Protein 4CIH (pdb70)

Secondary structure (DSSP, 8-state):
-----TTHHHHHHHHHHHHHHHHHHHHHHHHHHHTT-TT--HHHHHHHHH-----HHHHHHTTSHHHHSGGGS-HHHHHHHHHHHHHHHHHHHHHHHHHHHTTT--HHHHHHHHH-SSHHHHHHHHHHHHHHHHHHHT------/-----HHHHHHHHHHHHHHHHHHHHHHHHHHHHHHT-TT--HHHHHHHHH-----HHHHHHHTSHHHHSTTSS-HHHHHHHHHHHHHHHHHHHHHHHHHHHHT---HHHHHHHHH-S-HHHHHHHHHHHHHHHHHHTT------/-----HHHHHHHHHHHHHHHHHHHHHHHHHHHHHHT-TT--HHHHHHHHH-----HHHHHHHTSHHHHTTTSS-HHHHHHHHHHHHHHHHHHHHHHHHHHHHTT--THHHHHHHHSSSHHHHHHHHHHHHHHHHHHTT--PPP--/-----SHHHHHHHHHHHHHHHHHHHHHHHHHHHHTT-SSS-HHHHHHHHH-----HHHHHHS-SHHHHTGGGS-HHHHHHHHHHHHHHHHHHHHHHHHHHHTTT--HHHHHHHHHSTTHHHHHHHHHHHHHHHHHHTT------

Organism: Listeria monocytogenes serovar 1/2a (strain ATCC BAA-679 / EGD-e) (NCBI:txid169963)

Structure (mmCIF, N/CA/C/O backbone):
data_4CIH
#
_entry.id   4CIH
#
_cell.length_a   141.188
_cell.length_b   141.188
_cell.length_c   60.442
_cell.angle_alpha   90.00
_cell.angle_beta   90.00
_cell.angle_gamma   90.00
#
_symmetry.space_group_name_H-M   'P 41'
#
loop_
_entity.id
_entity.type
_entity.pdbx_description
1 polymer 'LISTERIA NUCLEAR TARGETED PROTEIN A'
2 water water
#
loop_
_atom_site.group_PDB
_atom_site.id
_atom_site.type_symbol
_atom_site.label_atom_id
_atom_site.label_alt_id
_atom_site.label_comp_id
_atom_site.label_asym_id
_atom_site.label_entity_id
_atom_site.label_seq_id
_atom_site.pdbx_PDB_ins_code
_atom_site.Cartn_x
_atom_site.Cartn_y
_atom_site.Cartn_z
_atom_site.occupancy
_atom_site.B_iso_or_equiv
_atom_site.auth_seq_id
_atom_site.auth_comp_id
_atom_site.auth_asym_id
_atom_site.auth_atom_id
_atom_site.pdbx_PDB_model_num
ATOM 1 N N . ARG A 1 1 ? 47.644 119.684 11.711 1.00 32.26 56 ARG A N 1
ATOM 2 C CA . ARG A 1 1 ? 46.185 119.341 11.840 1.00 39.84 56 ARG A CA 1
ATOM 3 C C . ARG A 1 1 ? 45.690 118.577 10.599 1.00 41.01 56 ARG A C 1
ATOM 4 O O . ARG A 1 1 ? 45.523 119.174 9.525 1.00 41.93 56 ARG A O 1
ATOM 12 N N . PRO A 1 2 ? 45.506 117.251 10.716 1.00 38.87 57 PRO A N 1
ATOM 13 C CA . PRO A 1 2 ? 45.079 116.497 9.520 1.00 43.31 57 PRO A CA 1
ATOM 14 C C . PRO A 1 2 ? 43.634 116.849 9.121 1.00 51.75 57 PRO A C 1
ATOM 15 O O . PRO A 1 2 ? 42.725 116.820 9.964 1.00 48.66 57 PRO A O 1
ATOM 19 N N . LYS A 1 3 ? 43.428 117.247 7.864 1.00 54.28 58 LYS A N 1
ATOM 20 C CA . LYS A 1 3 ? 42.083 117.640 7.396 1.00 43.56 58 LYS A CA 1
ATOM 21 C C . LYS A 1 3 ? 41.913 117.878 5.883 1.00 31.28 58 LYS A C 1
ATOM 22 O O . LYS A 1 3 ? 42.807 118.391 5.199 1.00 38.30 58 LYS A O 1
ATOM 28 N N . LEU A 1 4 ? 40.679 117.652 5.452 1.00 29.33 59 LEU A N 1
ATOM 29 C CA . LEU A 1 4 ? 40.254 117.394 4.067 1.00 29.38 59 LEU A CA 1
ATOM 30 C C . LEU A 1 4 ? 39.645 118.653 3.526 1.00 37.48 59 LEU A C 1
ATOM 31 O O . LEU A 1 4 ? 38.800 119.284 4.199 1.00 32.27 59 LEU A O 1
ATOM 36 N N . SER A 1 5 ? 40.058 119.057 2.327 1.00 42.71 60 SER A N 1
ATOM 37 C CA . SER A 1 5 ? 39.395 120.224 1.769 1.00 40.37 60 SER A CA 1
ATOM 38 C C . SER A 1 5 ? 38.017 119.888 1.195 1.00 47.02 60 SER A C 1
ATOM 39 O O . SER A 1 5 ? 37.580 118.718 1.092 1.00 35.76 60 SER A O 1
ATOM 42 N N . THR A 1 6 ? 37.283 120.962 0.989 1.00 50.13 61 THR A 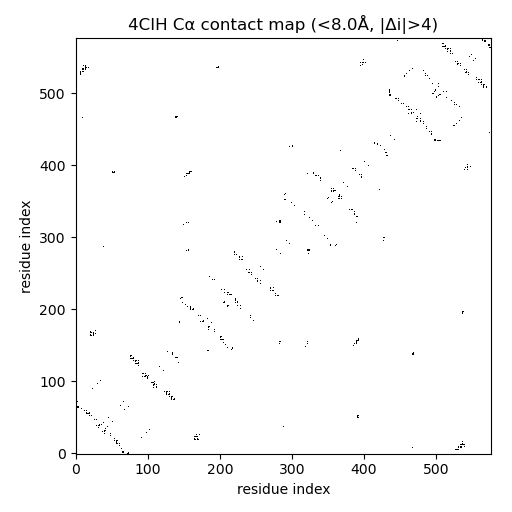N 1
ATOM 43 C CA . THR A 1 6 ? 36.077 120.919 0.232 1.00 47.64 61 THR A CA 1
ATOM 44 C C . THR A 1 6 ? 36.418 120.540 -1.212 1.00 42.05 61 THR A C 1
ATOM 45 O O . THR A 1 6 ? 35.571 120.030 -1.941 1.00 44.62 61 THR A O 1
ATOM 49 N N . LYS A 1 7 ? 37.653 120.792 -1.625 1.00 39.48 62 LYS A N 1
ATOM 50 C CA . LYS A 1 7 ? 38.179 120.253 -2.886 1.00 31.75 62 LYS A CA 1
ATOM 51 C C . LYS A 1 7 ? 38.217 118.728 -2.728 1.00 36.95 62 LYS A C 1
ATOM 52 O O . LYS A 1 7 ? 37.695 117.990 -3.572 1.00 35.73 62 LYS A O 1
ATOM 58 N N . ASP A 1 8 ? 38.740 118.277 -1.585 1.00 30.63 63 ASP A N 1
ATOM 59 C CA . ASP A 1 8 ? 39.035 116.881 -1.363 1.00 27.42 63 ASP A CA 1
ATOM 60 C C . ASP A 1 8 ? 37.809 116.026 -1.395 1.00 33.51 63 ASP A C 1
ATOM 61 O O . ASP A 1 8 ? 37.684 115.156 -2.263 1.00 32.75 63 ASP A O 1
ATOM 66 N N . LEU A 1 9 ? 36.941 116.224 -0.406 1.00 36.33 64 LEU A N 1
ATOM 67 C CA . LEU A 1 9 ? 35.736 115.428 -0.264 1.00 31.68 64 LEU A CA 1
ATOM 68 C C . LEU A 1 9 ? 34.983 115.332 -1.587 1.00 31.23 64 LEU A C 1
ATOM 69 O O . LEU A 1 9 ? 34.096 114.501 -1.731 1.00 39.79 64 LEU A O 1
ATOM 74 N N . ALA A 1 10 ? 35.204 116.276 -2.482 1.00 27.01 65 ALA A N 1
ATOM 75 C CA . ALA A 1 10 ? 34.510 116.287 -3.763 1.00 26.11 65 ALA A CA 1
ATOM 76 C C . ALA A 1 10 ? 35.231 115.441 -4.815 1.00 27.39 65 ALA A C 1
ATOM 77 O O . ALA A 1 10 ? 34.568 114.913 -5.699 1.00 29.17 65 ALA A O 1
ATOM 79 N N . LEU A 1 11 ? 36.568 115.394 -4.759 1.00 29.98 66 LEU A N 1
ATOM 80 C CA . LEU A 1 11 ? 37.305 114.145 -5.007 1.00 36.35 66 LEU A CA 1
ATOM 81 C C . LEU A 1 11 ? 36.668 112.840 -4.477 1.00 35.80 66 LEU A C 1
ATOM 82 O O . LEU A 1 11 ? 36.189 112.056 -5.278 1.00 57.93 66 LEU A O 1
ATOM 87 N N . ILE A 1 12 ? 36.710 112.541 -3.182 1.00 40.80 67 ILE A N 1
ATOM 88 C CA . ILE A 1 12 ? 36.205 111.229 -2.733 1.00 38.15 67 ILE A CA 1
ATOM 89 C C . ILE A 1 12 ? 34.848 110.932 -3.375 1.00 51.06 67 ILE A C 1
ATOM 90 O O . ILE A 1 12 ? 34.513 109.778 -3.695 1.00 54.07 67 ILE A O 1
ATOM 95 N N . LYS A 1 13 ? 34.065 111.988 -3.567 1.00 44.88 68 LYS A N 1
ATOM 96 C CA . LYS A 1 13 ? 32.681 111.825 -3.933 1.00 43.88 68 LYS A CA 1
ATOM 97 C C . LYS A 1 13 ? 32.688 111.320 -5.348 1.00 45.97 68 LYS A C 1
ATOM 98 O O . LYS A 1 13 ? 31.932 110.407 -5.704 1.00 51.60 68 LYS A O 1
ATOM 104 N N . ALA A 1 14 ? 33.581 111.905 -6.141 1.00 41.30 69 ALA A N 1
ATOM 105 C CA . ALA A 1 14 ? 33.691 111.589 -7.547 1.00 35.33 69 ALA A CA 1
ATOM 106 C C . ALA A 1 14 ? 34.317 110.224 -7.761 1.00 32.68 69 ALA A C 1
ATOM 107 O O . ALA A 1 14 ? 33.871 109.454 -8.602 1.00 32.15 69 ALA A O 1
ATOM 109 N N . ASP A 1 15 ? 35.400 109.960 -7.040 1.00 36.89 70 ASP A N 1
ATOM 110 C CA . ASP A 1 15 ? 36.114 108.697 -7.118 1.00 31.53 70 ASP A CA 1
ATOM 111 C C . ASP A 1 15 ? 35.235 107.517 -6.706 1.00 32.57 70 ASP A C 1
ATOM 112 O O . ASP A 1 15 ? 35.107 106.542 -7.450 1.00 34.13 70 ASP A O 1
ATOM 117 N N . LEU A 1 16 ? 34.631 107.596 -5.529 1.00 34.39 71 LEU A N 1
ATOM 118 C CA . LEU A 1 16 ? 33.602 106.618 -5.130 1.00 39.51 71 LEU A CA 1
ATOM 119 C C . LEU A 1 16 ? 32.644 106.327 -6.243 1.00 34.47 71 LEU A C 1
ATOM 120 O O . LEU A 1 16 ? 32.171 105.211 -6.382 1.00 31.30 71 LEU A O 1
ATOM 125 N N . ALA A 1 17 ? 32.274 107.383 -6.953 1.00 39.53 72 ALA A N 1
ATOM 126 C CA . ALA A 1 17 ? 31.144 107.315 -7.850 1.00 35.74 72 ALA A CA 1
ATOM 127 C C . ALA A 1 17 ? 31.550 106.461 -9.024 1.00 35.75 72 ALA A C 1
ATOM 128 O O . ALA A 1 17 ? 30.761 105.665 -9.529 1.00 46.63 72 ALA A O 1
ATOM 130 N N . GLU A 1 18 ? 32.824 106.582 -9.388 1.00 42.16 73 GLU A N 1
ATOM 131 C CA . GLU A 1 18 ? 33.441 105.867 -10.507 1.00 34.30 73 GLU A CA 1
ATOM 132 C C . GLU A 1 18 ? 33.657 104.396 -10.230 1.00 32.48 73 GLU A C 1
ATOM 133 O O . GLU A 1 18 ? 33.045 103.545 -10.890 1.00 34.12 73 GLU A O 1
ATOM 139 N N . PHE A 1 19 ? 34.480 104.081 -9.231 1.00 32.26 74 PHE A N 1
ATOM 140 C CA . PHE A 1 19 ? 34.531 102.732 -8.654 1.00 26.68 74 PHE A CA 1
ATOM 141 C C . PHE A 1 19 ? 33.169 101.991 -8.679 1.00 30.41 74 PHE A C 1
ATOM 142 O O . PHE A 1 19 ? 33.074 100.845 -9.151 1.00 27.06 74 PHE A O 1
ATOM 150 N N . GLU A 1 20 ? 32.126 102.580 -8.091 1.00 30.73 75 GLU A N 1
ATOM 151 C CA . GLU A 1 20 ? 30.822 101.880 -8.124 1.00 33.29 75 GLU A CA 1
ATOM 152 C C . GLU A 1 20 ? 30.444 101.535 -9.582 1.00 35.17 75 GLU A C 1
ATOM 153 O O . GLU A 1 20 ? 30.180 100.363 -9.922 1.00 29.34 75 GLU A O 1
ATOM 159 N N . ALA A 1 21 ? 30.480 102.528 -10.472 1.00 31.48 76 ALA A N 1
ATOM 160 C CA . ALA A 1 21 ? 30.138 102.247 -11.888 1.00 32.27 76 ALA A CA 1
ATOM 161 C C . ALA A 1 21 ? 31.009 101.165 -12.522 1.00 28.13 76 ALA A C 1
ATOM 162 O O . ALA A 1 21 ? 30.569 100.452 -13.441 1.00 28.68 76 ALA A O 1
ATOM 164 N N . ARG A 1 22 ? 32.249 101.082 -12.057 1.00 27.68 77 ARG A N 1
ATOM 165 C CA . ARG A 1 22 ? 33.146 99.995 -12.370 1.00 31.03 77 ARG A CA 1
ATOM 166 C C . ARG A 1 22 ? 32.674 98.689 -11.735 1.00 29.74 77 ARG A C 1
ATOM 167 O O . ARG A 1 22 ? 32.742 97.624 -12.350 1.00 28.72 77 ARG A O 1
ATOM 175 N N . GLU A 1 23 ? 32.226 98.749 -10.486 1.00 33.75 78 GLU A N 1
ATOM 176 C CA . GLU A 1 23 ? 31.603 97.568 -9.879 1.00 30.14 78 GLU A CA 1
ATOM 177 C C . GLU A 1 23 ? 30.519 97.081 -10.821 1.00 37.51 78 GLU A C 1
ATOM 178 O O . GLU A 1 23 ? 30.273 95.857 -10.957 1.00 38.97 78 GLU A O 1
ATOM 184 N N . LEU A 1 24 ? 29.848 98.044 -11.444 1.00 34.16 79 LEU A N 1
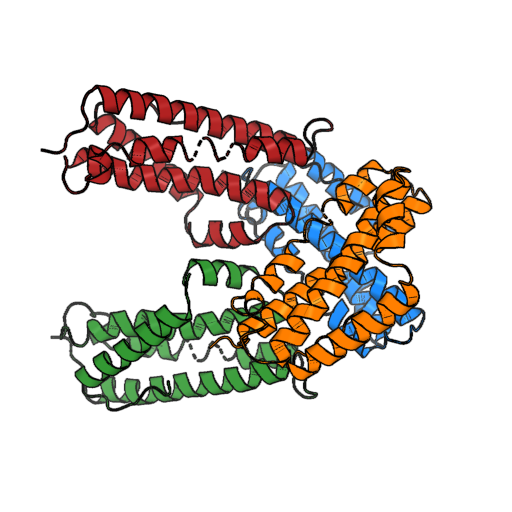ATOM 185 C CA . LEU A 1 24 ? 28.608 97.745 -12.157 1.00 43.01 79 LEU A CA 1
ATOM 186 C C . LEU A 1 24 ? 28.918 97.005 -13.414 1.00 41.96 79 LEU A C 1
ATOM 187 O O . LEU A 1 24 ? 28.496 95.862 -13.584 1.00 45.71 79 LEU A O 1
ATOM 192 N N . SER A 1 25 ? 29.732 97.646 -14.251 1.00 44.05 80 SER A N 1
ATOM 193 C CA . SER A 1 25 ? 30.139 97.103 -15.540 1.00 36.81 80 SER A CA 1
ATOM 194 C C . SER A 1 25 ? 30.892 95.813 -15.360 1.00 32.14 80 SER A C 1
ATOM 195 O O . SER A 1 25 ? 31.116 95.085 -16.330 1.00 35.17 80 SER A O 1
ATOM 198 N N . SER A 1 26 ? 31.398 95.592 -14.157 1.00 32.84 81 SER A N 1
ATOM 199 C CA . SER A 1 26 ? 32.142 94.367 -13.887 1.00 33.39 81 SER A CA 1
ATOM 200 C C . SER A 1 26 ? 31.110 93.261 -13.851 1.00 35.05 81 SER A C 1
ATOM 201 O O . SER A 1 26 ? 31.175 92.287 -14.607 1.00 33.21 81 SER A O 1
ATOM 204 N N . GLU A 1 27 ? 30.140 93.457 -12.964 1.00 32.85 82 GLU A N 1
ATOM 205 C CA . GLU A 1 27 ? 28.970 92.602 -12.846 1.00 38.05 82 GLU A CA 1
ATOM 206 C C . GLU A 1 27 ? 28.374 92.270 -14.219 1.00 40.12 82 GLU A C 1
ATOM 207 O O . GLU A 1 27 ? 28.415 91.110 -14.639 1.00 49.03 82 GLU A O 1
ATOM 213 N N . LYS A 1 28 ? 27.886 93.274 -14.951 1.00 39.84 83 LYS A N 1
ATOM 214 C CA . LYS A 1 28 ? 27.405 93.035 -16.319 1.00 40.87 83 LYS A CA 1
ATOM 215 C C . LYS A 1 28 ? 28.239 91.965 -17.020 1.00 36.83 83 LYS A C 1
ATOM 216 O O . LYS A 1 28 ? 27.742 90.928 -17.425 1.00 31.33 83 LYS A O 1
ATOM 222 N N . ILE A 1 29 ? 29.523 92.254 -17.194 1.00 39.77 84 ILE A N 1
ATOM 223 C CA . ILE A 1 29 ? 30.412 91.393 -17.953 1.00 37.00 84 ILE A CA 1
ATOM 224 C C . ILE A 1 29 ? 30.454 89.962 -17.419 1.00 40.21 84 ILE A C 1
ATOM 225 O O . ILE A 1 29 ? 30.427 88.961 -18.172 1.00 30.25 84 ILE A O 1
ATOM 230 N N . LEU A 1 30 ? 30.508 89.873 -16.101 1.00 38.96 85 LEU A N 1
ATOM 231 C CA . LEU A 1 30 ? 30.563 88.589 -15.491 1.00 35.91 85 LEU A CA 1
ATOM 232 C C . LEU A 1 30 ? 29.273 87.891 -15.940 1.00 35.95 85 LEU A C 1
ATOM 233 O O . LEU A 1 30 ? 29.346 86.878 -16.625 1.00 38.28 85 LEU A O 1
ATOM 238 N N . LYS A 1 31 ? 28.106 88.463 -15.655 1.00 33.49 86 LYS A N 1
ATOM 239 C CA . LYS A 1 31 ? 26.816 87.900 -16.152 1.00 37.12 86 LYS A CA 1
ATOM 240 C C . LYS A 1 31 ? 26.701 87.517 -17.643 1.00 38.29 86 LYS A C 1
ATOM 241 O O . LYS A 1 31 ? 25.900 86.642 -17.990 1.00 49.22 86 LYS A O 1
ATOM 247 N N . ASP A 1 32 ? 27.410 88.203 -18.538 1.00 42.29 87 ASP A N 1
ATOM 248 C CA . ASP A 1 32 ? 27.363 87.882 -20.004 1.00 37.30 87 ASP A CA 1
ATOM 249 C C . ASP A 1 32 ? 28.329 86.760 -20.423 1.00 34.05 87 ASP A C 1
ATOM 250 O O . ASP A 1 32 ? 28.225 86.157 -21.498 1.00 28.98 87 ASP A O 1
ATOM 255 N N . THR A 1 33 ? 29.334 86.527 -19.606 1.00 36.34 88 THR A N 1
ATOM 256 C CA . THR A 1 33 ? 30.316 85.508 -19.933 1.00 37.65 88 THR A CA 1
ATOM 257 C C . THR A 1 33 ? 29.773 84.143 -19.416 1.00 36.26 88 THR A C 1
ATOM 258 O O . THR A 1 33 ? 29.741 83.149 -20.137 1.00 32.26 88 THR A O 1
ATOM 262 N N . ILE A 1 34 ? 29.304 84.150 -18.176 1.00 39.44 89 ILE A N 1
ATOM 263 C CA . ILE A 1 34 ? 28.675 83.012 -17.516 1.00 46.55 89 ILE A CA 1
ATOM 264 C C . ILE A 1 34 ? 27.538 82.431 -18.324 1.00 45.87 89 ILE A C 1
ATOM 265 O O . ILE A 1 34 ? 27.537 81.250 -18.668 1.00 54.17 89 ILE A O 1
ATOM 270 N N . LYS A 1 35 ? 26.548 83.268 -18.590 1.00 50.46 90 LYS A N 1
ATOM 271 C CA . LYS A 1 35 ? 25.389 82.854 -19.358 1.00 54.41 90 LYS A CA 1
ATOM 272 C C . LYS A 1 35 ? 25.900 82.257 -20.664 1.00 54.22 90 LYS A C 1
ATOM 273 O O . LYS A 1 35 ? 25.235 81.420 -21.295 1.00 48.68 90 LYS A O 1
ATOM 279 N N . GLU A 1 36 ? 27.129 82.643 -21.004 1.00 56.11 91 GLU A N 1
ATOM 280 C CA . GLU A 1 36 ? 27.789 82.256 -22.251 1.00 53.67 91 GLU A CA 1
ATOM 281 C C . GLU A 1 36 ? 27.152 83.030 -23.398 1.00 53.36 91 GLU A C 1
ATOM 282 O O . GLU A 1 36 ? 26.291 82.501 -24.100 1.00 48.96 91 GLU A O 1
ATOM 288 N N . GLU A 1 37 ? 27.581 84.286 -23.558 1.00 57.93 92 GLU A N 1
ATOM 289 C CA . GLU A 1 37 ? 27.002 85.236 -24.518 1.00 55.33 92 GLU A CA 1
ATOM 290 C C . GLU A 1 37 ? 27.957 85.524 -25.688 1.00 56.09 92 GLU A C 1
ATOM 291 O O . GLU A 1 37 ? 29.129 85.903 -25.470 1.00 37.36 92 GLU A O 1
ATOM 297 N N . SER A 1 38 ? 27.417 85.400 -26.911 1.00 53.34 93 SER A N 1
ATOM 298 C CA . SER A 1 38 ? 28.178 85.206 -28.164 1.00 69.59 93 SER A CA 1
ATOM 299 C C . SER A 1 38 ? 29.506 85.957 -28.344 1.00 80.63 93 SER A C 1
ATOM 300 O O . SER A 1 38 ? 30.473 85.395 -28.873 1.00 67.62 93 SER A O 1
ATOM 303 N N . TRP A 1 39 ? 29.517 87.231 -27.950 1.00 93.76 94 TRP A N 1
ATOM 304 C CA . TRP A 1 39 ? 30.687 88.111 -28.052 1.00 111.60 94 TRP A CA 1
ATOM 305 C C . TRP A 1 39 ? 31.584 87.966 -26.821 1.00 110.61 94 TRP A C 1
ATOM 306 O O . TRP A 1 39 ? 32.770 88.311 -26.866 1.00 121.51 94 TRP A O 1
ATOM 317 N N . SER A 1 40 ? 31.006 87.429 -25.743 1.00 101.20 95 SER A N 1
ATOM 318 C CA . SER A 1 40 ? 31.664 87.321 -24.438 1.00 88.45 95 SER A CA 1
ATOM 319 C C . SER A 1 40 ? 32.306 85.948 -24.181 1.00 75.63 95 SER A C 1
ATOM 320 O O . SER A 1 40 ? 31.746 85.088 -23.485 1.00 66.68 95 SER A O 1
ATOM 323 N N . ASP A 1 41 ? 33.491 85.751 -24.747 1.00 61.04 96 ASP A N 1
ATOM 324 C CA . ASP A 1 41 ? 34.324 84.635 -24.344 1.00 62.47 96 ASP A CA 1
ATOM 325 C C . ASP A 1 41 ? 35.285 85.050 -23.267 1.00 52.36 96 ASP A C 1
ATOM 326 O O . ASP A 1 41 ? 35.380 86.216 -22.886 1.00 48.68 96 ASP A O 1
ATOM 331 N N . LEU A 1 42 ? 36.068 84.066 -22.877 1.00 41.44 97 LEU A N 1
ATOM 332 C CA . LEU A 1 42 ? 36.957 84.190 -21.773 1.00 45.36 97 LEU A CA 1
ATOM 333 C C . LEU A 1 42 ? 38.031 85.212 -22.097 1.00 49.63 97 LEU A C 1
ATOM 334 O O . LEU A 1 42 ? 38.676 85.735 -21.199 1.00 53.17 97 LEU A O 1
ATOM 339 N N . ASP A 1 43 ? 38.189 85.530 -23.376 1.00 43.90 98 ASP A N 1
ATOM 340 C CA . ASP A 1 43 ? 39.135 86.570 -23.755 1.00 49.75 98 ASP A CA 1
ATOM 341 C C . ASP A 1 43 ? 38.534 87.970 -23.760 1.00 47.12 98 ASP A C 1
ATOM 342 O O . ASP A 1 43 ? 39.244 88.958 -23.538 1.00 44.00 98 ASP A O 1
ATOM 347 N N . PHE A 1 44 ? 37.235 88.054 -24.026 1.00 41.32 99 PHE A N 1
ATOM 348 C CA . PHE A 1 44 ? 36.605 89.334 -24.141 1.00 33.43 99 PHE A CA 1
ATOM 349 C C . PHE A 1 44 ? 36.470 89.887 -22.731 1.00 35.51 99 PHE A C 1
ATOM 350 O O . PHE A 1 44 ? 36.944 90.980 -22.433 1.00 33.95 99 PHE A O 1
ATOM 358 N N . ALA A 1 45 ? 35.785 89.135 -21.882 1.00 33.09 100 ALA A N 1
ATOM 359 C CA . ALA A 1 45 ? 35.688 89.434 -20.464 1.00 34.21 100 ALA A CA 1
ATOM 360 C C . ALA A 1 45 ? 37.010 89.861 -19.774 1.00 29.47 100 ALA A C 1
ATOM 361 O O . ALA A 1 45 ? 37.046 90.878 -19.104 1.00 26.82 100 ALA A O 1
ATOM 363 N N . ASN A 1 46 ? 38.089 89.103 -19.960 1.00 26.60 101 ASN A N 1
ATOM 364 C CA . ASN A 1 46 ? 39.316 89.316 -19.185 1.00 27.53 101 ASN A CA 1
ATOM 365 C C . ASN A 1 46 ? 40.004 90.649 -19.527 1.00 28.27 101 ASN A C 1
ATOM 366 O O . ASN A 1 46 ? 40.679 91.254 -18.717 1.00 25.98 101 ASN A O 1
ATOM 371 N N . ASP A 1 47 ? 39.884 91.084 -20.773 1.00 34.17 102 ASP A N 1
ATOM 372 C CA . ASP A 1 47 ? 40.480 92.341 -21.146 1.00 30.93 102 ASP A CA 1
ATOM 373 C C . ASP A 1 47 ? 39.664 93.406 -20.484 1.00 30.22 102 ASP A C 1
ATOM 374 O O . ASP A 1 47 ? 40.150 94.498 -20.199 1.00 30.69 102 ASP A O 1
ATOM 379 N N . ASN A 1 48 ? 38.427 93.070 -20.179 1.00 31.02 103 ASN A N 1
ATOM 380 C CA . ASN A 1 48 ? 37.624 94.016 -19.425 1.00 33.10 103 ASN A CA 1
ATOM 381 C C . ASN A 1 48 ? 37.729 93.870 -17.908 1.00 31.12 103 ASN A C 1
ATOM 382 O O . ASN A 1 48 ? 38.288 94.725 -17.234 1.00 31.93 103 ASN A O 1
ATOM 387 N N . ILE A 1 49 ? 37.262 92.768 -17.364 1.00 31.37 104 ILE A N 1
ATOM 388 C CA . ILE A 1 49 ? 37.331 92.645 -15.937 1.00 32.25 104 ILE A CA 1
ATOM 389 C C . ILE A 1 49 ? 38.751 92.948 -15.473 1.00 36.58 104 ILE A C 1
ATOM 390 O O . ILE A 1 49 ? 38.966 93.546 -14.410 1.00 37.59 104 ILE A O 1
ATOM 395 N N . ASN A 1 50 ? 39.740 92.551 -16.258 1.00 30.84 105 ASN A N 1
ATOM 396 C CA . ASN A 1 50 ? 41.081 92.864 -15.821 1.00 35.03 105 ASN A CA 1
ATOM 397 C C . ASN A 1 50 ? 41.284 94.365 -15.633 1.00 37.90 105 ASN A C 1
ATOM 398 O O . ASN A 1 50 ? 41.470 94.814 -14.502 1.00 44.72 105 ASN A O 1
ATOM 403 N N . GLN A 1 51 ? 41.105 95.140 -16.705 1.00 38.91 106 GLN A N 1
ATOM 404 C CA . GLN A 1 51 ? 41.265 96.605 -16.674 1.00 34.53 106 GLN A CA 1
ATOM 405 C C . GLN A 1 51 ? 40.374 97.406 -15.711 1.00 33.53 106 GLN A C 1
ATOM 406 O O . GLN A 1 51 ? 40.786 98.433 -15.183 1.00 36.71 106 GLN A O 1
ATOM 420 N N . ILE A 1 53 ? 39.491 96.235 -12.893 1.00 36.60 108 ILE A N 1
ATOM 421 C CA . ILE A 1 53 ? 39.890 95.887 -11.557 1.00 38.90 108 ILE A CA 1
ATOM 422 C C . ILE A 1 53 ? 40.884 96.963 -11.202 1.00 41.69 108 ILE A C 1
ATOM 423 O O . ILE A 1 53 ? 40.686 97.708 -10.256 1.00 44.01 108 ILE A O 1
ATOM 428 N N . GLY A 1 54 ? 41.947 97.039 -12.003 1.00 55.66 109 GLY A N 1
ATOM 429 C CA . GLY A 1 54 ? 43.046 97.960 -11.757 1.00 41.30 109 GLY A CA 1
ATOM 430 C C . GLY A 1 54 ? 42.526 99.382 -11.769 1.00 36.78 109 GLY A C 1
ATOM 431 O O . GLY A 1 54 ? 43.090 100.259 -11.134 1.00 55.72 109 GLY A O 1
ATOM 432 N N . THR A 1 55 ? 41.453 99.630 -12.498 1.00 39.29 110 THR A N 1
ATOM 433 C CA . THR A 1 55 ? 40.900 100.970 -12.488 1.00 48.92 110 THR A CA 1
ATOM 434 C C . THR A 1 55 ? 40.149 101.227 -11.187 1.00 47.64 110 THR A C 1
ATOM 435 O O . THR A 1 55 ? 40.101 102.354 -10.714 1.00 51.62 110 THR A O 1
ATOM 447 N N . LYS A 1 57 ? 41.149 99.567 -8.548 1.00 46.74 112 LYS A N 1
ATOM 448 C CA . LYS A 1 57 ? 42.260 99.636 -7.601 1.00 39.37 112 LYS A CA 1
ATOM 449 C C . LYS A 1 57 ? 42.746 101.062 -7.528 1.00 34.19 112 LYS A C 1
ATOM 450 O O . LYS A 1 57 ? 42.998 101.594 -6.446 1.00 35.55 112 LYS A O 1
ATOM 456 N N . ARG A 1 58 ? 42.825 101.685 -8.690 1.00 32.27 113 ARG A N 1
ATOM 457 C CA . ARG A 1 58 ? 43.287 103.081 -8.826 1.00 40.29 113 ARG A CA 1
ATOM 458 C C . ARG A 1 58 ? 42.560 104.120 -7.985 1.00 35.50 113 ARG A C 1
ATOM 459 O O . ARG A 1 58 ? 43.160 104.773 -7.129 1.00 29.28 113 ARG A O 1
ATOM 467 N N . TYR A 1 59 ? 41.282 104.338 -8.298 1.00 40.78 114 TYR A N 1
ATOM 468 C CA . TYR A 1 59 ? 40.432 105.203 -7.482 1.00 37.88 114 TYR A CA 1
ATOM 469 C C . TYR A 1 59 ? 40.618 104.869 -6.001 1.00 34.96 114 TYR A C 1
ATOM 470 O O . TYR A 1 59 ? 40.452 105.711 -5.091 1.00 37.00 114 TYR A O 1
ATOM 479 N N . GLN A 1 60 ? 40.888 103.609 -5.731 1.00 30.52 115 GLN A N 1
ATOM 480 C CA . GLN A 1 60 ? 40.911 103.248 -4.325 1.00 44.60 115 GLN A CA 1
ATOM 481 C C . GLN A 1 60 ? 42.082 103.952 -3.630 1.00 44.36 115 GLN A C 1
ATOM 482 O O . GLN A 1 60 ? 41.989 104.377 -2.479 1.00 46.18 115 GLN A O 1
ATOM 488 N N . GLN A 1 61 ? 43.176 104.110 -4.370 1.00 49.60 116 GLN A N 1
ATOM 489 C CA . GLN A 1 61 ? 44.428 104.576 -3.813 1.00 34.53 116 GLN A CA 1
ATOM 490 C C . GLN A 1 61 ? 44.498 106.033 -4.061 1.00 33.58 116 GLN A C 1
ATOM 491 O O . GLN A 1 61 ? 45.320 106.736 -3.475 1.00 40.64 116 GLN A O 1
ATOM 497 N N . GLU A 1 62 ? 43.692 106.498 -5.002 1.00 30.34 117 GLU A N 1
ATOM 498 C CA . GLU A 1 62 ? 43.379 107.894 -5.027 1.00 37.62 117 GLU A CA 1
ATOM 499 C C . GLU A 1 62 ? 42.836 108.293 -3.655 1.00 43.98 117 GLU A C 1
ATOM 500 O O . GLU A 1 62 ? 43.476 109.072 -2.946 1.00 59.24 117 GLU A O 1
ATOM 506 N N . ILE A 1 63 ? 41.730 107.680 -3.231 1.00 39.48 118 ILE A N 1
ATOM 507 C CA . ILE A 1 63 ? 41.243 107.861 -1.856 1.00 39.77 118 ILE A CA 1
ATOM 508 C C . ILE A 1 63 ? 42.215 107.489 -0.708 1.00 47.68 118 ILE A C 1
ATOM 509 O O . ILE A 1 63 ? 42.698 108.368 -0.006 1.00 47.72 118 ILE A O 1
ATOM 514 N N . LEU A 1 64 ? 42.508 106.203 -0.522 1.00 52.33 119 LEU A N 1
ATOM 515 C CA . LEU A 1 64 ? 43.464 105.751 0.511 1.00 56.40 119 LEU A CA 1
ATOM 516 C C . LEU A 1 64 ? 44.772 106.543 0.621 1.00 55.05 119 LEU A C 1
ATOM 517 O O . LEU A 1 64 ? 45.538 106.365 1.599 1.00 44.99 119 LEU A O 1
ATOM 522 N N . SER A 1 65 ? 45.053 107.371 -0.385 1.00 45.87 120 SER A N 1
ATOM 523 C CA . SER A 1 65 ? 46.274 108.191 -0.346 1.00 42.61 120 SER A CA 1
ATOM 524 C C . SER A 1 65 ? 46.017 109.689 -0.252 1.00 37.97 120 SER A C 1
ATOM 525 O O . SER A 1 65 ? 46.936 110.498 -0.383 1.00 51.66 120 SER A O 1
ATOM 528 N N . ILE A 1 66 ? 44.769 110.071 0.005 1.00 34.86 121 ILE A N 1
ATOM 529 C CA . ILE A 1 66 ? 44.497 111.418 0.494 1.00 31.96 121 ILE A CA 1
ATOM 530 C C . ILE A 1 66 ? 45.369 111.713 1.716 1.00 37.81 121 ILE A C 1
ATOM 531 O O . ILE A 1 66 ? 45.674 110.793 2.503 1.00 36.93 121 ILE A O 1
ATOM 536 N N . ASP A 1 67 ? 45.882 112.939 1.836 1.00 39.25 122 ASP A N 1
ATOM 537 C CA . ASP A 1 67 ? 46.896 113.149 2.868 1.00 47.43 122 ASP A CA 1
ATOM 538 C C . ASP A 1 67 ? 46.271 112.730 4.167 1.00 43.11 122 ASP A C 1
ATOM 539 O O . ASP A 1 67 ? 46.628 111.690 4.737 1.00 40.08 122 ASP A O 1
ATOM 544 N N . ALA A 1 68 ? 45.247 113.490 4.553 1.00 49.29 123 ALA A N 1
ATOM 545 C CA . ALA A 1 68 ? 44.409 113.185 5.714 1.00 40.87 123 ALA A CA 1
ATOM 546 C C . ALA A 1 68 ? 43.928 111.742 5.774 1.00 46.74 123 ALA A C 1
ATOM 547 O O . ALA A 1 68 ? 43.656 111.246 6.881 1.00 42.09 123 ALA A O 1
ATOM 549 N N . ILE A 1 69 ? 43.781 111.068 4.622 1.00 44.07 124 ILE A N 1
ATOM 550 C CA . ILE A 1 69 ? 43.414 109.629 4.652 1.00 41.43 124 ILE A CA 1
ATOM 551 C C . ILE A 1 69 ? 44.599 108.736 5.045 1.00 41.84 124 ILE A C 1
ATOM 552 O O . ILE A 1 69 ? 44.453 107.828 5.866 1.00 60.64 124 ILE A O 1
ATOM 557 N N . LYS A 1 70 ? 45.774 108.994 4.478 1.00 50.56 125 LYS A N 1
ATOM 558 C CA . LYS A 1 70 ? 47.039 108.538 5.072 1.00 47.85 125 LYS A CA 1
ATOM 559 C C . LYS A 1 70 ? 47.041 108.683 6.601 1.00 40.87 125 LYS A C 1
ATOM 560 O O . LYS A 1 70 ? 47.155 107.693 7.361 1.00 36.62 125 LYS A O 1
ATOM 566 N N . ARG A 1 71 ? 46.927 109.935 7.049 1.00 42.38 126 ARG A N 1
ATOM 567 C CA . ARG A 1 71 ? 47.263 110.313 8.428 1.00 36.71 126 ARG A CA 1
ATOM 568 C C . ARG A 1 71 ? 46.055 110.067 9.357 1.00 38.40 126 ARG A C 1
ATOM 569 O O . ARG A 1 71 ? 46.085 110.302 10.568 1.00 32.96 126 ARG A O 1
ATOM 577 N N . SER A 1 72 ? 45.029 109.468 8.753 1.00 39.60 127 SER A N 1
ATOM 578 C CA . SER A 1 72 ? 43.784 109.048 9.410 1.00 40.22 127 SER A CA 1
ATOM 579 C C . SER A 1 72 ? 43.763 108.927 10.936 1.00 40.08 127 SER A C 1
ATOM 580 O O . SER A 1 72 ? 42.844 109.434 11.573 1.00 46.86 127 SER A O 1
ATOM 583 N N . SER A 1 73 ? 44.727 108.231 11.530 1.00 32.72 128 SER A N 1
ATOM 584 C CA . SER A 1 73 ? 44.684 108.042 12.976 1.00 31.76 128 SER A CA 1
ATOM 585 C C . SER A 1 73 ? 44.911 109.293 13.808 1.00 32.60 128 SER A C 1
ATOM 586 O O . SER A 1 73 ? 44.610 109.305 14.998 1.00 31.93 128 SER A O 1
ATOM 589 N N . GLU A 1 74 ? 45.454 110.346 13.207 1.00 40.78 129 GLU A N 1
ATOM 590 C CA . GLU A 1 74 ? 45.579 111.639 13.896 1.00 33.48 129 GLU A CA 1
ATOM 591 C C . GLU A 1 74 ? 44.573 112.695 13.396 1.00 36.59 129 GLU A C 1
ATOM 592 O O . GLU A 1 74 ? 44.650 113.835 13.816 1.00 34.46 129 GLU A O 1
ATOM 598 N N . ALA A 1 75 ? 43.652 112.367 12.483 1.00 34.64 130 ALA A N 1
ATOM 599 C CA . ALA A 1 75 ? 42.566 113.319 12.184 1.00 29.34 130 ALA A CA 1
ATOM 600 C C . ALA A 1 75 ? 41.356 113.016 13.061 1.00 33.50 130 ALA A C 1
ATOM 601 O O . ALA A 1 75 ? 41.430 112.274 14.031 1.00 42.24 130 ALA A O 1
ATOM 603 N N . SER A 1 76 ? 40.226 113.597 12.736 1.00 36.01 131 SER A N 1
ATOM 604 C CA . SER A 1 76 ? 39.041 113.391 13.542 1.00 38.33 131 SER A CA 1
ATOM 605 C C . SER A 1 76 ? 38.676 111.935 13.601 1.00 39.42 131 SER A C 1
ATOM 606 O O . SER A 1 76 ? 39.082 111.159 12.747 1.00 32.07 131 SER A O 1
ATOM 609 N N . ALA A 1 77 ? 37.872 111.591 14.611 1.00 42.98 132 ALA A N 1
ATOM 610 C CA . ALA A 1 77 ? 37.234 110.279 14.730 1.00 38.40 132 ALA A CA 1
ATOM 611 C C . ALA A 1 77 ? 36.491 109.806 13.473 1.00 34.22 132 ALA A C 1
ATOM 612 O O . ALA A 1 77 ? 36.596 108.652 13.090 1.00 37.48 132 ALA A O 1
ATOM 614 N N . ASP A 1 78 ? 35.694 110.678 12.874 1.00 47.24 133 ASP A N 1
ATOM 615 C CA . ASP A 1 78 ? 34.830 110.265 11.765 1.00 40.40 133 ASP A CA 1
ATOM 616 C C . ASP A 1 78 ? 35.658 109.919 10.535 1.00 36.61 133 ASP A C 1
ATOM 617 O O . ASP A 1 78 ? 35.274 109.065 9.735 1.00 28.47 133 ASP A O 1
ATOM 622 N N . THR A 1 79 ? 36.851 110.503 10.455 1.00 41.89 134 THR A N 1
ATOM 623 C CA . THR A 1 79 ? 37.767 110.191 9.338 1.00 31.60 134 THR A CA 1
ATOM 624 C C . THR A 1 79 ? 38.471 108.817 9.336 1.00 34.96 134 THR A C 1
ATOM 625 O O . THR A 1 79 ? 38.278 108.036 8.401 1.00 32.71 134 THR A O 1
ATOM 629 N N . GLU A 1 80 ? 39.307 108.507 10.329 1.00 34.66 135 GLU A N 1
ATOM 630 C CA . GLU A 1 80 ? 39.984 107.217 10.281 1.00 31.58 135 GLU A CA 1
ATOM 631 C C . GLU A 1 80 ? 38.944 106.138 10.196 1.00 35.47 135 GLU A C 1
ATOM 632 O O . GLU A 1 80 ? 39.140 105.149 9.482 1.00 48.99 135 GLU A O 1
ATOM 638 N N . ALA A 1 81 ? 37.892 106.300 10.991 1.00 37.96 136 ALA A N 1
ATOM 639 C CA . ALA A 1 81 ? 36.762 105.389 11.024 1.00 43.22 136 ALA A CA 1
ATOM 640 C C . ALA A 1 81 ? 36.381 105.062 9.606 1.00 44.74 136 ALA A C 1
ATOM 641 O O . ALA A 1 81 ? 36.330 103.883 9.245 1.00 62.53 136 ALA A O 1
ATOM 643 N N . PHE A 1 82 ? 36.193 106.111 8.799 1.00 45.18 137 PHE A N 1
ATOM 644 C CA . PHE A 1 82 ? 35.848 106.030 7.371 1.00 44.88 137 PHE A CA 1
ATOM 645 C C . PHE A 1 82 ? 36.886 105.310 6.523 1.00 48.22 137 PHE A C 1
ATOM 646 O O . PHE A 1 82 ? 36.556 104.508 5.640 1.00 47.94 137 PHE A O 1
ATOM 654 N N . LYS A 1 83 ? 38.153 105.645 6.750 1.00 51.25 138 LYS A N 1
ATOM 655 C CA . LYS A 1 83 ? 39.234 104.993 6.023 1.00 38.83 138 LYS A CA 1
ATOM 656 C C . LYS A 1 83 ? 39.194 103.519 6.402 1.00 34.69 138 LYS A C 1
ATOM 657 O O . LYS A 1 83 ? 39.386 102.646 5.548 1.00 31.88 138 LYS A O 1
ATOM 663 N N . LYS A 1 84 ? 38.976 103.249 7.691 1.00 39.15 139 LYS A N 1
ATOM 664 C CA . LYS A 1 84 ? 39.150 101.907 8.279 1.00 36.61 139 LYS A CA 1
ATOM 665 C C . LYS A 1 84 ? 38.131 100.982 7.670 1.00 35.63 139 LYS A C 1
ATOM 666 O O . LYS A 1 84 ? 38.438 99.851 7.306 1.00 45.51 139 LYS A O 1
ATOM 672 N N . ILE A 1 85 ? 36.908 101.487 7.561 1.00 39.58 140 ILE A N 1
ATOM 673 C CA . ILE A 1 85 ? 35.855 100.789 6.862 1.00 39.70 140 ILE A CA 1
ATOM 674 C C . ILE A 1 85 ? 36.135 100.812 5.364 1.00 45.05 140 ILE A C 1
ATOM 675 O O . ILE A 1 85 ? 36.253 99.751 4.741 1.00 58.98 140 ILE A O 1
ATOM 680 N N . PHE A 1 86 ? 36.263 102.002 4.784 1.00 36.09 141 PHE A N 1
ATOM 681 C CA . PHE A 1 86 ? 36.437 102.112 3.333 1.00 39.35 141 PHE A CA 1
ATOM 682 C C . PHE A 1 86 ? 37.555 101.199 2.835 1.00 36.56 141 PHE A C 1
ATOM 683 O O . PHE A 1 86 ? 37.468 100.649 1.758 1.00 43.33 141 PHE A O 1
ATOM 691 N N . LYS A 1 87 ? 38.572 100.980 3.650 1.00 39.11 142 LYS A N 1
ATOM 692 C CA . LYS A 1 87 ? 39.662 100.073 3.276 1.00 37.26 142 LYS A CA 1
ATOM 693 C C . LYS A 1 87 ? 39.100 98.678 3.264 1.00 31.65 142 LYS A C 1
ATOM 694 O O . LYS A 1 87 ? 39.339 97.905 2.319 1.00 33.06 142 LYS A O 1
ATOM 700 N N . GLU A 1 88 ? 38.318 98.357 4.283 1.00 28.35 143 GLU A N 1
ATOM 701 C CA . GLU A 1 88 ? 37.700 97.037 4.353 1.00 33.57 143 GLU A CA 1
ATOM 702 C C . GLU A 1 88 ? 36.593 96.830 3.279 1.00 39.60 143 GLU A C 1
ATOM 703 O O . GLU A 1 88 ? 36.529 95.770 2.671 1.00 35.05 143 GLU A O 1
ATOM 709 N N . TRP A 1 89 ? 35.705 97.817 3.122 1.00 37.46 144 TRP A N 1
ATOM 710 C CA . TRP A 1 89 ? 34.607 97.854 2.114 1.00 40.02 144 TRP A CA 1
ATOM 711 C C . TRP A 1 89 ? 35.080 97.793 0.618 1.00 35.51 144 TRP A C 1
ATOM 712 O O . TRP A 1 89 ? 34.604 96.964 -0.161 1.00 49.66 144 TRP A O 1
ATOM 723 N N . SER A 1 90 ? 36.033 98.641 0.247 1.00 33.13 145 SER A N 1
ATOM 724 C CA . SER A 1 90 ? 36.673 98.632 -1.099 1.00 32.71 145 SER A CA 1
ATOM 725 C C . SER A 1 90 ? 37.439 97.364 -1.500 1.00 29.85 145 SER A C 1
ATOM 726 O O . SER A 1 90 ? 37.341 96.883 -2.648 1.00 25.28 145 SER A O 1
ATOM 729 N N . GLU A 1 91 ? 38.263 96.837 -0.592 1.00 29.47 146 GLU A N 1
ATOM 730 C CA . GLU A 1 91 ? 38.957 95.619 -0.942 1.00 34.05 146 GLU A CA 1
ATOM 731 C C . GLU A 1 91 ? 37.927 94.592 -1.321 1.00 35.73 146 GLU A C 1
ATOM 732 O O . GLU A 1 91 ? 37.839 94.173 -2.479 1.00 49.16 146 GLU A O 1
ATOM 738 N N . PHE A 1 92 ? 37.119 94.231 -0.341 1.00 32.77 147 PHE A N 1
ATOM 739 C CA . PHE A 1 92 ? 36.091 93.206 -0.473 1.00 42.71 147 PHE A CA 1
ATOM 740 C C . PHE A 1 92 ? 35.443 93.133 -1.880 1.00 38.12 147 PHE A C 1
ATOM 741 O O . PHE A 1 92 ? 35.324 92.065 -2.514 1.00 34.37 147 PHE A O 1
ATOM 749 N N . LYS A 1 93 ? 35.057 94.306 -2.352 1.00 32.62 148 LYS A N 1
ATOM 750 C CA . LYS A 1 93 ? 34.442 94.490 -3.657 1.00 30.12 148 LYS A CA 1
ATOM 751 C C . LYS A 1 93 ? 35.484 94.262 -4.713 1.00 35.28 148 LYS A C 1
ATOM 752 O O . LYS A 1 93 ? 35.220 93.739 -5.794 1.00 51.47 148 LYS A O 1
ATOM 758 N N . ILE A 1 94 ? 36.706 94.635 -4.423 1.00 31.44 149 ILE A N 1
ATOM 759 C CA . ILE A 1 94 ? 37.694 94.299 -5.410 1.00 37.38 149 ILE A CA 1
ATOM 760 C C . ILE A 1 94 ? 37.912 92.790 -5.401 1.00 36.56 149 ILE A C 1
ATOM 761 O O . ILE A 1 94 ? 37.664 92.120 -6.399 1.00 29.81 149 ILE A O 1
ATOM 766 N N . GLU A 1 95 ? 38.379 92.264 -4.272 1.00 34.63 150 GLU A N 1
ATOM 767 C CA . GLU A 1 95 ? 38.642 90.853 -4.203 1.00 32.42 150 GLU A CA 1
ATOM 768 C C . GLU A 1 95 ? 37.485 90.154 -4.884 1.00 34.27 150 GLU A C 1
ATOM 769 O O . GLU A 1 95 ? 37.674 89.426 -5.877 1.00 46.58 150 GLU A O 1
ATOM 775 N N . ARG A 1 96 ? 36.272 90.423 -4.416 1.00 29.81 151 ARG A N 1
ATOM 776 C CA . ARG A 1 96 ? 35.123 89.657 -4.912 1.00 36.87 151 ARG A CA 1
ATOM 777 C C . ARG A 1 96 ? 34.945 89.636 -6.422 1.00 33.62 151 ARG A C 1
ATOM 778 O O . ARG A 1 96 ? 34.590 88.602 -6.980 1.00 39.21 151 ARG A O 1
ATOM 786 N N . ILE A 1 97 ? 35.207 90.751 -7.104 1.00 41.23 152 ILE A N 1
ATOM 787 C CA . ILE A 1 97 ? 35.295 90.693 -8.559 1.00 42.71 152 ILE A CA 1
ATOM 788 C C . ILE A 1 97 ? 36.443 89.788 -8.993 1.00 50.18 152 ILE A C 1
ATOM 789 O O . ILE A 1 97 ? 36.210 88.751 -9.620 1.00 47.47 152 ILE A O 1
ATOM 794 N N . GLN A 1 98 ? 37.673 90.181 -8.656 1.00 44.04 153 GLN A N 1
ATOM 795 C CA . GLN A 1 98 ? 38.835 89.335 -8.881 1.00 41.54 153 GLN A CA 1
ATOM 796 C C . GLN A 1 98 ? 38.493 87.857 -8.810 1.00 41.99 153 GLN A C 1
ATOM 797 O O . GLN A 1 98 ? 38.800 87.055 -9.697 1.00 52.18 153 GLN A O 1
ATOM 803 N N . VAL A 1 99 ? 37.832 87.511 -7.723 1.00 48.21 154 VAL A N 1
ATOM 804 C CA . VAL A 1 99 ? 37.638 86.139 -7.336 1.00 40.65 154 VAL A CA 1
ATOM 805 C C . VAL A 1 99 ? 36.743 85.472 -8.360 1.00 48.60 154 VAL A C 1
ATOM 806 O O . VAL A 1 99 ? 37.066 84.392 -8.857 1.00 43.89 154 VAL A O 1
ATOM 810 N N . THR A 1 100 ? 35.652 86.148 -8.732 1.00 52.40 155 THR A N 1
ATOM 811 C CA . THR A 1 100 ? 34.736 85.539 -9.679 1.00 40.57 155 THR A CA 1
ATOM 812 C C . THR A 1 100 ? 35.315 85.338 -11.057 1.00 33.86 155 THR A C 1
ATOM 813 O O . THR A 1 100 ? 35.013 84.330 -11.699 1.00 33.77 155 THR A O 1
ATOM 817 N N . ILE A 1 101 ? 36.157 86.257 -11.516 1.00 35.01 156 ILE A N 1
ATOM 818 C CA . ILE A 1 101 ? 36.746 86.075 -12.844 1.00 33.66 156 ILE A CA 1
ATOM 819 C C . ILE A 1 101 ? 37.782 84.979 -12.829 1.00 35.82 156 ILE A C 1
ATOM 820 O O . ILE A 1 101 ? 37.891 84.187 -13.782 1.00 45.04 156 ILE A O 1
ATOM 825 N N . ASP A 1 102 ? 38.560 84.944 -11.756 1.00 35.99 157 ASP A N 1
ATOM 826 C CA . ASP A 1 102 ? 39.473 83.826 -11.587 1.00 40.03 157 ASP A CA 1
ATOM 827 C C . ASP A 1 102 ? 38.597 82.659 -11.898 1.00 39.05 157 ASP A C 1
ATOM 828 O O . ASP A 1 102 ? 38.714 82.072 -12.977 1.00 48.65 157 ASP A O 1
ATOM 833 N N . LEU A 1 103 ? 37.618 82.449 -11.020 1.00 37.18 158 LEU A N 1
ATOM 834 C CA . LEU A 1 103 ? 36.707 81.320 -11.100 1.00 45.88 158 LEU A CA 1
ATOM 835 C C . LEU A 1 103 ? 36.194 81.035 -12.504 1.00 44.10 158 LEU A C 1
ATOM 836 O O . LEU A 1 103 ? 36.124 79.869 -12.902 1.00 44.14 158 LEU A O 1
ATOM 841 N N . LEU A 1 104 ? 35.829 82.072 -13.250 1.00 43.66 159 LEU A N 1
ATOM 842 C CA . LEU A 1 104 ? 35.470 81.861 -14.657 1.00 43.37 159 LEU A CA 1
ATOM 843 C C . LEU A 1 104 ? 36.653 81.242 -15.382 1.00 36.32 159 LEU A C 1
ATOM 844 O O . LEU A 1 104 ? 36.566 80.854 -16.543 1.00 39.87 159 LEU A O 1
ATOM 849 N N . ASN A 1 105 ? 37.763 81.106 -14.686 1.00 35.56 160 ASN A N 1
ATOM 850 C CA . ASN A 1 105 ? 39.015 80.797 -15.389 1.00 38.19 160 ASN A CA 1
ATOM 851 C C . ASN A 1 105 ? 39.697 79.464 -15.093 1.00 33.95 160 ASN A C 1
ATOM 852 O O . ASN A 1 105 ? 40.661 79.074 -15.763 1.00 32.63 160 ASN A O 1
ATOM 857 N N . GLY A 1 106 ? 39.150 78.728 -14.153 1.00 37.18 161 GLY A N 1
ATOM 858 C CA . GLY A 1 106 ? 39.852 77.550 -13.657 1.00 38.93 161 GLY A CA 1
ATOM 859 C C . GLY A 1 106 ? 40.627 77.882 -12.397 1.00 36.31 161 GLY A C 1
ATOM 860 O O . GLY A 1 106 ? 41.188 76.974 -11.792 1.00 37.68 161 GLY A O 1
ATOM 861 N N . LYS A 1 107 ? 40.607 79.161 -11.972 1.00 39.27 162 LYS A N 1
ATOM 862 C CA . LYS A 1 107 ? 41.357 79.636 -10.779 1.00 45.19 162 LYS A CA 1
ATOM 863 C C . LYS A 1 107 ? 40.568 79.670 -9.426 1.00 59.95 162 LYS A C 1
ATOM 864 O O . LYS A 1 107 ? 39.855 80.644 -9.116 1.00 58.08 162 LYS A O 1
ATOM 870 N N . LYS A 1 108 ? 40.705 78.611 -8.617 1.00 50.61 163 LYS A N 1
ATOM 871 C CA . LYS A 1 108 ? 39.953 78.485 -7.358 1.00 39.02 163 LYS A CA 1
ATOM 872 C C . LYS A 1 108 ? 40.746 79.135 -6.258 1.00 41.96 163 LYS A C 1
ATOM 873 O O . LYS A 1 108 ? 40.243 79.388 -5.149 1.00 40.44 163 LYS A O 1
ATOM 879 N N . ASP A 1 109 ? 41.974 79.474 -6.614 1.00 39.49 164 ASP A N 1
ATOM 880 C CA . ASP A 1 109 ? 42.892 80.073 -5.681 1.00 47.67 164 ASP A CA 1
ATOM 881 C C . ASP A 1 109 ? 42.208 81.124 -4.820 1.00 50.14 164 ASP A C 1
ATOM 882 O O . ASP A 1 109 ? 42.099 80.948 -3.600 1.00 39.35 164 ASP A O 1
ATOM 887 N N . SER A 1 110 ? 41.655 82.160 -5.454 1.00 45.92 165 SER A N 1
ATOM 888 C CA . SER A 1 110 ? 41.112 83.273 -4.675 1.00 37.32 165 SER A CA 1
ATOM 889 C C . SER A 1 110 ? 39.780 82.994 -3.971 1.00 34.12 165 SER A C 1
ATOM 890 O O . SER A 1 110 ? 39.412 83.771 -3.102 1.00 34.88 165 SER A O 1
ATOM 893 N N . GLU A 1 111 ? 39.117 81.865 -4.255 1.00 35.17 166 GLU A N 1
ATOM 894 C CA . GLU A 1 111 ? 37.817 81.492 -3.604 1.00 28.73 166 GLU A CA 1
ATOM 895 C C . GLU A 1 111 ? 37.969 80.862 -2.232 1.00 27.88 166 GLU A C 1
ATOM 896 O O . GLU A 1 111 ? 37.215 81.205 -1.312 1.00 31.53 166 GLU A O 1
ATOM 902 N N . ALA A 1 112 ? 38.884 79.894 -2.113 1.00 30.97 167 ALA A N 1
ATOM 903 C CA . ALA A 1 112 ? 39.352 79.409 -0.795 1.00 27.51 167 ALA A CA 1
ATOM 904 C C . ALA A 1 112 ? 39.647 80.559 0.177 1.00 30.37 167 ALA A C 1
ATOM 905 O O . ALA A 1 112 ? 39.007 80.680 1.224 1.00 39.66 167 ALA A O 1
ATOM 907 N N . VAL A 1 113 ? 40.692 81.320 -0.135 1.00 33.12 168 VAL A N 1
ATOM 908 C CA . VAL A 1 113 ? 41.154 82.484 0.625 1.00 35.00 168 VAL A CA 1
ATOM 909 C C . VAL A 1 113 ? 40.055 83.523 0.817 1.00 39.95 168 VAL A C 1
ATOM 910 O O . VAL A 1 113 ? 40.088 84.345 1.743 1.00 32.46 168 VAL A O 1
ATOM 914 N N . PHE A 1 114 ? 39.075 83.467 -0.078 1.00 45.07 169 PHE A N 1
ATOM 915 C CA . PHE A 1 114 ? 37.924 84.335 0.013 1.00 43.82 169 PHE A CA 1
ATOM 916 C C . PHE A 1 114 ? 37.141 84.051 1.279 1.00 35.47 169 PHE A C 1
ATOM 917 O O . PHE A 1 114 ? 36.989 84.919 2.139 1.00 40.79 169 PHE A O 1
ATOM 925 N N . LYS A 1 115 ? 36.612 82.839 1.360 1.00 41.37 170 LYS A N 1
ATOM 926 C CA . LYS A 1 115 ? 35.824 82.368 2.486 1.00 36.36 170 LYS A CA 1
ATOM 927 C C . LYS A 1 115 ? 36.699 82.350 3.731 1.00 43.25 170 LYS A C 1
ATOM 928 O O . LYS A 1 115 ? 36.219 82.380 4.875 1.00 30.87 170 LYS A O 1
ATOM 934 N N . LYS A 1 116 ? 38.006 82.267 3.528 1.00 45.45 171 LYS A N 1
ATOM 935 C CA . LYS A 1 116 ? 38.849 82.377 4.693 1.00 41.61 171 LYS A CA 1
ATOM 936 C C . LYS A 1 116 ? 38.728 83.807 5.143 1.00 42.01 171 LYS A C 1
ATOM 937 O O . LYS A 1 116 ? 38.232 84.077 6.220 1.00 46.05 171 LYS A O 1
ATOM 943 N N . THR A 1 117 ? 39.103 84.748 4.293 1.00 51.56 172 THR A N 1
ATOM 944 C CA . THR A 1 117 ? 39.172 86.128 4.772 1.00 52.54 172 THR A CA 1
ATOM 945 C C . THR A 1 117 ? 37.823 86.790 5.132 1.00 45.75 172 THR A C 1
ATOM 946 O O . THR A 1 117 ? 37.759 87.720 5.953 1.00 36.05 172 THR A O 1
ATOM 950 N N . TYR A 1 118 ? 36.732 86.263 4.588 1.00 54.33 173 TYR A N 1
ATOM 951 C CA . TYR A 1 118 ? 35.407 86.776 4.940 1.00 47.15 173 TYR A CA 1
ATOM 952 C C . TYR A 1 118 ? 34.452 85.663 5.356 1.00 47.40 173 TYR A C 1
ATOM 953 O O . TYR A 1 118 ? 33.674 85.153 4.526 1.00 43.71 173 TYR A O 1
ATOM 962 N N . PRO A 1 119 ? 34.526 85.274 6.646 1.00 46.39 174 PRO A N 1
ATOM 963 C CA . PRO A 1 119 ? 33.690 84.271 7.296 1.00 44.04 174 PRO A CA 1
ATOM 964 C C . PRO A 1 119 ? 32.233 84.283 6.815 1.00 43.38 174 PRO A C 1
ATOM 965 O O . PRO A 1 119 ? 31.704 83.230 6.431 1.00 38.94 174 PRO A O 1
ATOM 969 N N . ASN A 1 120 ? 31.623 85.470 6.755 1.00 40.82 175 ASN A N 1
ATOM 970 C CA . ASN A 1 120 ? 30.171 85.581 6.537 1.00 35.59 175 ASN A CA 1
ATOM 971 C C . ASN A 1 120 ? 29.799 86.594 5.484 1.00 40.74 175 ASN A C 1
ATOM 972 O O . ASN A 1 120 ? 29.558 87.774 5.784 1.00 44.70 175 ASN A O 1
ATOM 977 N N . GLN A 1 121 ? 29.772 86.136 4.240 1.00 43.85 176 GLN A N 1
ATOM 978 C CA . GLN A 1 121 ? 29.978 87.077 3.147 1.00 48.41 176 GLN A CA 1
ATOM 979 C C . GLN A 1 121 ? 28.971 88.206 3.050 1.00 52.18 176 GLN A C 1
ATOM 980 O O . GLN A 1 121 ? 29.330 89.294 2.606 1.00 57.65 176 GLN A O 1
ATOM 986 N N . ILE A 1 122 ? 27.730 87.965 3.468 1.00 48.40 177 ILE A N 1
ATOM 987 C CA . ILE A 1 122 ? 26.710 89.027 3.425 1.00 51.69 177 ILE A CA 1
ATOM 988 C C . ILE A 1 122 ? 26.733 89.915 4.680 1.00 51.78 177 ILE A C 1
ATOM 989 O O . ILE A 1 122 ? 26.731 91.158 4.596 1.00 52.40 177 ILE A O 1
ATOM 994 N N . ILE A 1 123 ? 26.763 89.262 5.842 1.00 48.61 178 ILE A N 1
ATOM 995 C CA . ILE A 1 123 ? 26.875 89.918 7.135 1.00 37.85 178 ILE A CA 1
ATOM 996 C C . ILE A 1 123 ? 28.005 90.979 7.109 1.00 47.33 178 ILE A C 1
ATOM 997 O O . ILE A 1 123 ? 27.957 92.015 7.815 1.00 41.10 178 ILE A O 1
ATOM 1002 N N . PHE A 1 124 ? 29.025 90.710 6.296 1.00 38.71 179 PHE A N 1
ATOM 1003 C CA . PHE A 1 124 ? 30.051 91.710 5.988 1.00 34.76 179 PHE A CA 1
ATOM 1004 C C . PHE A 1 124 ? 29.613 92.766 4.933 1.00 35.99 179 PHE A C 1
ATOM 1005 O O . PHE A 1 124 ? 29.702 93.951 5.223 1.00 39.44 179 PHE A O 1
ATOM 1013 N N . ASP A 1 125 ? 29.140 92.364 3.741 1.00 41.09 180 ASP A N 1
ATOM 1014 C CA . ASP A 1 125 ? 28.662 93.332 2.682 1.00 42.92 180 ASP A CA 1
ATOM 1015 C C . ASP A 1 125 ? 27.956 94.554 3.263 1.00 47.65 180 ASP A C 1
ATOM 1016 O O . ASP A 1 125 ? 28.579 95.614 3.467 1.00 50.72 180 ASP A O 1
ATOM 1021 N N . ASP A 1 126 ? 26.649 94.398 3.481 1.00 47.04 181 ASP A N 1
ATOM 1022 C CA . ASP A 1 126 ? 25.862 95.270 4.349 1.00 38.37 181 ASP A CA 1
ATOM 1023 C C . ASP A 1 126 ? 26.727 95.929 5.406 1.00 41.81 181 ASP A C 1
ATOM 1024 O O . ASP A 1 126 ? 26.926 97.147 5.369 1.00 46.36 181 ASP A O 1
ATOM 1029 N N . VAL A 1 127 ? 27.205 95.166 6.391 1.00 39.38 182 VAL A N 1
ATOM 1030 C CA . VAL A 1 127 ? 27.768 95.871 7.573 1.00 46.55 182 VAL A CA 1
ATOM 1031 C C . VAL A 1 127 ? 28.812 96.902 7.163 1.00 40.97 182 VAL A C 1
ATOM 1032 O O . VAL A 1 127 ? 28.802 98.014 7.662 1.00 50.75 182 VAL A O 1
ATOM 1036 N N . ARG A 1 128 ? 29.764 96.550 6.309 1.00 39.64 183 ARG A N 1
ATOM 1037 C CA . ARG A 1 128 ? 30.678 97.621 5.902 1.00 39.21 183 ARG A CA 1
ATOM 1038 C C . ARG A 1 128 ? 29.894 98.740 5.161 1.00 32.05 183 ARG A C 1
ATOM 1039 O O . ARG A 1 128 ? 30.164 99.930 5.325 1.00 30.18 183 ARG A O 1
ATOM 1047 N N . THR A 1 129 ? 28.917 98.366 4.340 1.00 40.22 184 THR A N 1
ATOM 1048 C CA . THR A 1 129 ? 28.210 99.363 3.526 1.00 34.01 184 THR A CA 1
ATOM 1049 C C . THR A 1 129 ? 27.361 100.228 4.418 1.00 41.71 184 THR A C 1
ATOM 1050 O O . THR A 1 129 ? 27.327 101.450 4.255 1.00 53.33 184 THR A O 1
ATOM 1054 N N . ASN A 1 130 ? 26.656 99.608 5.362 1.00 44.57 185 ASN A N 1
ATOM 1055 C CA . ASN A 1 130 ? 25.947 100.387 6.356 1.00 41.54 185 ASN A CA 1
ATOM 1056 C C . ASN A 1 130 ? 26.890 101.282 7.120 1.00 33.84 185 ASN A C 1
ATOM 1057 O O . ASN A 1 130 ? 26.555 102.409 7.469 1.00 40.20 185 ASN A O 1
ATOM 1062 N N . LYS A 1 131 ? 28.049 100.758 7.447 1.00 32.92 186 LYS A N 1
ATOM 1063 C CA . LYS A 1 131 ? 29.037 101.552 8.174 1.00 33.87 186 LYS A CA 1
ATOM 1064 C C . LYS A 1 131 ? 29.699 102.594 7.296 1.00 33.22 186 LYS A C 1
ATOM 1065 O O . LYS A 1 131 ? 29.956 103.732 7.741 1.00 43.69 186 LYS A O 1
ATOM 1071 N N . LEU A 1 132 ? 29.956 102.246 6.042 1.00 35.77 187 LEU A N 1
ATOM 1072 C CA . LEU A 1 132 ? 30.616 103.213 5.137 1.00 38.21 187 LEU A CA 1
ATOM 1073 C C . LEU A 1 132 ? 29.667 104.360 4.923 1.00 33.57 187 LEU A C 1
ATOM 1074 O O . LEU A 1 132 ? 30.074 105.540 4.924 1.00 32.29 187 LEU A O 1
ATOM 1079 N N . GLN A 1 133 ? 28.398 103.970 4.777 1.00 36.26 188 GLN A N 1
ATOM 1080 C CA . GLN A 1 133 ? 27.287 104.847 4.485 1.00 33.11 188 GLN A CA 1
ATOM 1081 C C . GLN A 1 133 ? 27.042 105.793 5.643 1.00 37.07 188 GLN A C 1
ATOM 1082 O O . GLN A 1 133 ? 26.886 106.976 5.443 1.00 37.00 188 GLN A O 1
ATOM 1088 N N . THR A 1 134 ? 26.976 105.279 6.864 1.00 46.85 189 THR A N 1
ATOM 1089 C CA . THR A 1 134 ? 26.974 106.205 7.994 1.00 48.67 189 THR A CA 1
ATOM 1090 C C . THR A 1 134 ? 28.220 107.087 7.904 1.00 42.38 189 THR A C 1
ATOM 1091 O O . THR A 1 134 ? 28.130 108.310 7.713 1.00 47.53 189 THR A O 1
ATOM 1095 N N . ALA A 1 135 ? 29.371 106.439 7.936 1.00 37.97 190 ALA A N 1
ATOM 1096 C CA . ALA A 1 135 ? 30.683 107.090 7.804 1.00 46.03 190 ALA A CA 1
ATOM 1097 C C . ALA A 1 135 ? 30.761 108.231 6.771 1.00 41.45 190 ALA A C 1
ATOM 1098 O O . ALA A 1 135 ? 31.521 109.184 6.951 1.00 47.19 190 ALA A O 1
ATOM 1100 N N . LEU A 1 136 ? 30.037 108.112 5.664 1.00 43.56 191 LEU A N 1
ATOM 1101 C CA . LEU A 1 136 ? 29.996 109.208 4.683 1.00 41.64 191 LEU A CA 1
ATOM 1102 C C . LEU A 1 136 ? 29.047 110.303 5.190 1.00 38.18 191 LEU A C 1
ATOM 1103 O O . LEU A 1 136 ? 29.373 111.514 5.216 1.00 31.61 191 LEU A O 1
ATOM 1108 N N . ASN A 1 137 ? 27.870 109.867 5.634 1.00 38.37 192 ASN A N 1
ATOM 1109 C CA . ASN A 1 137 ? 26.899 110.771 6.256 1.00 39.44 192 ASN A CA 1
ATOM 1110 C C . ASN A 1 137 ? 27.553 111.546 7.399 1.00 37.81 192 ASN A C 1
ATOM 1111 O O . ASN A 1 137 ? 27.236 112.710 7.644 1.00 37.01 192 ASN A O 1
ATOM 1116 N N . ASN A 1 138 ? 28.458 110.882 8.117 1.00 40.48 193 ASN A N 1
ATOM 1117 C CA . ASN A 1 138 ? 29.077 111.532 9.270 1.00 43.76 193 ASN A CA 1
ATOM 1118 C C . ASN A 1 138 ? 30.129 112.534 8.794 1.00 38.24 193 ASN A C 1
ATOM 1119 O O . ASN A 1 138 ? 30.300 113.618 9.368 1.00 29.85 193 ASN A O 1
ATOM 1124 N N . LEU A 1 139 ? 30.739 112.192 7.662 1.00 36.64 194 LEU A N 1
ATOM 1125 C CA . LEU A 1 139 ? 31.660 113.053 6.952 1.00 32.83 194 LEU A CA 1
ATOM 1126 C C . LEU A 1 139 ? 30.852 114.186 6.302 1.00 36.88 194 LEU A C 1
ATOM 1127 O O . LEU A 1 139 ? 31.369 115.277 5.997 1.00 41.18 194 LEU A O 1
ATOM 1132 N N . LYS A 1 140 ? 29.567 113.928 6.096 1.00 42.30 195 LYS A N 1
ATOM 1133 C CA . LYS A 1 140 ? 28.656 114.947 5.560 1.00 38.76 195 LYS A CA 1
ATOM 1134 C C . LYS A 1 140 ? 28.873 115.067 4.047 1.00 43.94 195 LYS A C 1
ATOM 1135 O O . LYS A 1 140 ? 28.835 116.151 3.469 1.00 45.03 195 LYS A O 1
ATOM 1141 N N . VAL A 1 141 ? 29.146 113.917 3.436 1.00 42.95 196 VAL A N 1
ATOM 1142 C CA . VAL A 1 141 ? 29.233 113.780 1.992 1.00 42.64 196 VAL A CA 1
ATOM 1143 C C . VAL A 1 141 ? 28.073 112.858 1.631 1.00 47.88 196 VAL A C 1
ATOM 1144 O O . VAL A 1 141 ? 28.129 111.624 1.773 1.00 44.85 196 VAL A O 1
ATOM 1148 N N . GLY A 1 142 ? 26.966 113.484 1.268 1.00 43.98 197 GLY A N 1
ATOM 1149 C CA . GLY A 1 142 ? 25.865 112.749 0.680 1.00 40.38 197 GLY A CA 1
ATOM 1150 C C . GLY A 1 142 ? 26.285 112.033 -0.590 1.00 44.66 197 GLY A C 1
ATOM 1151 O O . GLY A 1 142 ? 26.285 112.617 -1.674 1.00 45.06 197 GLY A O 1
ATOM 1152 N N . TYR A 1 143 ? 26.714 110.784 -0.453 1.00 40.96 198 TYR A N 1
ATOM 1153 C CA . TYR A 1 143 ? 26.846 109.916 -1.589 1.00 37.10 198 TYR A CA 1
ATOM 1154 C C . TYR A 1 143 ? 26.147 108.640 -1.244 1.00 40.48 198 TYR A C 1
ATOM 1155 O O . TYR A 1 143 ? 26.739 107.681 -0.744 1.00 51.54 198 TYR A O 1
ATOM 1164 N N . GLU A 1 144 ? 24.852 108.635 -1.515 1.00 40.95 199 GLU A N 1
ATOM 1165 C CA . GLU A 1 144 ? 24.063 107.492 -1.182 1.00 35.87 199 GLU A CA 1
ATOM 1166 C C . GLU A 1 144 ? 24.529 106.307 -2.020 1.00 37.48 199 GLU A C 1
ATOM 1167 O O . GLU A 1 144 ? 24.168 106.161 -3.172 1.00 27.26 199 GLU A O 1
ATOM 1173 N N . LEU A 1 145 ? 25.350 105.459 -1.404 1.00 46.40 200 LEU A N 1
ATOM 1174 C CA . LEU A 1 145 ? 25.764 104.186 -1.980 1.00 37.92 200 LEU A CA 1
ATOM 1175 C C . LEU A 1 145 ? 24.624 103.298 -2.458 1.00 40.58 200 LEU A C 1
ATOM 1176 O O . LEU A 1 145 ? 23.436 103.566 -2.229 1.00 40.49 200 LEU A O 1
ATOM 1181 N N . LEU A 1 146 ? 25.022 102.142 -2.966 1.00 31.19 201 LEU A N 1
ATOM 1182 C CA . LEU A 1 146 ? 24.176 101.351 -3.819 1.00 30.46 201 LEU A CA 1
ATOM 1183 C C . LEU A 1 146 ? 23.151 100.479 -3.067 1.00 42.88 201 LEU A C 1
ATOM 1184 O O . LEU A 1 146 ? 22.069 100.143 -3.593 1.00 31.73 201 LEU A O 1
ATOM 1189 N N . ARG B 1 1 ? 49.148 119.274 -41.459 1.00 56.92 56 ARG B N 1
ATOM 1190 C CA . ARG B 1 1 ? 48.886 117.854 -41.841 1.00 43.02 56 ARG B CA 1
ATOM 1191 C C . ARG B 1 1 ? 48.524 116.990 -40.641 1.00 54.02 56 ARG B C 1
ATOM 1192 O O . ARG B 1 1 ? 49.359 116.283 -40.071 1.00 53.91 56 ARG B O 1
ATOM 1200 N N . PRO B 1 2 ? 47.240 117.020 -40.274 1.00 59.19 57 PRO B N 1
ATOM 1201 C CA . PRO B 1 2 ? 46.657 116.266 -39.160 1.00 49.05 57 PRO B CA 1
ATOM 1202 C C . PRO B 1 2 ? 46.693 114.759 -39.401 1.00 60.05 57 PRO B C 1
ATOM 1203 O O . PRO B 1 2 ? 46.329 114.294 -40.495 1.00 55.24 57 PRO B O 1
ATOM 1207 N N . LYS B 1 3 ? 47.115 114.020 -38.372 1.00 64.84 58 LYS B N 1
ATOM 1208 C CA . LYS B 1 3 ? 47.138 112.546 -38.356 1.00 54.96 58 LYS B CA 1
ATOM 1209 C C . LYS B 1 3 ? 47.009 112.116 -36.905 1.00 54.56 58 LYS B C 1
ATOM 1210 O O . LYS B 1 3 ? 47.649 112.690 -36.017 1.00 47.74 58 LYS B O 1
ATOM 1216 N N . LEU B 1 4 ? 46.211 111.095 -36.640 1.00 48.14 59 LEU B N 1
ATOM 1217 C CA . LEU B 1 4 ? 46.156 110.594 -35.284 1.00 38.25 59 LEU B CA 1
ATOM 1218 C C . LEU B 1 4 ? 47.458 109.930 -34.867 1.00 35.27 59 LEU B C 1
ATOM 1219 O O . LEU B 1 4 ? 47.887 108.982 -35.493 1.00 36.65 59 LEU B O 1
ATOM 1224 N N . SER B 1 5 ? 48.038 110.393 -33.762 1.00 39.53 60 SER B N 1
ATOM 1225 C CA . SER B 1 5 ? 49.362 109.963 -33.321 1.00 36.41 60 SER B CA 1
ATOM 1226 C C . SER B 1 5 ? 49.306 108.670 -32.503 1.00 37.14 60 SER B C 1
ATOM 1227 O O . SER B 1 5 ? 48.430 107.825 -32.676 1.00 31.66 60 SER B O 1
ATOM 1230 N N . THR B 1 6 ? 50.235 108.508 -31.580 1.00 39.66 61 THR B N 1
ATOM 1231 C CA . THR B 1 6 ? 50.207 107.301 -30.779 1.00 40.99 61 THR B CA 1
ATOM 1232 C C . THR B 1 6 ? 49.289 107.587 -29.616 1.00 33.46 61 THR B C 1
ATOM 1233 O O . THR B 1 6 ? 48.246 106.972 -29.489 1.00 34.16 61 THR B O 1
ATOM 1237 N N . LYS B 1 7 ? 49.678 108.570 -28.816 1.00 42.07 62 LYS B N 1
ATOM 1238 C CA . LYS B 1 7 ? 48.855 109.207 -27.796 1.00 34.12 62 LYS B CA 1
ATOM 1239 C C . LYS B 1 7 ? 47.382 109.268 -28.198 1.00 36.29 62 LYS B C 1
ATOM 1240 O O . LYS B 1 7 ? 46.494 108.865 -27.420 1.00 34.04 62 LYS B O 1
ATOM 1246 N N . ASP B 1 8 ? 47.129 109.758 -29.415 1.00 40.24 63 ASP B N 1
ATOM 1247 C CA . ASP B 1 8 ? 45.755 109.982 -29.883 1.00 40.10 63 ASP B CA 1
ATOM 1248 C C . ASP B 1 8 ? 44.954 108.719 -29.858 1.00 38.23 63 ASP B C 1
ATOM 1249 O O . ASP B 1 8 ? 43.777 108.740 -29.490 1.00 36.85 63 ASP B O 1
ATOM 1254 N N . LEU B 1 9 ? 45.607 107.638 -30.292 1.00 35.69 64 LEU B N 1
ATOM 1255 C CA . LEU B 1 9 ? 44.992 106.329 -30.392 1.00 36.73 64 LEU B CA 1
ATOM 1256 C C . LEU B 1 9 ? 44.734 105.804 -28.998 1.00 36.37 64 LEU B C 1
ATOM 1257 O O . LEU B 1 9 ? 43.688 105.268 -28.722 1.00 37.74 64 LEU B O 1
ATOM 1262 N N . ALA B 1 10 ? 45.722 105.968 -28.130 1.00 45.73 65 ALA B N 1
ATOM 1263 C CA . ALA B 1 10 ? 45.614 105.642 -26.714 1.00 38.38 65 ALA B CA 1
ATOM 1264 C C . ALA B 1 10 ? 44.414 106.334 -26.074 1.00 37.47 65 ALA B C 1
ATOM 1265 O O . ALA B 1 10 ? 43.352 105.749 -25.874 1.00 49.40 65 ALA B O 1
ATOM 1267 N N . LEU B 1 11 ? 44.545 107.614 -25.810 1.00 34.46 66 LEU B N 1
ATOM 1268 C CA . LEU B 1 11 ? 43.380 108.370 -25.408 1.00 36.84 66 LEU B CA 1
ATOM 1269 C C . LEU B 1 11 ? 42.075 107.727 -25.906 1.00 28.78 66 LEU B C 1
ATOM 1270 O O . LEU B 1 11 ? 41.133 107.532 -25.125 1.00 36.80 66 LEU B O 1
ATOM 1275 N N . ILE B 1 12 ? 41.978 107.390 -27.187 1.00 29.33 67 ILE B N 1
ATOM 1276 C CA . ILE B 1 12 ? 40.663 107.011 -27.697 1.00 26.90 67 ILE B CA 1
ATOM 1277 C C . ILE B 1 12 ? 40.253 105.729 -27.032 1.00 30.08 67 ILE B C 1
ATOM 1278 O O . ILE B 1 12 ? 39.197 105.650 -26.417 1.00 36.76 67 ILE B O 1
ATOM 1283 N N . LYS B 1 13 ? 41.173 104.770 -27.056 1.00 36.20 68 LYS B N 1
ATOM 1284 C CA . LYS B 1 13 ? 40.946 103.473 -26.501 1.00 35.99 68 LYS B CA 1
ATOM 1285 C C . LYS B 1 13 ? 40.485 103.646 -25.044 1.00 36.77 68 LYS B C 1
ATOM 1286 O O . LYS B 1 13 ? 39.453 103.124 -24.638 1.00 44.03 68 LYS B O 1
ATOM 1292 N N . ALA B 1 14 ? 41.232 104.431 -24.286 1.00 30.55 69 ALA B N 1
ATOM 1293 C CA . ALA B 1 14 ? 40.852 104.763 -22.936 1.00 33.14 69 ALA B CA 1
ATOM 1294 C C . ALA B 1 14 ? 39.414 105.216 -22.839 1.00 32.10 69 ALA B C 1
ATOM 1295 O O . ALA B 1 14 ? 38.617 104.569 -22.152 1.00 45.30 69 ALA B O 1
ATOM 1297 N N . ASP B 1 15 ? 39.071 106.287 -23.569 1.00 34.32 70 ASP B N 1
ATOM 1298 C CA . ASP B 1 15 ? 37.732 106.929 -23.506 1.00 34.50 70 ASP B CA 1
ATOM 1299 C C . ASP B 1 15 ? 36.542 106.102 -23.965 1.00 32.52 70 ASP B C 1
ATOM 1300 O O . ASP B 1 15 ? 35.448 106.194 -23.392 1.00 41.08 70 ASP B O 1
ATOM 1305 N N . LEU B 1 16 ? 36.726 105.368 -25.054 1.00 29.06 71 LEU B N 1
ATOM 1306 C CA . LEU B 1 16 ? 35.782 104.336 -25.446 1.00 29.09 71 LEU B CA 1
ATOM 1307 C C . LEU B 1 16 ? 35.482 103.456 -24.270 1.00 32.80 71 LEU B C 1
ATOM 1308 O O . LEU B 1 16 ? 34.373 102.928 -24.144 1.00 37.35 71 LEU B O 1
ATOM 1313 N N . ALA B 1 17 ? 36.520 103.193 -23.488 1.00 31.19 72 ALA B N 1
ATOM 1314 C CA . ALA B 1 17 ? 36.383 102.267 -22.366 1.00 38.86 72 ALA B CA 1
ATOM 1315 C C . ALA B 1 17 ? 35.611 102.909 -21.236 1.00 33.34 72 ALA B C 1
ATOM 1316 O O . ALA B 1 17 ? 34.717 102.293 -20.679 1.00 33.84 72 ALA B O 1
ATOM 1318 N N . GLU B 1 18 ? 35.911 104.172 -20.942 1.00 37.97 73 GLU B N 1
ATOM 1319 C CA . GLU B 1 18 ? 35.173 104.867 -19.898 1.00 33.98 73 GLU B CA 1
ATOM 1320 C C . GLU B 1 18 ? 33.808 105.017 -20.475 1.00 36.41 73 GLU B C 1
ATOM 1321 O O . GLU B 1 18 ? 32.866 105.314 -19.775 1.00 31.38 73 GLU B O 1
ATOM 1327 N N . PHE B 1 19 ? 33.679 104.827 -21.779 1.00 39.92 74 PHE B N 1
ATOM 1328 C CA . PHE B 1 19 ? 32.396 105.157 -22.360 1.00 40.92 74 PHE B CA 1
ATOM 1329 C C . PHE B 1 19 ? 31.330 104.054 -22.264 1.00 46.30 74 PHE B C 1
ATOM 1330 O O . PHE B 1 19 ? 30.164 104.304 -21.937 1.00 43.29 74 PHE B O 1
ATOM 1338 N N . GLU B 1 20 ? 31.727 102.840 -22.607 1.00 31.80 75 GLU B N 1
ATOM 1339 C CA . GLU B 1 20 ? 30.809 101.754 -22.602 1.00 35.35 75 GLU B CA 1
ATOM 1340 C C . GLU B 1 20 ? 30.635 101.400 -21.164 1.00 35.76 75 GLU B C 1
ATOM 1341 O O . GLU B 1 20 ? 29.553 100.977 -20.744 1.00 42.23 75 GLU B O 1
ATOM 1347 N N . ALA B 1 21 ? 31.715 101.583 -20.411 1.00 34.98 76 ALA B N 1
ATOM 1348 C CA . ALA B 1 21 ? 31.649 101.504 -18.951 1.00 28.83 76 ALA B CA 1
ATOM 1349 C C . ALA B 1 21 ? 30.324 102.054 -18.459 1.00 29.64 76 ALA B C 1
ATOM 1350 O O . ALA B 1 21 ? 29.595 101.355 -17.780 1.00 35.75 76 ALA B O 1
ATOM 1352 N N . ARG B 1 22 ? 30.029 103.310 -18.777 1.00 28.31 77 ARG B N 1
ATOM 1353 C CA . ARG B 1 22 ? 28.812 103.958 -18.310 1.00 26.42 77 ARG B CA 1
ATOM 1354 C C . ARG B 1 22 ? 27.569 103.526 -19.054 1.00 34.18 77 ARG B C 1
ATOM 1355 O O . ARG B 1 22 ? 26.448 103.736 -18.539 1.00 32.51 77 ARG B O 1
ATOM 1363 N N . GLU B 1 23 ? 27.742 103.074 -20.307 1.00 31.36 78 GLU B N 1
ATOM 1364 C CA . GLU B 1 23 ? 26.668 102.350 -20.990 1.00 36.86 78 GLU B CA 1
ATOM 1365 C C . GLU B 1 23 ? 26.313 101.185 -20.084 1.00 34.21 78 GLU B C 1
ATOM 1366 O O . GLU B 1 23 ? 25.163 100.795 -19.988 1.00 36.79 78 GLU B O 1
ATOM 1372 N N . LEU B 1 24 ? 27.307 100.641 -19.399 1.00 35.46 79 LEU B N 1
ATOM 1373 C CA . LEU B 1 24 ? 27.096 99.345 -18.747 1.00 42.19 79 LEU B CA 1
ATOM 1374 C C . LEU B 1 24 ? 26.433 99.609 -17.450 1.00 35.11 79 LEU B C 1
ATOM 1375 O O . LEU B 1 24 ? 25.305 99.222 -17.181 1.00 38.23 79 LEU B O 1
ATOM 1380 N N . SER B 1 25 ? 27.173 100.361 -16.679 1.00 38.46 80 SER B N 1
ATOM 1381 C CA . SER B 1 25 ? 26.699 101.015 -15.505 1.00 34.51 80 SER B CA 1
ATOM 1382 C C . SER B 1 25 ? 25.323 101.658 -15.529 1.00 33.49 80 SER B C 1
ATOM 1383 O O . SER B 1 25 ? 24.601 101.527 -14.559 1.00 28.69 80 SER B O 1
ATOM 1386 N N . SER B 1 26 ? 24.963 102.413 -16.558 1.00 39.99 81 SER B N 1
ATOM 1387 C CA . SER B 1 26 ? 23.661 103.095 -16.492 1.00 40.21 81 SER B CA 1
ATOM 1388 C C . SER B 1 26 ? 22.564 102.105 -16.806 1.00 39.84 81 SER B C 1
ATOM 1389 O O . SER B 1 26 ? 21.374 102.367 -16.651 1.00 36.48 81 SER B O 1
ATOM 1392 N N . GLU B 1 27 ? 22.982 100.952 -17.291 1.00 45.58 82 GLU B N 1
ATOM 1393 C CA . GLU B 1 27 ? 22.039 99.946 -17.660 1.00 42.56 82 GLU B CA 1
ATOM 1394 C C . GLU B 1 27 ? 21.568 99.293 -16.353 1.00 41.98 82 GLU B C 1
ATOM 1395 O O . GLU B 1 27 ? 20.369 99.341 -16.029 1.00 32.52 82 GLU B O 1
ATOM 1401 N N . LYS B 1 28 ? 22.513 98.780 -15.561 1.00 39.20 83 LYS B N 1
ATOM 1402 C CA . LYS B 1 28 ? 22.160 98.124 -14.291 1.00 40.35 83 LYS B CA 1
ATOM 1403 C C . LYS B 1 28 ? 21.309 99.002 -13.396 1.00 44.26 83 LYS B C 1
ATOM 1404 O O . LYS B 1 28 ? 20.453 98.473 -12.713 1.00 53.86 83 LYS B O 1
ATOM 1410 N N . ILE B 1 29 ? 21.513 100.326 -13.384 1.00 45.74 84 ILE B N 1
ATOM 1411 C CA . ILE B 1 29 ? 20.666 101.165 -12.523 1.00 40.16 84 ILE B CA 1
ATOM 1412 C C . ILE B 1 29 ? 19.222 101.174 -13.047 1.00 43.43 84 ILE B C 1
ATOM 1413 O O . ILE B 1 29 ? 18.269 101.131 -12.258 1.00 51.73 84 ILE B O 1
ATOM 1418 N N . LEU B 1 30 ? 19.042 101.208 -14.372 1.00 46.82 85 LEU B N 1
ATOM 1419 C CA . LEU B 1 30 ? 17.675 101.274 -14.955 1.00 45.68 85 LEU B CA 1
ATOM 1420 C C . LEU B 1 30 ? 16.861 99.958 -14.897 1.00 43.53 85 LEU B C 1
ATOM 1421 O O . LEU B 1 30 ? 15.673 99.963 -14.573 1.00 40.30 85 LEU B O 1
ATOM 1426 N N . LYS B 1 31 ? 17.470 98.842 -15.287 1.00 36.49 86 LYS B N 1
ATOM 1427 C CA . LYS B 1 31 ? 16.838 97.565 -15.046 1.00 34.67 86 LYS B CA 1
ATOM 1428 C C . LYS B 1 31 ? 16.246 97.579 -13.631 1.00 42.09 86 LYS B C 1
ATOM 1429 O O . LYS B 1 31 ? 15.065 97.318 -13.437 1.00 44.89 86 LYS B O 1
ATOM 1435 N N . ASP B 1 32 ? 17.064 97.936 -12.646 1.00 43.73 87 ASP B N 1
ATOM 1436 C CA . ASP B 1 32 ? 16.663 97.886 -11.254 1.00 44.59 87 ASP B CA 1
ATOM 1437 C C . ASP B 1 32 ? 15.579 98.867 -10.961 1.00 47.46 87 ASP B C 1
ATOM 1438 O O . ASP B 1 32 ? 14.651 98.569 -10.194 1.00 51.93 87 ASP B O 1
ATOM 1443 N N . THR B 1 33 ? 15.750 100.068 -11.501 1.00 44.80 88 THR B N 1
ATOM 1444 C CA . THR B 1 33 ? 14.765 101.115 -11.345 1.00 40.10 88 THR B CA 1
ATOM 1445 C C . THR B 1 33 ? 13.424 100.581 -11.806 1.00 40.07 88 THR B C 1
ATOM 1446 O O . THR B 1 33 ? 12.449 100.682 -11.075 1.00 34.31 88 THR B O 1
ATOM 1450 N N . ILE B 1 34 ? 13.404 99.944 -12.968 1.00 36.32 89 ILE B N 1
ATOM 1451 C CA . ILE B 1 34 ? 12.165 99.348 -13.468 1.00 55.24 89 ILE B CA 1
ATOM 1452 C C . ILE B 1 34 ? 11.430 98.557 -12.387 1.00 57.15 89 ILE B C 1
ATOM 1453 O O . ILE B 1 34 ? 10.301 98.887 -12.006 1.00 42.93 89 ILE B O 1
ATOM 1458 N N . LYS B 1 35 ? 12.101 97.509 -11.911 1.00 63.40 90 LYS B N 1
ATOM 1459 C CA . LYS B 1 35 ? 11.566 96.547 -10.943 1.00 50.52 90 LYS B CA 1
ATOM 1460 C C . LYS B 1 35 ? 11.140 97.218 -9.611 1.00 57.84 90 LYS B C 1
ATOM 1461 O O . LYS B 1 35 ? 10.338 96.670 -8.838 1.00 58.67 90 LYS B O 1
ATOM 1467 N N . GLU B 1 36 ? 11.635 98.432 -9.382 1.00 44.32 91 GLU B N 1
ATOM 1468 C CA . GLU B 1 36 ? 11.366 99.202 -8.153 1.00 55.11 91 GLU B CA 1
ATOM 1469 C C . GLU B 1 36 ? 12.138 98.766 -6.883 1.00 57.69 91 GLU B C 1
ATOM 1470 O O . GLU B 1 36 ? 11.594 98.827 -5.778 1.00 53.02 91 GLU B O 1
ATOM 1476 N N . GLU B 1 37 ? 13.397 98.345 -7.023 1.00 75.40 92 GLU B N 1
ATOM 1477 C CA . GLU B 1 37 ? 14.132 97.726 -5.890 1.00 70.17 92 GLU B CA 1
ATOM 1478 C C . GLU B 1 37 ? 14.460 98.655 -4.711 1.00 71.01 92 GLU B C 1
ATOM 1479 O O . GLU B 1 37 ? 14.628 99.872 -4.885 1.00 65.09 92 GLU B O 1
ATOM 1485 N N . SER B 1 38 ? 14.581 98.060 -3.522 1.00 62.48 93 SER B N 1
ATOM 1486 C CA . SER B 1 38 ? 14.408 98.781 -2.259 1.00 50.27 93 SER B CA 1
ATOM 1487 C C . SER B 1 38 ? 15.385 99.923 -1.968 1.00 58.24 93 SER B C 1
ATOM 1488 O O . SER B 1 38 ? 15.140 100.748 -1.066 1.00 49.95 93 SER B O 1
ATOM 1491 N N . TRP B 1 39 ? 16.462 99.981 -2.751 1.00 60.98 94 TRP B N 1
ATOM 1492 C CA . TRP B 1 39 ? 17.436 101.063 -2.655 1.00 64.94 94 TRP B CA 1
ATOM 1493 C C . TRP B 1 39 ? 17.269 102.075 -3.795 1.00 72.94 94 TRP B C 1
ATOM 1494 O O . TRP B 1 39 ? 17.555 103.258 -3.601 1.00 77.03 94 TRP B O 1
ATOM 1505 N N . SER B 1 40 ? 16.766 101.619 -4.952 1.00 66.55 95 SER B N 1
ATOM 1506 C CA . SER B 1 40 ? 16.666 102.452 -6.182 1.00 68.99 95 SER B CA 1
ATOM 1507 C C . SER B 1 40 ? 15.319 103.161 -6.467 1.00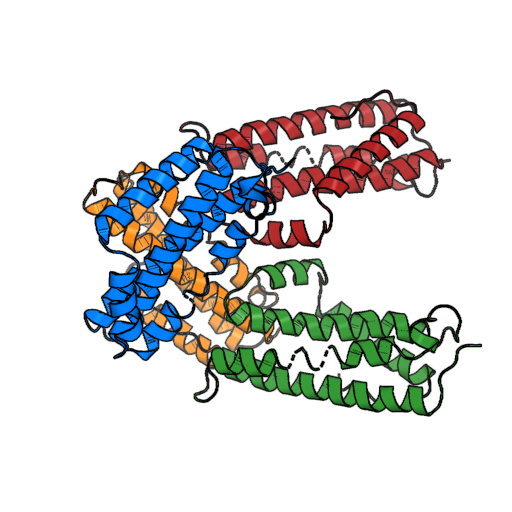 63.78 95 SER B C 1
ATOM 1508 O O . SER B 1 40 ? 14.730 102.952 -7.536 1.00 76.61 95 SER B O 1
ATOM 1511 N N . ASP B 1 41 ? 14.843 104.019 -5.561 1.00 46.61 96 ASP B N 1
ATOM 1512 C CA . ASP B 1 41 ? 13.713 104.890 -5.914 1.00 45.94 96 ASP B CA 1
ATOM 1513 C C . ASP B 1 41 ? 14.188 105.790 -7.033 1.00 42.85 96 ASP B C 1
ATOM 1514 O O . ASP B 1 41 ? 15.375 105.811 -7.349 1.00 52.54 96 ASP B O 1
ATOM 1519 N N . LEU B 1 42 ? 13.276 106.569 -7.595 1.00 35.74 97 LEU B N 1
ATOM 1520 C CA . LEU B 1 42 ? 13.569 107.274 -8.832 1.00 39.86 97 LEU B CA 1
ATOM 1521 C C . LEU B 1 42 ? 14.592 108.391 -8.675 1.00 37.53 97 LEU B C 1
ATOM 1522 O O . LEU B 1 42 ? 15.342 108.671 -9.609 1.00 49.17 97 LEU B O 1
ATOM 1527 N N . ASP B 1 43 ? 14.610 109.040 -7.509 1.00 38.20 98 ASP B N 1
ATOM 1528 C CA . ASP B 1 43 ? 15.640 110.032 -7.160 1.00 37.81 98 ASP B CA 1
ATOM 1529 C C . ASP B 1 43 ? 17.070 109.521 -7.316 1.00 32.52 98 ASP B C 1
ATOM 1530 O O . ASP B 1 43 ? 17.902 110.232 -7.806 1.00 33.08 98 ASP B O 1
ATOM 1535 N N . PHE B 1 44 ? 17.357 108.326 -6.810 1.00 39.89 99 PHE B N 1
ATOM 1536 C CA . PHE B 1 44 ? 18.697 107.746 -6.854 1.00 35.51 99 PHE B CA 1
ATOM 1537 C C . PHE B 1 44 ? 18.913 107.324 -8.305 1.00 43.77 99 PHE B C 1
ATOM 1538 O O . PHE B 1 44 ? 20.034 107.392 -8.841 1.00 40.94 99 PHE B O 1
ATOM 1546 N N . ALA B 1 45 ? 17.821 106.895 -8.935 1.00 34.54 100 ALA B N 1
ATOM 1547 C CA . ALA B 1 45 ? 17.814 106.681 -10.375 1.00 40.26 100 ALA B CA 1
ATOM 1548 C C . ALA B 1 45 ? 18.297 107.911 -11.143 1.00 31.07 100 ALA B C 1
ATOM 1549 O O . ALA B 1 45 ? 19.224 107.790 -11.941 1.00 27.17 100 ALA B O 1
ATOM 1551 N N . ASN B 1 46 ? 17.650 109.066 -10.904 1.00 44.44 101 ASN B N 1
ATOM 1552 C CA . ASN B 1 46 ? 17.906 110.353 -11.611 1.00 46.19 101 ASN B CA 1
ATOM 1553 C C . ASN B 1 46 ? 19.264 110.984 -11.299 1.00 47.44 101 ASN B C 1
ATOM 1554 O O . ASN B 1 46 ? 19.940 111.539 -12.186 1.00 43.26 101 ASN B O 1
ATOM 1559 N N . ASP B 1 47 ? 19.571 111.024 -10.004 1.00 35.51 102 ASP B N 1
ATOM 1560 C CA . ASP B 1 47 ? 20.854 111.484 -9.533 1.00 37.27 102 ASP B CA 1
ATOM 1561 C C . ASP B 1 47 ? 22.024 110.769 -10.209 1.00 37.08 102 ASP B C 1
ATOM 1562 O O . ASP B 1 47 ? 22.997 111.412 -10.607 1.00 35.19 102 ASP B O 1
ATOM 1567 N N . ASN B 1 48 ? 21.923 109.450 -10.372 1.00 37.42 103 ASN B N 1
ATOM 1568 C CA . ASN B 1 48 ? 23.092 108.686 -10.823 1.00 39.50 103 ASN B CA 1
ATOM 1569 C C . ASN B 1 48 ? 23.242 108.738 -12.313 1.00 31.14 103 ASN B C 1
ATOM 1570 O O . ASN B 1 48 ? 24.348 108.863 -12.825 1.00 39.43 103 ASN B O 1
ATOM 1575 N N . ILE B 1 49 ? 22.108 108.674 -12.994 1.00 36.62 104 ILE B N 1
ATOM 1576 C CA . ILE B 1 49 ? 22.025 108.595 -14.450 1.00 33.10 104 ILE B CA 1
ATOM 1577 C C . ILE B 1 49 ? 22.318 109.945 -15.113 1.00 35.26 104 ILE B C 1
ATOM 1578 O O . ILE B 1 49 ? 23.051 110.034 -16.125 1.00 32.84 104 ILE B O 1
ATOM 1583 N N . ASN B 1 50 ? 21.820 111.016 -14.509 1.00 32.67 105 ASN B N 1
ATOM 1584 C CA . ASN B 1 50 ? 22.250 112.324 -14.975 1.00 41.29 105 ASN B CA 1
ATOM 1585 C C . ASN B 1 50 ? 23.779 112.463 -14.930 1.00 53.66 105 ASN B C 1
ATOM 1586 O O . ASN B 1 50 ? 24.368 113.131 -15.799 1.00 51.06 105 ASN B O 1
ATOM 1591 N N . GLN B 1 51 ? 24.393 111.837 -13.913 1.00 53.97 106 GLN B N 1
ATOM 1592 C CA . GLN B 1 51 ? 25.841 111.851 -13.696 1.00 47.20 106 GLN B CA 1
ATOM 1593 C C . GLN B 1 51 ? 26.521 111.300 -14.924 1.00 45.60 106 GLN B C 1
ATOM 1594 O O . GLN B 1 51 ? 27.360 111.975 -15.527 1.00 53.11 106 GLN B O 1
ATOM 1608 N N . ILE B 1 53 ? 25.178 110.231 -18.047 1.00 33.59 108 ILE B N 1
ATOM 1609 C CA . ILE B 1 53 ? 24.985 111.088 -19.227 1.00 32.26 108 ILE B CA 1
ATOM 1610 C C . ILE B 1 53 ? 26.139 112.069 -19.223 1.00 32.66 108 ILE B C 1
ATOM 1611 O O . ILE B 1 53 ? 26.976 112.066 -20.100 1.00 37.32 108 ILE B O 1
ATOM 1616 N N . GLY B 1 54 ? 26.256 112.859 -18.178 1.00 37.16 109 GLY B N 1
ATOM 1617 C CA . GLY B 1 54 ? 27.365 113.796 -18.130 1.00 34.41 109 GLY B CA 1
ATOM 1618 C C . GLY B 1 54 ? 28.714 113.258 -18.585 1.00 33.14 109 GLY B C 1
ATOM 1619 O O . GLY B 1 54 ? 29.307 113.754 -19.557 1.00 36.22 109 GLY B O 1
ATOM 1620 N N . THR B 1 55 ? 29.258 112.316 -17.829 1.00 37.19 110 THR B N 1
ATOM 1621 C CA . THR B 1 55 ? 30.615 111.863 -18.075 1.00 36.31 110 THR B CA 1
ATOM 1622 C C . THR B 1 55 ? 30.702 111.303 -19.505 1.00 42.75 110 THR B C 1
ATOM 1623 O O . THR B 1 55 ? 31.655 111.572 -20.229 1.00 53.64 110 THR B O 1
ATOM 1635 N N . LYS B 1 57 ? 29.003 112.277 -22.223 1.00 29.51 112 LYS B N 1
ATOM 1636 C CA . LYS B 1 57 ? 29.216 113.449 -23.095 1.00 31.24 112 LYS B CA 1
ATOM 1637 C C . LYS B 1 57 ? 30.643 113.968 -22.980 1.00 31.31 112 LYS B C 1
ATOM 1638 O O . LYS B 1 57 ? 31.328 114.047 -23.975 1.00 26.01 112 LYS B O 1
ATOM 1644 N N . ARG B 1 58 ? 31.097 114.281 -21.763 1.00 32.15 113 ARG B N 1
ATOM 1645 C CA . ARG B 1 58 ? 32.522 114.383 -21.497 1.00 33.31 113 ARG B CA 1
ATOM 1646 C C . ARG B 1 58 ? 33.368 113.572 -22.468 1.00 32.97 113 ARG B C 1
ATOM 1647 O O . ARG B 1 58 ? 33.980 114.137 -23.345 1.00 30.52 113 ARG B O 1
ATOM 1655 N N . TYR B 1 59 ? 33.442 112.254 -22.311 1.00 31.29 114 TYR B N 1
ATOM 1656 C CA . TYR B 1 59 ? 34.369 111.493 -23.174 1.00 34.88 114 TYR B CA 1
ATOM 1657 C C . TYR B 1 59 ? 34.075 111.581 -24.676 1.00 40.47 114 TYR B C 1
ATOM 1658 O O . TYR B 1 59 ? 35.001 111.760 -25.498 1.00 36.91 114 TYR B O 1
ATOM 1667 N N . GLN B 1 60 ? 32.801 111.367 -25.022 1.00 29.58 115 GLN B N 1
ATOM 1668 C CA . GLN B 1 60 ? 32.302 111.739 -26.320 1.00 35.76 115 GLN B CA 1
ATOM 1669 C C . GLN B 1 60 ? 33.040 112.982 -26.818 1.00 37.71 115 GLN B C 1
ATOM 1670 O O . GLN B 1 60 ? 33.598 112.966 -27.926 1.00 41.37 115 GLN B O 1
ATOM 1676 N N . GLN B 1 61 ? 33.082 114.030 -25.995 1.00 34.66 116 GLN B N 1
ATOM 1677 C CA . GLN B 1 61 ? 33.634 115.304 -26.428 1.00 38.42 116 GLN B CA 1
ATOM 1678 C C . GLN B 1 61 ? 35.158 115.349 -26.329 1.00 41.39 116 GLN B C 1
ATOM 1679 O O . GLN B 1 61 ? 35.803 116.148 -27.028 1.00 33.04 116 GLN B O 1
ATOM 1685 N N . GLU B 1 62 ? 35.747 114.511 -25.472 1.00 38.99 117 GLU B N 1
ATOM 1686 C CA . GLU B 1 62 ? 37.190 114.456 -25.439 1.00 32.35 117 GLU B CA 1
ATOM 1687 C C . GLU B 1 62 ? 37.631 113.974 -26.814 1.00 42.18 117 GLU B C 1
ATOM 1688 O O . GLU B 1 62 ? 38.546 114.536 -27.414 1.00 40.44 117 GLU B O 1
ATOM 1694 N N . ILE B 1 63 ? 36.895 113.022 -27.377 1.00 41.53 118 ILE B N 1
ATOM 1695 C CA . ILE B 1 63 ? 37.412 112.325 -28.538 1.00 40.45 118 ILE B CA 1
ATOM 1696 C C . ILE B 1 63 ? 37.205 113.131 -29.780 1.00 46.70 118 ILE B C 1
ATOM 1697 O O . ILE B 1 63 ? 38.071 113.152 -30.645 1.00 51.33 118 ILE B O 1
ATOM 1702 N N . LEU B 1 64 ? 36.051 113.781 -29.883 1.00 54.17 119 LEU B N 1
ATOM 1703 C CA . LEU B 1 64 ? 35.747 114.489 -31.107 1.00 49.45 119 LEU B CA 1
ATOM 1704 C C . LEU B 1 64 ? 36.627 115.726 -31.112 1.00 53.50 119 LEU B C 1
ATOM 1705 O O . LEU B 1 64 ? 36.798 116.375 -32.131 1.00 58.39 119 LEU B O 1
ATOM 1710 N N . SER B 1 65 ? 37.299 115.962 -29.994 1.00 53.05 120 SER B N 1
ATOM 1711 C CA . SER B 1 65 ? 38.072 117.176 -29.841 1.00 51.86 120 SER B CA 1
ATOM 1712 C C . SER B 1 65 ? 39.581 116.940 -29.736 1.00 53.50 120 SER B C 1
ATOM 1713 O O . SER B 1 65 ? 40.340 117.832 -29.346 1.00 48.45 120 SER B O 1
ATOM 1716 N N . ILE B 1 66 ? 40.015 115.729 -30.042 1.00 49.37 121 ILE B N 1
ATOM 1717 C CA . ILE B 1 66 ? 41.416 115.505 -30.306 1.00 37.78 121 ILE B CA 1
ATOM 1718 C C . ILE B 1 66 ? 41.755 116.341 -31.565 1.00 35.60 121 ILE B C 1
ATOM 1719 O O . ILE B 1 66 ? 40.984 116.423 -32.515 1.00 37.55 121 ILE B O 1
ATOM 1724 N N . ASP B 1 67 ? 42.888 117.023 -31.525 1.00 34.11 122 ASP B N 1
ATOM 1725 C CA . ASP B 1 67 ? 43.392 117.829 -32.651 1.00 33.94 122 ASP B CA 1
ATOM 1726 C C . ASP B 1 67 ? 42.863 117.606 -34.078 1.00 28.19 122 ASP B C 1
ATOM 1727 O O . ASP B 1 67 ? 42.410 118.553 -34.745 1.00 23.88 122 ASP B O 1
ATOM 1732 N N . ALA B 1 68 ? 43.038 116.392 -34.588 1.00 29.25 123 ALA B N 1
ATOM 1733 C CA . ALA B 1 68 ? 42.451 116.013 -35.901 1.00 27.93 123 ALA B CA 1
ATOM 1734 C C . ALA B 1 68 ? 41.397 114.928 -35.822 1.00 33.72 123 ALA B C 1
ATOM 1735 O O . ALA B 1 68 ? 41.374 114.013 -36.662 1.00 44.83 123 ALA B O 1
ATOM 1737 N N . ILE B 1 69 ? 40.527 114.979 -34.823 1.00 39.75 124 ILE B N 1
ATOM 1738 C CA . ILE B 1 69 ? 39.309 114.213 -34.980 1.00 49.26 124 ILE B CA 1
ATOM 1739 C C . ILE B 1 69 ? 38.362 115.248 -35.528 1.00 48.60 124 ILE B C 1
ATOM 1740 O O . ILE B 1 69 ? 37.546 114.964 -36.386 1.00 67.12 124 ILE B O 1
ATOM 1745 N N . LYS B 1 70 ? 38.555 116.471 -35.051 1.00 53.87 125 LYS B N 1
ATOM 1746 C CA . LYS B 1 70 ? 37.940 117.665 -35.585 1.00 43.90 125 LYS B CA 1
ATOM 1747 C C . LYS B 1 70 ? 38.073 117.743 -37.113 1.00 54.87 125 LYS B C 1
ATOM 1748 O O . LYS B 1 70 ? 37.088 117.585 -37.856 1.00 57.65 125 LYS B O 1
ATOM 1754 N N . ARG B 1 71 ? 39.296 117.947 -37.585 1.00 57.68 126 ARG B N 1
ATOM 1755 C CA . ARG B 1 71 ? 39.555 118.167 -39.001 1.00 44.77 126 ARG B CA 1
ATOM 1756 C C . ARG B 1 71 ? 39.319 116.894 -39.806 1.00 51.50 126 ARG B C 1
ATOM 1757 O O . ARG B 1 71 ? 39.407 116.844 -41.051 1.00 32.20 126 ARG B O 1
ATOM 1765 N N . SER B 1 72 ? 38.962 115.842 -39.092 1.00 54.60 127 SER B N 1
ATOM 1766 C CA . SER B 1 72 ? 38.589 114.637 -39.781 1.00 52.24 127 SER B CA 1
ATOM 1767 C C . SER B 1 72 ? 38.765 114.843 -41.282 1.00 55.92 127 SER B C 1
ATOM 1768 O O . SER B 1 72 ? 39.822 114.504 -41.850 1.00 46.59 127 SER B O 1
ATOM 1771 N N . SER B 1 73 ? 37.702 115.384 -41.902 1.00 49.13 128 SER B N 1
ATOM 1772 C CA . SER B 1 73 ? 37.610 115.580 -43.346 1.00 39.08 128 SER B CA 1
ATOM 1773 C C . SER B 1 73 ? 38.943 116.014 -43.955 1.00 31.22 128 SER B C 1
ATOM 1774 O O . SER B 1 73 ? 38.994 116.255 -45.135 1.00 33.50 128 SER B O 1
ATOM 1777 N N . GLU B 1 74 ? 39.998 116.125 -43.134 1.00 39.63 129 GLU B N 1
ATOM 1778 C CA . GLU B 1 74 ? 41.272 116.734 -43.538 1.00 44.43 129 GLU B CA 1
ATOM 1779 C C . GLU B 1 74 ? 42.385 115.710 -43.408 1.00 43.25 129 GLU B C 1
ATOM 1780 O O . GLU B 1 74 ? 42.658 115.014 -44.386 1.00 44.00 129 GLU B O 1
ATOM 1786 N N . ALA B 1 75 ? 43.033 115.654 -42.234 1.00 32.70 130 ALA B N 1
ATOM 1787 C CA . ALA B 1 75 ? 43.803 114.492 -41.794 1.00 29.10 130 ALA B CA 1
ATOM 1788 C C . ALA B 1 75 ? 43.617 113.229 -42.656 1.00 31.16 130 ALA B C 1
ATOM 1789 O O . ALA B 1 75 ? 42.858 113.235 -43.628 1.00 42.77 130 ALA B O 1
ATOM 1791 N N . SER B 1 76 ? 44.219 112.120 -42.251 1.00 28.93 131 SER B N 1
ATOM 1792 C CA . SER B 1 76 ? 44.023 110.850 -42.983 1.00 38.27 131 SER B CA 1
ATOM 1793 C C . SER B 1 76 ? 42.583 110.342 -43.080 1.00 30.81 131 SER B C 1
ATOM 1794 O O . SER B 1 76 ? 41.703 110.769 -42.365 1.00 30.49 131 SER B O 1
ATOM 1797 N N . ALA B 1 77 ? 42.372 109.377 -43.963 1.00 33.44 132 ALA B N 1
ATOM 1798 C CA . ALA B 1 77 ? 41.036 108.994 -44.336 1.00 31.09 132 ALA B CA 1
ATOM 1799 C C . ALA B 1 77 ? 40.437 108.197 -43.180 1.00 32.87 132 ALA B C 1
ATOM 1800 O O . ALA B 1 77 ? 39.259 108.348 -42.831 1.00 29.48 132 ALA B O 1
ATOM 1802 N N . ASP B 1 78 ? 41.295 107.375 -42.569 1.00 32.80 133 ASP B N 1
ATOM 1803 C CA . ASP B 1 78 ? 40.858 106.288 -41.708 1.00 27.94 133 ASP B CA 1
ATOM 1804 C C . ASP B 1 78 ? 40.366 106.969 -40.426 1.00 35.59 133 ASP B C 1
ATOM 1805 O O . ASP B 1 78 ? 39.310 106.627 -39.823 1.00 34.06 133 ASP B O 1
ATOM 1810 N N . THR B 1 79 ? 41.114 108.008 -40.081 1.00 33.67 134 THR B N 1
ATOM 1811 C CA . THR B 1 79 ? 40.766 108.848 -38.960 1.00 37.69 134 THR B CA 1
ATOM 1812 C C . THR B 1 79 ? 39.529 109.686 -39.172 1.00 38.67 134 THR B C 1
ATOM 1813 O O . THR B 1 79 ? 38.880 110.010 -38.198 1.00 35.94 134 THR B O 1
ATOM 1817 N N . GLU B 1 80 ? 39.159 110.003 -40.416 1.00 40.21 135 GLU B N 1
ATOM 1818 C CA . GLU B 1 80 ? 37.917 110.766 -40.619 1.00 34.12 135 GLU B CA 1
ATOM 1819 C C . GLU B 1 80 ? 36.692 109.873 -40.699 1.00 37.17 135 GLU B C 1
ATOM 1820 O O . GLU B 1 80 ? 35.596 110.296 -40.339 1.00 55.02 135 GLU B O 1
ATOM 1826 N N . ALA B 1 81 ? 36.846 108.655 -41.192 1.00 37.33 136 ALA B N 1
ATOM 1827 C CA . ALA B 1 81 ? 35.700 107.737 -41.246 1.00 38.12 136 ALA B CA 1
ATOM 1828 C C . ALA B 1 81 ? 35.442 107.132 -39.871 1.00 36.35 136 ALA B C 1
ATOM 1829 O O . ALA B 1 81 ? 34.353 106.574 -39.587 1.00 28.75 136 ALA B O 1
ATOM 1831 N N . PHE B 1 82 ? 36.460 107.216 -39.021 1.00 36.01 137 PHE B N 1
ATOM 1832 C CA . PHE B 1 82 ? 36.255 106.820 -37.651 1.00 42.58 137 PHE B CA 1
ATOM 1833 C C . PHE B 1 82 ? 35.597 107.981 -36.933 1.00 50.68 137 PHE B C 1
ATOM 1834 O O . PHE B 1 82 ? 34.789 107.783 -36.017 1.00 68.77 137 PHE B O 1
ATOM 1842 N N . LYS B 1 83 ? 36.001 109.191 -37.302 1.00 45.50 138 LYS B N 1
ATOM 1843 C CA . LYS B 1 83 ? 35.493 110.362 -36.621 1.00 38.90 138 LYS B CA 1
ATOM 1844 C C . LYS B 1 83 ? 34.023 110.561 -36.926 1.00 36.15 138 LYS B C 1
ATOM 1845 O O . LYS B 1 83 ? 33.241 110.768 -35.994 1.00 28.99 138 LYS B O 1
ATOM 1851 N N . LYS B 1 84 ? 33.644 110.532 -38.210 1.00 41.38 139 LYS B N 1
ATOM 1852 C CA . LYS B 1 84 ? 32.213 110.608 -38.570 1.00 38.95 139 LYS B CA 1
ATOM 1853 C C . LYS B 1 84 ? 31.425 109.590 -37.757 1.00 40.52 139 LYS B C 1
ATOM 1854 O O . LYS B 1 84 ? 30.544 109.973 -36.988 1.00 36.34 139 LYS B O 1
ATOM 1860 N N . ILE B 1 85 ? 31.808 108.307 -37.870 1.00 43.67 140 ILE B N 1
ATOM 1861 C CA . ILE B 1 85 ? 30.955 107.192 -37.442 1.00 37.03 140 ILE B CA 1
ATOM 1862 C C . ILE B 1 85 ? 30.789 107.082 -35.924 1.00 37.76 140 ILE B C 1
ATOM 1863 O O . ILE B 1 85 ? 29.733 106.683 -35.437 1.00 33.98 140 ILE B O 1
ATOM 1868 N N . PHE B 1 86 ? 31.841 107.411 -35.185 1.00 46.02 141 PHE B N 1
ATOM 1869 C CA . PHE B 1 86 ? 31.751 107.393 -33.724 1.00 44.34 141 PHE B CA 1
ATOM 1870 C C . PHE B 1 86 ? 30.827 108.443 -33.132 1.00 39.83 141 PHE B C 1
ATOM 1871 O O . PHE B 1 86 ? 30.106 108.153 -32.169 1.00 41.05 141 PHE B O 1
ATOM 1879 N N . LYS B 1 87 ? 30.879 109.660 -33.674 1.00 33.45 142 LYS B N 1
ATOM 1880 C CA . LYS B 1 87 ? 29.831 110.677 -33.448 1.00 39.44 142 LYS B CA 1
ATOM 1881 C C . LYS B 1 87 ? 28.367 110.110 -33.558 1.00 36.12 142 LYS B C 1
ATOM 1882 O O . LYS B 1 87 ? 27.491 110.396 -32.707 1.00 24.16 142 LYS B O 1
ATOM 1888 N N . GLU B 1 88 ? 28.091 109.368 -34.639 1.00 39.64 143 GLU B N 1
ATOM 1889 C CA . GLU B 1 88 ? 26.738 108.811 -34.903 1.00 35.77 143 GLU B CA 1
ATOM 1890 C C . GLU B 1 88 ? 26.433 107.848 -33.798 1.00 38.23 143 GLU B C 1
ATOM 1891 O O . GLU B 1 88 ? 25.410 107.986 -33.115 1.00 33.54 143 GLU B O 1
ATOM 1897 N N . TRP B 1 89 ? 27.360 106.899 -33.616 1.00 41.58 144 TRP B N 1
ATOM 1898 C CA . TRP B 1 89 ? 27.229 105.840 -32.608 1.00 36.23 144 TRP B CA 1
ATOM 1899 C C . TRP B 1 89 ? 27.081 106.407 -31.230 1.00 30.74 144 TRP B C 1
ATOM 1900 O O . TRP B 1 89 ? 26.017 106.289 -30.623 1.00 35.49 144 TRP B O 1
ATOM 1911 N N . SER B 1 90 ? 28.117 107.069 -30.725 1.00 40.23 145 SER B N 1
ATOM 1912 C CA . SER B 1 90 ? 27.979 107.730 -29.433 1.00 36.79 145 SER B CA 1
ATOM 1913 C C . SER B 1 90 ? 26.562 108.336 -29.333 1.00 41.50 145 SER B C 1
ATOM 1914 O O . SER B 1 90 ? 25.670 107.776 -28.666 1.00 42.48 145 SER B O 1
ATOM 1917 N N . GLU B 1 91 ? 26.302 109.386 -30.106 1.00 38.38 146 GLU B N 1
ATOM 1918 C CA . GLU B 1 91 ? 24.983 110.046 -30.119 1.00 34.80 146 GLU B CA 1
ATOM 1919 C C . GLU B 1 91 ? 23.811 109.131 -29.735 1.00 41.13 146 GLU B C 1
ATOM 1920 O O . GLU B 1 91 ? 22.881 109.508 -28.983 1.00 39.77 146 GLU B O 1
ATOM 1926 N N . PHE B 1 92 ? 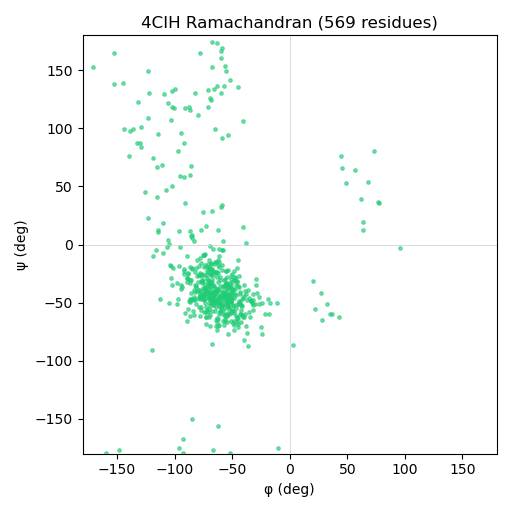23.844 107.945 -30.318 1.00 41.14 147 PHE B N 1
ATOM 1927 C CA . PHE B 1 92 ? 22.800 106.967 -30.134 1.00 43.85 147 PHE B CA 1
ATOM 1928 C C . PHE B 1 92 ? 22.861 106.346 -28.740 1.00 37.58 147 PHE B C 1
ATOM 1929 O O . PHE B 1 92 ? 21.870 106.344 -28.030 1.00 35.95 147 PHE B O 1
ATOM 1937 N N . LYS B 1 93 ? 24.012 105.809 -28.338 1.00 37.19 148 LYS B N 1
ATOM 1938 C CA . LYS B 1 93 ? 23.998 105.061 -27.084 1.00 39.32 148 LYS B CA 1
ATOM 1939 C C . LYS B 1 93 ? 23.744 105.955 -25.873 1.00 41.32 148 LYS B C 1
ATOM 1940 O O . LYS B 1 93 ? 23.067 105.561 -24.926 1.00 46.96 148 LYS B O 1
ATOM 1946 N N . ILE B 1 94 ? 24.172 107.204 -26.006 1.00 41.68 149 ILE B N 1
ATOM 1947 C CA . ILE B 1 94 ? 23.904 108.250 -25.030 1.00 41.11 149 ILE B CA 1
ATOM 1948 C C . ILE B 1 94 ? 22.438 108.610 -24.974 1.00 41.89 149 ILE B C 1
ATOM 1949 O O . ILE B 1 94 ? 21.865 108.718 -23.889 1.00 55.27 149 ILE B O 1
ATOM 1954 N N . GLU B 1 95 ? 21.853 108.858 -26.141 1.00 39.69 150 GLU B N 1
ATOM 1955 C CA . GLU B 1 95 ? 20.500 109.419 -26.198 1.00 42.02 150 GLU B CA 1
ATOM 1956 C C . GLU B 1 95 ? 19.434 108.394 -25.770 1.00 38.19 150 GLU B C 1
ATOM 1957 O O . GLU B 1 95 ? 18.312 108.749 -25.389 1.00 40.57 150 GLU B O 1
ATOM 1963 N N . ARG B 1 96 ? 19.833 107.131 -25.755 1.00 32.04 151 ARG B N 1
ATOM 1964 C CA . ARG B 1 96 ? 18.929 106.036 -25.452 1.00 33.74 151 ARG B CA 1
ATOM 1965 C C . ARG B 1 96 ? 18.757 105.987 -23.940 1.00 30.70 151 ARG B C 1
ATOM 1966 O O . ARG B 1 96 ? 17.648 105.948 -23.443 1.00 35.45 151 ARG B O 1
ATOM 1974 N N . ILE B 1 97 ? 19.843 106.099 -23.200 1.00 31.15 152 ILE B N 1
ATOM 1975 C CA . ILE B 1 97 ? 19.691 106.319 -21.778 1.00 35.95 152 ILE B CA 1
ATOM 1976 C C . ILE B 1 97 ? 18.877 107.598 -21.496 1.00 36.90 152 ILE B C 1
ATOM 1977 O O . ILE B 1 97 ? 18.096 107.648 -20.551 1.00 37.13 152 ILE B O 1
ATOM 1982 N N . GLN B 1 98 ? 19.031 108.634 -22.316 1.00 42.26 153 GLN B N 1
ATOM 1983 C CA . GLN B 1 98 ? 18.322 109.892 -22.037 1.00 37.96 153 GLN B CA 1
ATOM 1984 C C . GLN B 1 98 ? 16.794 109.804 -22.058 1.00 34.88 153 GLN B C 1
ATOM 1985 O O . GLN B 1 98 ? 16.111 110.477 -21.275 1.00 40.08 153 GLN B O 1
ATOM 1991 N N . VAL B 1 99 ? 16.267 108.933 -22.906 1.00 47.59 154 VAL B N 1
ATOM 1992 C CA . VAL B 1 99 ? 14.813 108.745 -23.111 1.00 37.44 154 VAL B CA 1
ATOM 1993 C C . VAL B 1 99 ? 14.259 107.762 -22.107 1.00 39.11 154 VAL B C 1
ATOM 1994 O O . VAL B 1 99 ? 13.227 108.009 -21.481 1.00 48.36 154 VAL B O 1
ATOM 1998 N N . THR B 1 100 ? 14.923 106.634 -21.921 1.00 37.90 155 THR B N 1
ATOM 1999 C CA . THR B 1 100 ? 14.425 105.746 -20.873 1.00 41.97 155 THR B CA 1
ATOM 2000 C C . THR B 1 100 ? 14.393 106.446 -19.521 1.00 45.66 155 THR B C 1
ATOM 2001 O O . THR B 1 100 ? 13.342 106.494 -18.872 1.00 56.27 155 THR B O 1
ATOM 2005 N N . ILE B 1 101 ? 15.502 107.054 -19.117 1.00 39.53 156 ILE B N 1
ATOM 2006 C CA . ILE B 1 101 ? 15.489 107.731 -17.813 1.00 45.37 156 ILE B CA 1
ATOM 2007 C C . ILE B 1 101 ? 14.338 108.740 -17.708 1.00 43.27 156 ILE B C 1
ATOM 2008 O O . ILE B 1 101 ? 13.554 108.729 -16.740 1.00 36.64 156 ILE B O 1
ATOM 2013 N N . ASP B 1 102 ? 14.173 109.564 -18.739 1.00 46.65 157 ASP B N 1
ATOM 2014 C CA . ASP B 1 102 ? 12.923 110.306 -18.881 1.00 39.71 157 ASP B CA 1
ATOM 2015 C C . ASP B 1 102 ? 11.683 109.432 -18.743 1.00 31.13 157 ASP B C 1
ATOM 2016 O O . ASP B 1 102 ? 10.934 109.564 -17.803 1.00 39.23 157 ASP B O 1
ATOM 2021 N N . LEU B 1 103 ? 11.473 108.536 -19.693 1.00 32.12 158 LEU B N 1
ATOM 2022 C CA . LEU B 1 103 ? 10.283 107.722 -19.728 1.00 34.51 158 LEU B CA 1
ATOM 2023 C C . LEU B 1 103 ? 9.817 107.392 -18.312 1.00 40.56 158 LEU B C 1
ATOM 2024 O O . LEU B 1 103 ? 8.656 107.594 -17.992 1.00 42.78 158 LEU B O 1
ATOM 2029 N N . LEU B 1 104 ? 10.740 106.937 -17.469 1.00 38.20 159 LEU B N 1
ATOM 2030 C CA . LEU B 1 104 ? 10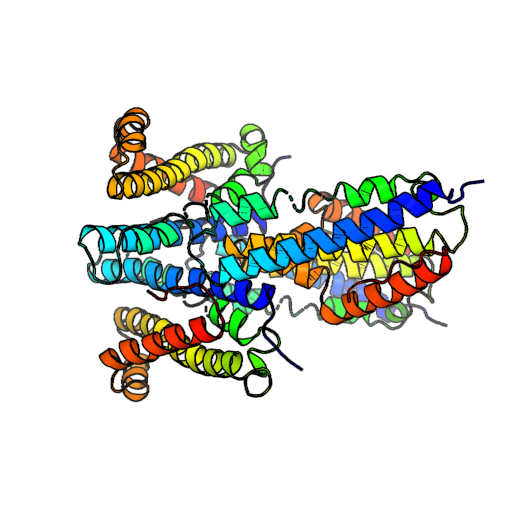.437 106.501 -16.107 1.00 43.14 159 LEU B CA 1
ATOM 2031 C C . LEU B 1 104 ? 9.949 107.644 -15.250 1.00 43.45 159 LEU B C 1
ATOM 2032 O O . LEU B 1 104 ? 9.228 107.476 -14.262 1.00 45.75 159 LEU B O 1
ATOM 2037 N N . ASN B 1 105 ? 10.321 108.830 -15.665 1.00 44.80 160 ASN B N 1
ATOM 2038 C CA . ASN B 1 105 ? 9.707 110.019 -15.150 1.00 45.88 160 ASN B CA 1
ATOM 2039 C C . ASN B 1 105 ? 8.486 110.270 -16.009 1.00 48.59 160 ASN B C 1
ATOM 2040 O O . ASN B 1 105 ? 7.851 111.329 -15.950 1.00 42.35 160 ASN B O 1
ATOM 2045 N N . GLY B 1 106 ? 8.160 109.250 -16.800 1.00 41.41 161 GLY B N 1
ATOM 2046 C CA . GLY B 1 106 ? 6.973 109.283 -17.637 1.00 43.43 161 GLY B CA 1
ATOM 2047 C C . GLY B 1 106 ? 6.947 110.627 -18.298 1.00 38.14 161 GLY B C 1
ATOM 2048 O O . GLY B 1 106 ? 6.126 111.468 -17.969 1.00 47.91 161 GLY B O 1
ATOM 2049 N N . LYS B 1 107 ? 7.932 110.852 -19.156 1.00 39.61 162 LYS B N 1
ATOM 2050 C CA . LYS B 1 107 ? 8.055 112.075 -19.937 1.00 36.11 162 LYS B CA 1
ATOM 2051 C C . LYS B 1 107 ? 8.317 111.526 -21.333 1.00 41.13 162 LYS B C 1
ATOM 2052 O O . LYS B 1 107 ? 9.297 110.807 -21.526 1.00 37.01 162 LYS B O 1
ATOM 2058 N N . LYS B 1 108 ? 7.479 111.888 -22.301 1.00 38.48 163 LYS B N 1
ATOM 2059 C CA . LYS B 1 108 ? 7.457 111.219 -23.603 1.00 43.66 163 LYS B CA 1
ATOM 2060 C C . LYS B 1 108 ? 8.107 111.926 -24.794 1.00 41.55 163 LYS B C 1
ATOM 2061 O O . LYS B 1 108 ? 8.394 111.303 -25.806 1.00 59.23 163 LYS B O 1
ATOM 2067 N N . ASP B 1 109 ? 8.321 113.228 -24.705 1.00 41.88 164 ASP B N 1
ATOM 2068 C CA . ASP B 1 109 ? 8.923 113.970 -25.816 1.00 36.31 164 ASP B CA 1
ATOM 2069 C C . ASP B 1 109 ? 10.161 113.323 -26.445 1.00 36.30 164 ASP B C 1
ATOM 2070 O O . ASP B 1 109 ? 10.186 113.020 -27.647 1.00 39.92 164 ASP B O 1
ATOM 2075 N N . SER B 1 110 ? 11.216 113.143 -25.663 1.00 29.27 165 SER B N 1
ATOM 2076 C CA . SER B 1 110 ? 12.461 112.672 -26.272 1.00 29.48 165 SER B CA 1
ATOM 2077 C C . SER B 1 110 ? 12.279 111.318 -26.910 1.00 29.52 165 SER B C 1
ATOM 2078 O O . SER B 1 110 ? 13.153 110.893 -27.659 1.00 31.99 165 SER B O 1
ATOM 2081 N N . GLU B 1 111 ? 11.131 110.681 -26.650 1.00 33.02 166 GLU B N 1
ATOM 2082 C CA . GLU B 1 111 ? 10.813 109.364 -27.191 1.00 38.17 166 GLU B CA 1
ATOM 2083 C C . GLU B 1 111 ? 10.199 109.510 -28.567 1.00 42.14 166 GLU B C 1
ATOM 2084 O O . GLU B 1 111 ? 10.364 108.662 -29.443 1.00 49.98 166 GLU B O 1
ATOM 2090 N N . ALA B 1 112 ? 9.503 110.621 -28.748 1.00 39.82 167 ALA B N 1
ATOM 2091 C CA . ALA B 1 112 ? 8.907 110.956 -30.003 1.00 35.82 167 ALA B CA 1
ATOM 2092 C C . ALA B 1 112 ? 9.992 111.406 -30.997 1.00 43.54 167 ALA B C 1
ATOM 2093 O O . ALA B 1 112 ? 9.993 111.030 -32.185 1.00 38.62 167 ALA B O 1
ATOM 2095 N N . VAL B 1 113 ? 10.921 112.224 -30.523 1.00 39.41 168 VAL B N 1
ATOM 2096 C CA . VAL B 1 113 ? 12.030 112.600 -31.384 1.00 46.67 168 VAL B CA 1
ATOM 2097 C C . VAL B 1 113 ? 13.007 111.449 -31.691 1.00 41.00 168 VAL B C 1
ATOM 2098 O O . VAL B 1 113 ? 13.546 111.364 -32.793 1.00 42.20 168 VAL B O 1
ATOM 2102 N N . PHE B 1 114 ? 13.253 110.575 -30.722 1.00 45.51 169 PHE B N 1
ATOM 2103 C CA . PHE B 1 114 ? 14.182 109.450 -30.923 1.00 31.49 169 PHE B CA 1
ATOM 2104 C C . PHE B 1 114 ? 13.591 108.542 -31.982 1.00 28.60 169 PHE B C 1
ATOM 2105 O O . PHE B 1 114 ? 14.253 108.233 -32.986 1.00 31.38 169 PHE B O 1
ATOM 2113 N N . LYS B 1 115 ? 12.323 108.160 -31.846 1.00 40.16 170 LYS B N 1
ATOM 2114 C CA . LYS B 1 115 ? 11.697 107.361 -32.927 1.00 40.73 170 LYS B CA 1
ATOM 2115 C C . LYS B 1 115 ? 11.886 107.973 -34.327 1.00 44.80 170 LYS B C 1
ATOM 2116 O O . LYS B 1 115 ? 12.206 107.285 -35.291 1.00 51.15 170 LYS B O 1
ATOM 2122 N N . LYS B 1 116 ? 11.743 109.280 -34.423 1.00 45.48 171 LYS B N 1
ATOM 2123 C CA . LYS B 1 116 ? 11.890 109.955 -35.692 1.00 49.41 171 LYS B CA 1
ATOM 2124 C C . LYS B 1 116 ? 13.354 109.907 -36.087 1.00 51.23 171 LYS B C 1
ATOM 2125 O O . LYS B 1 116 ? 13.688 109.488 -37.197 1.00 46.12 171 LYS B O 1
ATOM 2131 N N . THR B 1 117 ? 14.233 110.292 -35.164 1.00 46.50 172 THR B N 1
ATOM 2132 C CA . THR B 1 117 ? 15.642 110.375 -35.492 1.00 46.22 172 THR B CA 1
ATOM 2133 C C . THR B 1 117 ? 16.341 108.991 -35.529 1.00 52.69 172 THR B C 1
ATOM 2134 O O . THR B 1 117 ? 17.442 108.877 -36.078 1.00 54.04 172 THR B O 1
ATOM 2138 N N . TYR B 1 118 ? 15.700 107.968 -34.954 1.00 43.76 173 TYR B N 1
ATOM 2139 C CA . TYR B 1 118 ? 15.980 106.544 -35.252 1.00 41.14 173 TYR B CA 1
ATOM 2140 C C . TYR B 1 118 ? 14.667 105.848 -35.575 1.00 37.70 173 TYR B C 1
ATOM 2141 O O . TYR B 1 118 ? 13.859 105.562 -34.686 1.00 45.59 173 TYR B O 1
ATOM 2150 N N . PRO B 1 119 ? 14.399 105.646 -36.875 1.00 41.31 174 PRO B N 1
ATOM 2151 C CA . PRO B 1 119 ? 13.249 104.829 -37.230 1.00 34.73 174 PRO B CA 1
ATOM 2152 C C . PRO B 1 119 ? 13.536 103.362 -37.072 1.00 34.87 174 PRO B C 1
ATOM 2153 O O . PRO B 1 119 ? 12.598 102.594 -36.892 1.00 46.65 174 PRO B O 1
ATOM 2157 N N . ASN B 1 120 ? 14.808 102.949 -37.132 1.00 47.15 175 ASN B N 1
ATOM 2158 C CA . ASN B 1 120 ? 15.167 101.538 -36.869 1.00 44.94 175 ASN B CA 1
ATOM 2159 C C . ASN B 1 120 ? 16.508 101.363 -36.139 1.00 51.13 175 ASN B C 1
ATOM 2160 O O . ASN B 1 120 ? 17.583 101.364 -36.750 1.00 47.67 175 ASN B O 1
ATOM 2165 N N . GLN B 1 121 ? 16.422 101.155 -34.833 1.00 52.17 176 GLN B N 1
ATOM 2166 C CA . GLN B 1 121 ? 17.588 101.102 -33.967 1.00 51.14 176 GLN B CA 1
ATOM 2167 C C . GLN B 1 121 ? 18.183 99.705 -33.833 1.00 60.30 176 GLN B C 1
ATOM 2168 O O . GLN B 1 121 ? 19.394 99.550 -33.627 1.00 69.74 176 GLN B O 1
ATOM 2174 N N . ILE B 1 122 ? 17.321 98.693 -33.903 1.00 52.98 177 ILE B N 1
ATOM 2175 C CA . ILE B 1 122 ? 17.737 97.311 -33.711 1.00 44.90 177 ILE B CA 1
ATOM 2176 C C . ILE B 1 122 ? 18.897 97.021 -34.636 1.00 45.25 177 ILE B C 1
ATOM 2177 O O . ILE B 1 122 ? 19.898 96.451 -34.213 1.00 40.82 177 ILE B O 1
ATOM 2182 N N . ILE B 1 123 ? 18.732 97.422 -35.901 1.00 45.63 178 ILE B N 1
ATOM 2183 C CA . ILE B 1 123 ? 19.777 97.360 -36.911 1.00 40.93 178 ILE B CA 1
ATOM 2184 C C . ILE B 1 123 ? 20.679 98.543 -36.598 1.00 47.74 178 ILE B C 1
ATOM 2185 O O . ILE B 1 123 ? 21.906 98.422 -36.551 1.00 55.81 178 ILE B O 1
ATOM 2190 N N . PHE B 1 124 ? 20.053 99.678 -36.300 1.00 44.78 179 PHE B N 1
ATOM 2191 C CA . PHE B 1 124 ? 20.802 100.902 -36.075 1.00 37.20 179 PHE B CA 1
ATOM 2192 C C . PHE B 1 124 ? 22.008 100.634 -35.198 1.00 49.86 179 PHE B C 1
ATOM 2193 O O . PHE B 1 124 ? 23.050 101.286 -35.340 1.00 49.85 179 PHE B O 1
ATOM 2201 N N . ASP B 1 125 ? 21.842 99.735 -34.227 1.00 48.47 180 ASP B N 1
ATOM 2202 C CA . ASP B 1 125 ? 23.019 99.254 -33.554 1.00 41.92 180 ASP B CA 1
ATOM 2203 C C . ASP B 1 125 ? 23.799 98.439 -34.554 1.00 51.77 180 ASP B C 1
ATOM 2204 O O . ASP B 1 125 ? 24.718 98.961 -35.204 1.00 56.85 180 ASP B O 1
ATOM 2209 N N . ASP B 1 126 ? 23.451 97.158 -34.666 1.00 47.49 181 ASP B N 1
ATOM 2210 C CA . ASP B 1 126 ? 24.328 96.230 -35.369 1.00 51.51 181 ASP B CA 1
ATOM 2211 C C . ASP B 1 126 ? 25.163 96.940 -36.456 1.00 54.35 181 ASP B C 1
ATOM 2212 O O . ASP B 1 126 ? 26.367 96.677 -36.583 1.00 50.86 181 ASP B O 1
ATOM 2217 N N . VAL B 1 127 ? 24.558 97.856 -37.215 1.00 39.69 182 VAL B N 1
ATOM 2218 C CA . VAL B 1 127 ? 25.318 98.455 -38.318 1.00 40.84 182 VAL B CA 1
ATOM 2219 C C . VAL B 1 127 ? 26.291 99.516 -37.873 1.00 39.66 182 VAL B C 1
ATOM 2220 O O . VAL B 1 127 ? 27.462 99.468 -38.253 1.00 41.99 182 VAL B O 1
ATOM 2224 N N . ARG B 1 128 ? 25.840 100.416 -36.999 1.00 39.84 183 ARG B N 1
ATOM 2225 C CA . ARG B 1 128 ? 26.703 101.489 -36.532 1.00 38.52 183 ARG B CA 1
ATOM 2226 C C . ARG B 1 128 ? 27.892 100.976 -35.755 1.00 38.57 183 ARG B C 1
ATOM 2227 O O . ARG B 1 128 ? 29.005 101.469 -35.929 1.00 34.31 183 ARG B O 1
ATOM 2235 N N . THR B 1 129 ? 27.677 99.957 -34.929 1.00 42.08 184 THR B N 1
ATOM 2236 C CA . THR B 1 129 ? 28.801 99.364 -34.213 1.00 35.64 184 THR B CA 1
ATOM 2237 C C . THR B 1 129 ? 29.620 98.423 -35.080 1.00 36.91 184 THR B C 1
ATOM 2238 O O . THR B 1 129 ? 30.826 98.326 -34.888 1.00 42.96 184 THR B O 1
ATOM 2242 N N . ASN B 1 130 ? 29.026 97.824 -36.114 1.00 41.85 185 ASN B N 1
ATOM 2243 C CA . ASN B 1 130 ? 29.840 96.946 -36.952 1.00 39.75 185 ASN B CA 1
ATOM 2244 C C . ASN B 1 130 ? 30.940 97.760 -37.629 1.00 34.87 185 ASN B C 1
ATOM 2245 O O . ASN B 1 130 ? 32.068 97.284 -37.835 1.00 39.70 185 ASN B O 1
ATOM 2250 N N . LYS B 1 131 ? 30.657 99.041 -37.845 1.00 30.06 186 LYS B N 1
ATOM 2251 C CA . LYS B 1 131 ? 31.491 99.869 -38.686 1.00 24.21 186 LYS B CA 1
ATOM 2252 C C . LYS B 1 131 ? 32.507 100.745 -37.943 1.00 35.78 186 LYS B C 1
ATOM 2253 O O . LYS B 1 131 ? 33.573 101.057 -38.473 1.00 37.02 186 LYS B O 1
ATOM 2259 N N . LEU B 1 132 ? 32.157 101.219 -36.750 1.00 36.27 187 LEU B N 1
ATOM 2260 C CA . LEU B 1 132 ? 33.155 101.779 -35.861 1.00 33.98 187 LEU B CA 1
ATOM 2261 C C . LEU B 1 132 ? 34.143 100.630 -35.640 1.00 34.59 187 LEU B C 1
ATOM 2262 O O . LEU B 1 132 ? 35.350 100.787 -35.784 1.00 44.01 187 LEU B O 1
ATOM 2267 N N . GLN B 1 133 ? 33.642 99.442 -35.349 1.00 35.68 188 GLN B N 1
ATOM 2268 C CA . GLN B 1 133 ? 34.560 98.317 -35.163 1.00 35.73 188 GLN B CA 1
ATOM 2269 C C . GLN B 1 133 ? 35.503 98.270 -36.339 1.00 34.08 188 GLN B C 1
ATOM 2270 O O . GLN B 1 133 ? 36.712 98.342 -36.145 1.00 42.55 188 GLN B O 1
ATOM 2276 N N . THR B 1 134 ? 34.928 98.190 -37.553 1.00 41.32 189 THR B N 1
ATOM 2277 C CA . THR B 1 134 ? 35.673 98.185 -38.815 1.00 33.23 189 THR B CA 1
ATOM 2278 C C . THR B 1 134 ? 36.671 99.331 -38.926 1.00 41.84 189 THR B C 1
ATOM 2279 O O . THR B 1 134 ? 37.837 99.143 -39.340 1.00 35.20 189 THR B O 1
ATOM 2283 N N . ALA B 1 135 ? 36.187 100.538 -38.627 1.00 46.87 190 ALA B N 1
ATOM 2284 C CA . ALA B 1 135 ? 37.052 101.716 -38.513 1.00 39.62 190 ALA B CA 1
ATOM 2285 C C . ALA B 1 135 ? 38.245 101.378 -37.622 1.00 40.62 190 ALA B C 1
ATOM 2286 O O . ALA B 1 135 ? 39.365 101.142 -38.099 1.00 42.63 190 ALA B O 1
ATOM 2288 N N . LEU B 1 136 ? 37.967 101.292 -36.326 1.00 43.71 191 LEU B N 1
ATOM 2289 C CA . LEU B 1 136 ? 38.970 101.009 -35.311 1.00 39.21 191 LEU B CA 1
ATOM 2290 C C . LEU B 1 136 ? 40.105 100.174 -35.834 1.00 34.69 191 LEU B C 1
ATOM 2291 O O . LEU B 1 136 ? 41.235 100.351 -35.413 1.00 34.51 191 LEU B O 1
ATOM 2296 N N . ASN B 1 137 ? 39.823 99.249 -36.742 1.00 38.23 192 ASN B N 1
ATOM 2297 C CA . ASN B 1 137 ? 40.873 98.366 -37.275 1.00 35.14 192 ASN B CA 1
ATOM 2298 C C . ASN B 1 137 ? 41.776 99.062 -38.261 1.00 40.38 192 ASN B C 1
ATOM 2299 O O . ASN B 1 137 ? 42.978 98.783 -38.330 1.00 45.10 192 ASN B O 1
ATOM 2304 N N . ASN B 1 138 ? 41.176 99.932 -39.066 1.00 52.57 193 ASN B N 1
ATOM 2305 C CA . ASN B 1 138 ? 41.890 100.690 -40.086 1.00 36.45 193 ASN B CA 1
ATOM 2306 C C . ASN B 1 138 ? 42.783 101.714 -39.418 1.00 42.52 193 ASN B C 1
ATOM 2307 O O . ASN B 1 138 ? 43.621 102.347 -40.071 1.00 35.52 193 ASN B O 1
ATOM 2312 N N . LEU B 1 139 ? 42.546 101.924 -38.119 1.00 46.45 194 LEU B N 1
ATOM 2313 C CA . LEU B 1 139 ? 43.352 102.842 -37.313 1.00 38.73 194 LEU B CA 1
ATOM 2314 C C . LEU B 1 139 ? 44.241 102.029 -36.404 1.00 40.70 194 LEU B C 1
ATOM 2315 O O . LEU B 1 139 ? 45.054 102.572 -35.670 1.00 42.34 194 LEU B O 1
ATOM 2320 N N . LYS B 1 140 ? 44.091 100.711 -36.477 1.00 35.74 195 LYS B N 1
ATOM 2321 C CA . LYS B 1 140 ? 44.987 99.825 -35.777 1.00 36.32 195 LYS B CA 1
ATOM 2322 C C . LYS B 1 140 ? 44.878 100.083 -34.272 1.00 36.50 195 LYS B C 1
ATOM 2323 O O . LYS B 1 140 ? 45.871 100.089 -33.559 1.00 29.19 195 LYS B O 1
ATOM 2329 N N . VAL B 1 141 ? 43.643 100.313 -33.830 1.00 40.91 196 VAL B N 1
ATOM 2330 C CA . VAL B 1 141 ? 43.302 100.553 -32.433 1.00 47.34 196 VAL B CA 1
ATOM 2331 C C . VAL B 1 141 ? 42.726 99.205 -31.992 1.00 45.19 196 VAL B C 1
ATOM 2332 O O . VAL B 1 141 ? 41.756 98.752 -32.592 1.00 34.25 196 VAL B O 1
ATOM 2336 N N . GLY B 1 142 ? 43.345 98.540 -31.013 1.00 39.43 197 GLY B N 1
ATOM 2337 C CA . GLY B 1 142 ? 42.871 97.222 -30.596 1.00 36.82 197 GLY B CA 1
ATOM 2338 C C . GLY B 1 142 ? 41.764 97.304 -29.551 1.00 37.05 197 GLY B C 1
ATOM 2339 O O . GLY B 1 142 ? 41.959 96.942 -28.410 1.00 42.09 197 GLY B O 1
ATOM 2340 N N . TYR B 1 143 ? 40.599 97.802 -29.921 1.00 41.39 198 TYR B N 1
ATOM 2341 C CA . TYR B 1 143 ? 39.501 97.844 -28.976 1.00 36.47 198 TYR B CA 1
ATOM 2342 C C . TYR B 1 143 ? 38.275 97.123 -29.494 1.00 33.73 198 TYR B C 1
ATOM 2343 O O . TYR B 1 143 ? 38.040 97.068 -30.696 1.00 35.01 198 TYR B O 1
ATOM 2352 N N . GLU B 1 144 ? 37.489 96.546 -28.594 1.00 37.93 199 GLU B N 1
ATOM 2353 C CA . GLU B 1 144 ? 36.305 95.813 -29.047 1.00 43.54 199 GLU B CA 1
ATOM 2354 C C . GLU B 1 144 ? 35.033 96.352 -28.426 1.00 48.08 199 GLU B C 1
ATOM 2355 O O . GLU B 1 144 ? 34.804 96.151 -27.225 1.00 47.99 199 GLU B O 1
ATOM 2361 N N . LEU B 1 145 ? 34.209 97.022 -29.235 1.00 35.22 200 LEU B N 1
ATOM 2362 C CA . LEU B 1 145 ? 32.931 97.566 -28.732 1.00 37.31 200 LEU B CA 1
ATOM 2363 C C . LEU B 1 145 ? 32.121 96.460 -28.117 1.00 33.51 200 LEU B C 1
ATOM 2364 O O . LEU B 1 145 ? 32.270 95.306 -28.534 1.00 31.39 200 LEU B O 1
ATOM 2369 N N . LEU B 1 146 ? 31.309 96.791 -27.106 1.00 32.79 201 LEU B N 1
ATOM 2370 C CA . LEU B 1 146 ? 30.435 95.790 -26.471 1.00 34.65 201 LEU B CA 1
ATOM 2371 C C . LEU B 1 146 ? 29.283 95.330 -27.380 1.00 39.51 201 LEU B C 1
ATOM 2372 O O . LEU B 1 146 ? 28.696 94.252 -27.161 1.00 37.43 201 LEU B O 1
ATOM 2377 N N . ARG C 1 1 ? 88.460 125.235 -13.428 1.00 50.00 56 ARG C N 1
ATOM 2378 C CA . ARG C 1 1 ? 87.400 125.758 -14.341 1.00 52.68 56 ARG C CA 1
ATOM 2379 C C . ARG C 1 1 ? 86.675 124.595 -15.049 1.00 53.94 56 ARG C C 1
ATOM 2380 O O . ARG C 1 1 ? 87.292 123.888 -15.839 1.00 54.46 56 ARG C O 1
ATOM 2388 N N . PRO C 1 2 ? 85.377 124.368 -14.737 1.00 55.73 57 PRO C N 1
ATOM 2389 C CA . PRO C 1 2 ? 84.609 123.237 -15.286 1.00 49.81 57 PRO C CA 1
ATOM 2390 C C . PRO C 1 2 ? 84.511 123.239 -16.809 1.00 47.37 57 PRO C C 1
ATOM 2391 O O . PRO C 1 2 ? 84.097 124.228 -17.427 1.00 41.54 57 PRO C O 1
ATOM 2395 N N . LYS C 1 3 ? 84.826 122.099 -17.402 1.00 53.40 58 LYS C N 1
ATOM 2396 C CA . LYS C 1 3 ? 84.810 121.970 -18.853 1.00 51.36 58 LYS C CA 1
ATOM 2397 C C . LYS C 1 3 ? 84.548 120.524 -19.272 1.00 59.34 58 LYS C C 1
ATOM 2398 O O . LYS C 1 3 ? 84.656 119.599 -18.451 1.00 64.08 58 LYS C O 1
ATOM 2404 N N . LEU C 1 4 ? 84.202 120.351 -20.549 1.00 51.61 59 LEU C N 1
ATOM 2405 C CA . LEU C 1 4 ? 83.917 119.053 -21.116 1.00 38.72 59 LEU C CA 1
ATOM 2406 C C . LEU C 1 4 ? 85.197 118.389 -21.617 1.00 47.51 59 LEU C C 1
ATOM 2407 O O . LEU C 1 4 ? 85.909 118.932 -22.485 1.00 40.84 59 LEU C O 1
ATOM 2412 N N . SER C 1 5 ? 85.490 117.237 -21.010 1.00 43.87 60 SER C N 1
ATOM 2413 C CA . SER C 1 5 ? 86.507 116.318 -21.468 1.00 46.01 60 SER C CA 1
ATOM 2414 C C . SER C 1 5 ? 86.000 115.420 -22.584 1.00 47.09 60 SER C C 1
ATOM 2415 O O . SER C 1 5 ? 84.911 114.845 -22.484 1.00 51.20 60 SER C O 1
ATOM 2418 N N . THR C 1 6 ? 86.777 115.342 -23.662 1.00 44.79 61 THR C N 1
ATOM 2419 C CA . THR C 1 6 ? 86.635 114.285 -24.672 1.00 48.05 61 THR C CA 1
ATOM 2420 C C . THR C 1 6 ? 85.704 113.142 -24.263 1.00 45.26 61 THR C C 1
ATOM 2421 O O . THR C 1 6 ? 84.821 112.738 -25.045 1.00 42.92 61 THR C O 1
ATOM 2425 N N . LYS C 1 7 ? 85.939 112.611 -23.054 1.00 46.70 62 LYS C N 1
ATOM 2426 C CA . LYS C 1 7 ? 85.156 111.492 -22.495 1.00 49.11 62 LYS C CA 1
ATOM 2427 C C . LYS C 1 7 ? 83.750 111.901 -22.029 1.00 50.80 62 LYS C C 1
ATOM 2428 O O . LYS C 1 7 ? 82.785 111.160 -22.231 1.00 58.24 62 LYS C O 1
ATOM 2434 N N . ASP C 1 8 ? 83.650 113.054 -21.374 1.00 46.10 63 ASP C N 1
ATOM 2435 C CA . ASP C 1 8 ? 82.347 113.648 -21.081 1.00 43.45 63 ASP C CA 1
ATOM 2436 C C . ASP C 1 8 ? 81.572 113.603 -22.394 1.00 37.83 63 ASP C C 1
ATOM 2437 O O . ASP C 1 8 ? 80.633 112.825 -22.535 1.00 41.25 63 ASP C O 1
ATOM 2442 N N . LEU C 1 9 ? 82.052 114.357 -23.380 1.00 37.73 64 LEU C N 1
ATOM 2443 C CA . LEU C 1 9 ? 81.447 114.457 -24.703 1.00 32.62 64 LEU C CA 1
ATOM 2444 C C . LEU C 1 9 ? 81.158 113.094 -25.357 1.00 35.89 64 LEU C C 1
ATOM 2445 O O . LEU C 1 9 ? 80.221 112.970 -26.140 1.00 35.57 64 LEU C O 1
ATOM 2450 N N . ALA C 1 10 ? 81.954 112.079 -25.044 1.00 33.12 65 ALA C N 1
ATOM 2451 C CA . ALA C 1 10 ? 81.811 110.783 -25.699 1.00 35.53 65 ALA C CA 1
ATOM 2452 C C . ALA C 1 10 ? 80.630 110.028 -25.121 1.00 37.23 65 ALA C C 1
ATOM 2453 O O . ALA C 1 10 ? 79.982 109.204 -25.802 1.00 35.27 65 ALA C O 1
ATOM 2455 N N . LEU C 1 11 ? 80.391 110.287 -23.847 1.00 32.07 66 LEU C N 1
ATOM 2456 C CA . LEU C 1 11 ? 79.340 109.616 -23.104 1.00 38.20 66 LEU C CA 1
ATOM 2457 C C . LEU C 1 11 ? 78.012 110.195 -23.535 1.00 41.88 66 LEU C C 1
ATOM 2458 O O . LEU C 1 11 ? 77.007 109.491 -23.590 1.00 47.25 66 LEU C O 1
ATOM 2463 N N . ILE C 1 12 ? 78.034 111.469 -23.917 1.00 41.93 67 ILE C N 1
ATOM 2464 C CA . ILE C 1 12 ? 76.862 112.110 -24.450 1.00 36.42 67 ILE C CA 1
ATOM 2465 C C . ILE C 1 12 ? 76.460 111.498 -25.753 1.00 39.09 67 ILE C C 1
ATOM 2466 O O . ILE C 1 12 ? 75.323 111.049 -25.916 1.00 42.38 67 ILE C O 1
ATOM 2471 N N . LYS C 1 13 ? 77.401 111.524 -26.694 1.00 36.29 68 LYS C N 1
ATOM 2472 C CA . LYS C 1 13 ? 77.150 111.076 -28.044 1.00 33.10 68 LYS C CA 1
ATOM 2473 C C . LYS C 1 13 ? 76.355 109.775 -28.001 1.00 39.44 68 LYS C C 1
ATOM 2474 O O . LYS C 1 13 ? 75.213 109.721 -28.456 1.00 43.95 68 LYS C O 1
ATOM 2480 N N . ALA C 1 14 ? 76.938 108.762 -27.365 1.00 35.66 69 ALA C N 1
ATOM 2481 C CA . ALA C 1 14 ? 76.320 107.453 -27.156 1.00 36.83 69 ALA C CA 1
ATOM 2482 C C . ALA C 1 14 ? 75.008 107.437 -26.339 1.00 36.77 69 ALA C C 1
ATOM 2483 O O . ALA C 1 14 ? 74.081 106.745 -26.712 1.00 34.19 69 ALA C O 1
ATOM 2485 N N . ASP C 1 15 ? 74.936 108.172 -25.218 1.00 37.85 70 ASP C N 1
ATOM 2486 C CA . ASP C 1 15 ? 73.729 108.188 -24.390 1.00 34.68 70 ASP C CA 1
ATOM 2487 C C . ASP C 1 15 ? 72.510 108.786 -25.059 1.00 43.77 70 ASP C C 1
ATOM 2488 O O . ASP C 1 15 ? 71.387 108.312 -24.844 1.00 54.49 70 ASP C O 1
ATOM 2493 N N . LEU C 1 16 ? 72.701 109.833 -25.847 1.00 34.32 71 LEU C N 1
ATOM 2494 C CA . LEU C 1 16 ? 71.633 110.202 -26.744 1.00 36.43 71 LEU C CA 1
ATOM 2495 C C . LEU C 1 16 ? 71.255 108.986 -27.585 1.00 36.92 71 LEU C C 1
ATOM 2496 O O . LEU C 1 16 ? 70.112 108.519 -27.565 1.00 41.57 71 LEU C O 1
ATOM 2501 N N . ALA C 1 17 ? 72.218 108.506 -28.359 1.00 40.05 72 ALA C N 1
ATOM 2502 C CA . ALA C 1 17 ? 71.989 107.481 -29.354 1.00 35.41 72 ALA C CA 1
ATOM 2503 C C . ALA C 1 17 ? 71.182 106.290 -28.804 1.00 42.90 72 ALA C C 1
ATOM 2504 O O . ALA C 1 17 ? 70.253 105.768 -29.474 1.00 42.97 72 ALA C O 1
ATOM 2506 N N . GLU C 1 18 ? 71.587 105.838 -27.615 1.00 39.70 73 GLU C N 1
ATOM 2507 C CA . GLU C 1 18 ? 70.912 104.773 -26.857 1.00 46.85 73 GLU C CA 1
ATOM 2508 C C . GLU C 1 18 ? 69.569 105.186 -26.278 1.00 44.31 73 GLU C C 1
ATOM 2509 O O . GLU C 1 18 ? 68.680 104.351 -26.065 1.00 50.99 73 GLU C O 1
ATOM 2515 N N . PHE C 1 19 ? 69.464 106.470 -25.962 1.00 42.58 74 PHE C N 1
ATOM 2516 C CA . PHE C 1 19 ? 68.221 107.090 -25.550 1.00 36.73 74 PHE C CA 1
ATOM 2517 C C . PHE C 1 19 ? 67.239 107.033 -26.704 1.00 36.71 74 PHE C C 1
ATOM 2518 O O . PHE C 1 19 ? 66.210 106.352 -26.617 1.00 42.33 74 PHE C O 1
ATOM 2526 N N . GLU C 1 20 ? 67.556 107.731 -27.794 1.00 35.57 75 GLU C N 1
ATOM 2527 C CA . GLU C 1 20 ? 66.677 107.728 -28.959 1.00 45.87 75 GLU C CA 1
ATOM 2528 C C . GLU C 1 20 ? 66.257 106.320 -29.393 1.00 51.04 75 GLU C C 1
ATOM 2529 O O . GLU C 1 20 ? 65.111 106.090 -29.790 1.00 51.62 75 GLU C O 1
ATOM 2535 N N . ALA C 1 21 ? 67.207 105.394 -29.305 1.00 53.93 76 ALA C N 1
ATOM 2536 C CA . ALA C 1 21 ? 67.011 103.988 -29.639 1.00 51.61 76 ALA C CA 1
ATOM 2537 C C . ALA C 1 21 ? 65.824 103.389 -28.884 1.00 49.61 76 ALA C C 1
ATOM 2538 O O . ALA C 1 21 ? 64.847 102.897 -29.494 1.00 37.53 76 ALA C O 1
ATOM 2540 N N . ARG C 1 22 ? 65.923 103.451 -27.556 1.00 44.05 77 ARG C N 1
ATOM 2541 C CA . ARG C 1 22 ? 64.878 102.949 -26.677 1.00 35.39 77 ARG C CA 1
ATOM 2542 C C . ARG C 1 22 ? 63.573 103.551 -27.086 1.00 39.42 77 ARG C C 1
ATOM 2543 O O . ARG C 1 22 ? 62.530 102.871 -27.169 1.00 43.47 77 ARG C O 1
ATOM 2551 N N . GLU C 1 23 ? 63.642 104.849 -27.353 1.00 41.22 78 GLU C N 1
ATOM 2552 C CA . GLU C 1 23 ? 62.489 105.599 -27.799 1.00 37.02 78 GLU C CA 1
ATOM 2553 C C . GLU C 1 23 ? 61.792 104.892 -28.938 1.00 35.96 78 GLU C C 1
ATOM 2554 O O . GLU C 1 23 ? 60.577 104.674 -28.876 1.00 37.48 78 GLU C O 1
ATOM 2560 N N . LEU C 1 24 ? 62.544 104.542 -29.984 1.00 34.51 79 LEU C N 1
ATOM 2561 C CA . LEU C 1 24 ? 61.934 103.899 -31.132 1.00 32.00 79 LEU C CA 1
ATOM 2562 C C . LEU C 1 24 ? 61.391 102.578 -30.642 1.00 29.11 79 LEU C C 1
ATOM 2563 O O . LEU C 1 24 ? 60.324 102.154 -31.027 1.00 31.32 79 LEU C O 1
ATOM 2568 N N . SER C 1 25 ? 62.161 101.911 -29.800 1.00 33.23 80 SER C N 1
ATOM 2569 C CA . SER C 1 25 ? 61.714 100.659 -29.236 1.00 44.90 80 SER C CA 1
ATOM 2570 C C . SER C 1 25 ? 60.380 100.824 -28.495 1.00 42.15 80 SER C C 1
ATOM 2571 O O . SER C 1 25 ? 59.458 100.045 -28.704 1.00 41.79 80 SER C O 1
ATOM 2574 N N . SER C 1 26 ? 60.257 101.873 -27.687 1.00 35.45 81 SER C N 1
ATOM 2575 C CA . SER C 1 26 ? 58.979 102.154 -27.072 1.00 41.47 81 SER C CA 1
ATOM 2576 C C . SER C 1 26 ? 57.928 102.252 -28.175 1.00 42.76 81 SER C C 1
ATOM 2577 O O . SER C 1 26 ? 56.929 101.528 -28.164 1.00 45.28 81 SER C O 1
ATOM 2580 N N . GLU C 1 27 ? 58.220 103.102 -29.156 1.00 44.00 82 GLU C N 1
ATOM 2581 C CA . GLU C 1 27 ? 57.354 103.353 -30.296 1.00 37.10 82 GLU C CA 1
ATOM 2582 C C . GLU C 1 27 ? 56.813 102.086 -30.938 1.00 41.60 82 GLU C C 1
ATOM 2583 O O . GLU C 1 27 ? 55.595 101.949 -31.099 1.00 32.10 82 GLU C O 1
ATOM 2589 N N . LYS C 1 28 ? 57.698 101.144 -31.273 1.00 44.74 83 LYS C N 1
ATOM 2590 C CA . LYS C 1 28 ? 57.237 99.821 -31.717 1.00 41.21 83 LYS C CA 1
ATOM 2591 C C . LYS C 1 28 ? 56.239 99.233 -30.727 1.00 37.51 83 LYS C C 1
ATOM 2592 O O . LYS C 1 28 ? 55.190 98.724 -31.089 1.00 41.64 83 LYS C O 1
ATOM 2598 N N . ILE C 1 29 ? 56.569 99.262 -29.449 1.00 45.88 84 ILE C N 1
ATOM 2599 C CA . ILE C 1 29 ? 55.729 98.522 -28.502 1.00 46.47 84 ILE C CA 1
ATOM 2600 C C . ILE C 1 29 ? 54.344 99.153 -28.363 1.00 42.27 84 ILE C C 1
ATOM 2601 O O . ILE C 1 29 ? 53.326 98.478 -28.505 1.00 36.83 84 ILE C O 1
ATOM 2606 N N . LEU C 1 30 ? 54.307 100.465 -28.171 1.00 38.51 85 LEU C N 1
ATOM 2607 C CA . LEU C 1 30 ? 53.015 101.147 -27.991 1.00 42.21 85 LEU C CA 1
ATOM 2608 C C . LEU C 1 30 ? 51.999 100.941 -29.110 1.00 38.70 85 LEU C C 1
ATOM 2609 O O . LEU C 1 30 ? 50.797 100.835 -28.839 1.00 45.87 85 LEU C O 1
ATOM 2614 N N . LYS C 1 31 ? 52.472 100.838 -30.351 1.00 34.96 86 LYS C N 1
ATOM 2615 C CA . LYS C 1 31 ? 51.586 100.586 -31.504 1.00 32.34 86 LYS C CA 1
ATOM 2616 C C . LYS C 1 31 ? 51.004 99.192 -31.557 1.00 28.48 86 LYS C C 1
ATOM 2617 O O . LYS C 1 31 ? 49.828 98.969 -31.956 1.00 23.02 86 LYS C O 1
ATOM 2623 N N . ASP C 1 32 ? 51.883 98.249 -31.246 1.00 27.15 87 ASP C N 1
ATOM 2624 C CA . ASP C 1 32 ? 51.564 96.834 -31.189 1.00 31.23 87 ASP C CA 1
ATOM 2625 C C . ASP C 1 32 ? 50.460 96.546 -30.163 1.00 40.10 87 ASP C C 1
ATOM 2626 O O . ASP C 1 32 ? 49.506 95.788 -30.443 1.00 37.10 87 ASP C O 1
ATOM 2631 N N . THR C 1 33 ? 50.588 97.183 -28.998 1.00 32.10 88 THR C N 1
ATOM 2632 C 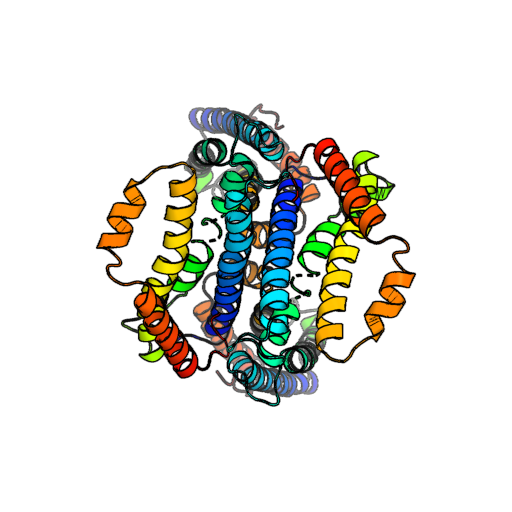CA . THR C 1 33 ? 49.656 97.078 -27.880 1.00 40.96 88 THR C CA 1
ATOM 2633 C C . THR C 1 33 ? 48.299 97.748 -28.130 1.00 44.93 88 THR C C 1
ATOM 2634 O O . THR C 1 33 ? 47.255 97.095 -28.058 1.00 61.25 88 THR C O 1
ATOM 2638 N N . ILE C 1 34 ? 48.307 99.030 -28.469 1.00 46.05 89 ILE C N 1
ATOM 2639 C CA . ILE C 1 34 ? 47.082 99.684 -28.942 1.00 43.74 89 ILE C CA 1
ATOM 2640 C C . ILE C 1 34 ? 46.396 98.830 -30.008 1.00 44.52 89 ILE C C 1
ATOM 2641 O O . ILE C 1 34 ? 45.177 98.657 -29.991 1.00 47.57 89 ILE C O 1
ATOM 2646 N N . LYS C 1 35 ? 47.200 98.278 -30.917 1.00 41.12 90 LYS C N 1
ATOM 2647 C CA . LYS C 1 35 ? 46.729 97.545 -32.090 1.00 41.95 90 LYS C CA 1
ATOM 2648 C C . LYS C 1 35 ? 46.267 96.147 -31.689 1.00 44.45 90 LYS C C 1
ATOM 2649 O O . LYS C 1 35 ? 45.362 95.595 -32.304 1.00 53.81 90 LYS C O 1
ATOM 2655 N N . GLU C 1 36 ? 46.839 95.628 -30.601 1.00 55.04 91 GLU C N 1
ATOM 2656 C CA . GLU C 1 36 ? 46.476 94.327 -30.018 1.00 46.15 91 GLU C CA 1
ATOM 2657 C C . GLU C 1 36 ? 46.832 93.106 -30.841 1.00 50.22 91 GLU C C 1
ATOM 2658 O O . GLU C 1 36 ? 45.992 92.248 -31.151 1.00 57.57 91 GLU C O 1
ATOM 2664 N N . GLU C 1 37 ? 48.105 93.061 -31.181 1.00 41.81 92 GLU C N 1
ATOM 2665 C CA . GLU C 1 37 ? 48.807 91.877 -31.622 1.00 43.09 92 GLU C CA 1
ATOM 2666 C C . GLU C 1 37 ? 48.789 90.744 -30.575 1.00 37.83 92 GLU C C 1
ATOM 2667 O O . GLU C 1 37 ? 48.431 90.989 -29.409 1.00 46.81 92 GLU C O 1
ATOM 2673 N N . SER C 1 38 ? 49.215 89.532 -30.952 1.00 31.16 93 SER C N 1
ATOM 2674 C CA . SER C 1 38 ? 48.951 88.353 -30.087 1.00 30.84 93 SER C CA 1
ATOM 2675 C C . SER C 1 38 ? 49.950 88.237 -28.965 1.00 42.45 93 SER C C 1
ATOM 2676 O O . SER C 1 38 ? 49.598 87.839 -27.852 1.00 46.74 93 SER C O 1
ATOM 2679 N N . TRP C 1 39 ? 51.200 88.596 -29.256 1.00 47.12 94 TRP C N 1
ATOM 2680 C CA . TRP C 1 39 ? 52.283 88.476 -28.274 1.00 57.19 94 TRP C CA 1
ATOM 2681 C C . TRP C 1 39 ? 52.373 89.661 -27.297 1.00 55.64 94 TRP C C 1
ATOM 2682 O O . TRP C 1 39 ? 53.247 89.670 -26.440 1.00 64.27 94 TRP C O 1
ATOM 2693 N N . SER C 1 40 ? 51.452 90.624 -27.383 1.00 59.06 95 SER C N 1
ATOM 2694 C CA . SER C 1 40 ? 51.641 91.942 -26.738 1.00 65.37 95 SER C CA 1
ATOM 2695 C C . SER C 1 40 ? 50.566 92.506 -25.763 1.00 63.02 95 SER C C 1
ATOM 2696 O O . SER C 1 40 ? 50.256 93.691 -25.832 1.00 61.74 95 SER C O 1
ATOM 2699 N N . ASP C 1 41 ? 50.034 91.712 -24.831 1.00 52.53 96 ASP C N 1
ATOM 2700 C CA . ASP C 1 41 ? 48.959 92.222 -23.981 1.00 43.24 96 ASP C CA 1
ATOM 2701 C C . ASP C 1 41 ? 49.440 93.331 -23.065 1.00 47.28 96 ASP C C 1
ATOM 2702 O O . ASP C 1 41 ? 50.590 93.764 -23.140 1.00 54.62 96 ASP C O 1
ATOM 2707 N N . LEU C 1 42 ? 48.564 93.816 -22.201 1.00 45.32 97 LEU C N 1
ATOM 2708 C CA . LEU C 1 42 ? 48.920 95.010 -21.480 1.00 40.92 97 LEU C CA 1
ATOM 2709 C C . LEU C 1 42 ? 50.083 94.661 -20.563 1.00 46.39 97 LEU C C 1
ATOM 2710 O O . LEU C 1 42 ? 51.096 95.360 -20.550 1.00 45.67 97 LEU C O 1
ATOM 2715 N N . ASP C 1 43 ? 49.966 93.541 -19.855 1.00 45.55 98 ASP C N 1
ATOM 2716 C CA . ASP C 1 43 ? 51.067 93.027 -19.021 1.00 46.08 98 ASP C CA 1
ATOM 2717 C C . ASP C 1 43 ? 52.415 93.168 -19.722 1.00 37.62 98 ASP C C 1
ATOM 2718 O O . ASP C 1 43 ? 53.361 93.732 -19.166 1.00 45.31 98 ASP C O 1
ATOM 2723 N N . PHE C 1 44 ? 52.484 92.647 -20.934 1.00 32.40 99 PHE C N 1
ATOM 2724 C CA . PHE C 1 44 ? 53.657 92.743 -21.830 1.00 41.08 99 PHE C CA 1
ATOM 2725 C C . PHE C 1 44 ? 54.179 94.176 -21.946 1.00 37.94 99 PHE C C 1
ATOM 2726 O O . PHE C 1 44 ? 55.350 94.447 -21.691 1.00 38.56 99 PHE C O 1
ATOM 2734 N N . ALA C 1 45 ? 53.273 95.092 -22.271 1.00 42.70 100 ALA C N 1
ATOM 2735 C CA . ALA C 1 45 ? 53.586 96.513 -22.474 1.00 41.65 100 ALA C CA 1
ATOM 2736 C C . ALA C 1 45 ? 54.164 97.206 -21.250 1.00 44.48 100 ALA C C 1
ATOM 2737 O O . ALA C 1 45 ? 55.260 97.771 -21.294 1.00 55.88 100 ALA C O 1
ATOM 2739 N N . ASN C 1 46 ? 53.414 97.152 -20.164 1.00 42.89 101 ASN C N 1
ATOM 2740 C CA . ASN C 1 46 ? 53.822 97.652 -18.859 1.00 39.74 101 ASN C CA 1
ATOM 2741 C C . ASN C 1 46 ? 55.213 97.207 -18.468 1.00 43.13 101 ASN C C 1
ATOM 2742 O O . ASN C 1 46 ? 55.929 97.931 -17.795 1.00 31.89 101 ASN C O 1
ATOM 2747 N N . ASP C 1 47 ? 55.557 95.970 -18.809 1.00 47.44 102 ASP C N 1
ATOM 2748 C CA . ASP C 1 47 ? 56.844 95.430 -18.404 1.00 41.76 102 ASP C CA 1
ATOM 2749 C C . ASP C 1 47 ? 57.958 95.952 -19.298 1.00 47.35 102 ASP C C 1
ATOM 2750 O O . ASP C 1 47 ? 59.041 96.280 -18.815 1.00 55.30 102 ASP C O 1
ATOM 2755 N N . ASN C 1 48 ? 57.683 96.064 -20.595 1.00 44.90 103 ASN C N 1
ATOM 2756 C CA . ASN C 1 48 ? 58.708 96.549 -21.532 1.00 46.83 103 ASN C CA 1
ATOM 2757 C C . ASN C 1 48 ? 58.854 98.064 -21.414 1.00 44.04 103 ASN C C 1
ATOM 2758 O O . ASN C 1 48 ? 59.951 98.588 -21.313 1.00 37.02 103 ASN C O 1
ATOM 2763 N N . ILE C 1 49 ? 57.730 98.757 -21.335 1.00 40.03 104 ILE C N 1
ATOM 2764 C CA . ILE C 1 49 ? 57.760 100.200 -21.250 1.00 35.29 104 ILE C CA 1
ATOM 2765 C C . ILE C 1 49 ? 58.250 100.711 -19.877 1.00 46.27 104 ILE C C 1
ATOM 2766 O O . ILE C 1 49 ? 58.897 101.761 -19.793 1.00 46.22 104 ILE C O 1
ATOM 2771 N N . ASN C 1 50 ? 58.033 99.946 -18.810 1.00 36.45 105 ASN C N 1
ATOM 2772 C CA . ASN C 1 50 ? 58.607 100.307 -17.523 1.00 37.78 105 ASN C CA 1
ATOM 2773 C C . ASN C 1 50 ? 60.141 100.213 -17.461 1.00 38.85 105 ASN C C 1
ATOM 2774 O O . ASN C 1 50 ? 60.806 101.185 -17.141 1.00 37.08 105 ASN C O 1
ATOM 2779 N N . GLN C 1 51 ? 60.702 99.048 -17.747 1.00 37.91 106 GLN C N 1
ATOM 2780 C CA . GLN C 1 51 ? 62.102 98.989 -18.173 1.00 41.58 106 GLN C CA 1
ATOM 2781 C C . GLN C 1 51 ? 62.536 100.119 -19.158 1.00 41.18 106 GLN C C 1
ATOM 2782 O O . GLN C 1 51 ? 63.547 100.746 -18.940 1.00 36.50 106 GLN C O 1
ATOM 2796 N N . ILE C 1 53 ? 61.158 103.097 -20.101 1.00 36.11 108 ILE C N 1
ATOM 2797 C CA . ILE C 1 53 ? 61.184 104.360 -19.389 1.00 40.03 108 ILE C CA 1
ATOM 2798 C C . ILE C 1 53 ? 62.462 104.522 -18.591 1.00 34.78 108 ILE C C 1
ATOM 2799 O O . ILE C 1 53 ? 63.105 105.577 -18.664 1.00 36.95 108 ILE C O 1
ATOM 2804 N N . GLY C 1 54 ? 62.768 103.502 -17.785 1.00 41.66 109 GLY C N 1
ATOM 2805 C CA . GLY C 1 54 ? 63.621 103.647 -16.600 1.00 35.18 109 GLY C CA 1
ATOM 2806 C C . GLY C 1 54 ? 65.067 103.656 -17.005 1.00 46.20 109 GLY C C 1
ATOM 2807 O O . GLY C 1 54 ? 65.953 104.014 -16.234 1.00 44.81 109 GLY C O 1
ATOM 2808 N N . THR C 1 55 ? 65.284 103.258 -18.248 1.00 50.07 110 THR C N 1
ATOM 2809 C CA . THR C 1 55 ? 66.610 103.160 -18.803 1.00 58.22 110 THR C CA 1
ATOM 2810 C C . THR C 1 55 ? 66.929 104.496 -19.464 1.00 57.75 110 THR C C 1
ATOM 2811 O O . THR C 1 55 ? 68.053 104.994 -19.392 1.00 71.02 110 THR C O 1
ATOM 2823 N N . LYS C 1 57 ? 65.814 107.170 -18.101 1.00 40.11 112 LYS C N 1
ATOM 2824 C CA . LYS C 1 57 ? 66.078 108.059 -16.947 1.00 40.22 112 LYS C CA 1
ATOM 2825 C C . LYS C 1 57 ? 67.497 107.928 -16.383 1.00 40.12 112 LYS C C 1
ATOM 2826 O O . LYS C 1 57 ? 68.029 108.886 -15.834 1.00 35.65 112 LYS C O 1
ATOM 2832 N N . ARG C 1 58 ? 68.083 106.735 -16.474 1.00 37.62 113 ARG C N 1
ATOM 2833 C CA . ARG C 1 58 ? 69.472 106.519 -16.072 1.00 43.42 113 ARG C CA 1
ATOM 2834 C C . ARG C 1 58 ? 70.323 107.471 -16.915 1.00 48.71 113 ARG C C 1
ATOM 2835 O O . ARG C 1 58 ? 71.215 108.177 -16.434 1.00 45.84 113 ARG C O 1
ATOM 2843 N N . TYR C 1 59 ? 69.978 107.501 -18.191 1.00 45.21 114 TYR C N 1
ATOM 2844 C CA . TYR C 1 59 ? 70.686 108.261 -19.194 1.00 43.67 114 TYR C CA 1
ATOM 2845 C C . TYR C 1 59 ? 70.685 109.788 -18.981 1.00 54.25 114 TYR C C 1
ATOM 2846 O O . TYR C 1 59 ? 71.608 110.489 -19.421 1.00 53.50 114 TYR C O 1
ATOM 2855 N N . GLN C 1 60 ? 69.676 110.277 -18.262 1.00 51.27 115 GLN C N 1
ATOM 2856 C CA . GLN C 1 60 ? 69.453 111.699 -18.029 1.00 42.82 115 GLN C CA 1
ATOM 2857 C C . GLN C 1 60 ? 70.254 112.265 -16.849 1.00 46.11 115 GLN C C 1
ATOM 2858 O O . GLN C 1 60 ? 70.434 113.478 -16.742 1.00 40.01 115 GLN C O 1
ATOM 2864 N N . GLN C 1 61 ? 70.704 111.396 -15.950 1.00 44.60 116 GLN C N 1
ATOM 2865 C CA . GLN C 1 61 ? 71.346 111.825 -14.722 1.00 42.88 116 GLN C CA 1
ATOM 2866 C C . GLN C 1 61 ? 72.857 111.766 -14.881 1.00 45.39 116 GLN C C 1
ATOM 2867 O O . GLN C 1 61 ? 73.558 112.735 -14.587 1.00 39.76 116 GLN C O 1
ATOM 2873 N N . GLU C 1 62 ? 73.358 110.624 -15.343 1.00 44.14 117 GLU C N 1
ATOM 2874 C CA . GLU C 1 62 ? 74.712 110.584 -15.852 1.00 42.15 117 GLU C CA 1
ATOM 2875 C C . GLU C 1 62 ? 74.908 111.885 -16.608 1.00 44.94 117 GLU C C 1
ATOM 2876 O O . GLU C 1 62 ? 75.725 112.716 -16.208 1.00 54.83 117 GLU C O 1
ATOM 2882 N N . ILE C 1 63 ? 74.109 112.128 -17.637 1.00 38.74 118 ILE C N 1
ATOM 2883 C CA . ILE C 1 63 ? 74.368 113.323 -18.416 1.00 39.49 118 ILE C CA 1
ATOM 2884 C C . ILE C 1 63 ? 74.339 114.560 -17.532 1.00 44.17 118 ILE C C 1
ATOM 2885 O O . ILE C 1 63 ? 75.284 115.345 -17.524 1.00 54.19 118 ILE C O 1
ATOM 2890 N N . LEU C 1 64 ? 73.317 114.664 -16.700 1.00 39.77 119 LEU C N 1
ATOM 2891 C CA . LEU C 1 64 ? 73.223 115.752 -15.750 1.00 37.24 119 LEU C CA 1
ATOM 2892 C C . LEU C 1 64 ? 74.333 115.722 -14.702 1.00 31.90 119 LEU C C 1
ATOM 2893 O O . LEU C 1 64 ? 74.511 116.701 -14.010 1.00 24.16 119 LEU C O 1
ATOM 2898 N N . SER C 1 65 ? 75.035 114.598 -14.571 1.00 32.88 120 SER C N 1
ATOM 2899 C CA . SER C 1 65 ? 76.049 114.444 -13.522 1.00 41.13 120 SER C CA 1
ATOM 2900 C C . SER C 1 65 ? 77.494 114.418 -14.058 1.00 39.44 120 SER C C 1
ATOM 2901 O O . SER C 1 65 ? 78.421 113.975 -13.368 1.00 39.56 120 SER C O 1
ATOM 2904 N N . ILE C 1 66 ? 77.650 114.915 -15.288 1.00 40.15 121 ILE C N 1
ATOM 2905 C CA . ILE C 1 66 ? 78.925 115.342 -15.860 1.00 34.57 121 ILE C CA 1
ATOM 2906 C C . ILE C 1 66 ? 79.315 116.626 -15.149 1.00 37.36 121 ILE C C 1
ATOM 2907 O O . ILE C 1 66 ? 78.474 117.522 -14.989 1.00 37.54 121 ILE C O 1
ATOM 2912 N N . ASP C 1 67 ? 80.576 116.708 -14.713 1.00 35.62 122 ASP C N 1
ATOM 2913 C CA . ASP C 1 67 ? 80.993 117.677 -13.699 1.00 35.34 122 ASP C CA 1
ATOM 2914 C C . ASP C 1 67 ? 80.548 119.054 -14.061 1.00 34.94 122 ASP C C 1
ATOM 2915 O O . ASP C 1 67 ? 80.047 119.804 -13.219 1.00 38.10 122 ASP C O 1
ATOM 2920 N N . ALA C 1 68 ? 80.764 119.396 -15.324 1.00 44.45 123 ALA C N 1
ATOM 2921 C CA . ALA C 1 68 ? 80.453 120.719 -15.813 1.00 38.34 123 ALA C CA 1
ATOM 2922 C C . ALA C 1 68 ? 78.962 120.930 -16.000 1.00 51.62 123 ALA C C 1
ATOM 2923 O O . ALA C 1 68 ? 78.546 122.061 -16.242 1.00 58.30 123 ALA C O 1
ATOM 2925 N N . ILE C 1 69 ? 78.153 119.872 -15.877 1.00 51.72 124 ILE C N 1
ATOM 2926 C CA . ILE C 1 69 ? 76.694 120.024 -15.935 1.00 36.20 124 ILE C CA 1
ATOM 2927 C C . ILE C 1 69 ? 76.124 120.347 -14.537 1.00 44.95 124 ILE C C 1
ATOM 2928 O O . ILE C 1 69 ? 75.365 121.307 -14.396 1.00 39.05 124 ILE C O 1
ATOM 2933 N N . LYS C 1 70 ? 76.492 119.583 -13.498 1.00 36.61 125 LYS C N 1
ATOM 2934 C CA . LYS C 1 70 ? 76.143 119.971 -12.125 1.00 34.55 125 LYS C CA 1
ATOM 2935 C C . LYS C 1 70 ? 76.534 121.434 -11.863 1.00 44.20 125 LYS C C 1
ATOM 2936 O O . LYS C 1 70 ? 75.804 122.204 -11.204 1.00 43.95 125 LYS C O 1
ATOM 2942 N N . ARG C 1 71 ? 77.689 121.827 -12.408 1.00 48.18 126 ARG C N 1
ATOM 2943 C CA . ARG C 1 71 ? 78.202 123.188 -12.253 1.00 36.30 126 ARG C CA 1
ATOM 2944 C C . ARG C 1 71 ? 77.901 123.885 -13.554 1.00 48.17 126 ARG C C 1
ATOM 2945 O O . ARG C 1 71 ? 78.753 124.506 -14.198 1.00 52.87 126 ARG C O 1
ATOM 2953 N N . SER C 1 72 ? 76.637 123.752 -13.934 1.00 44.55 127 SER C N 1
ATOM 2954 C CA . SER C 1 72 ? 76.165 124.151 -15.237 1.00 46.52 127 SER C CA 1
ATOM 2955 C C . SER C 1 72 ? 76.484 125.612 -15.549 1.00 54.91 127 SER C C 1
ATOM 2956 O O . SER C 1 72 ? 77.071 125.937 -16.583 1.00 54.76 127 SER C O 1
ATOM 2959 N N . SER C 1 73 ? 76.156 126.476 -14.596 1.00 61.35 128 SER C N 1
ATOM 2960 C CA . SER C 1 73 ? 76.301 127.925 -14.712 1.00 54.19 128 SER C CA 1
ATOM 2961 C C . SER C 1 73 ? 77.700 128.476 -15.034 1.00 61.17 128 SER C C 1
ATOM 2962 O O . SER C 1 73 ? 77.830 129.544 -15.636 1.00 72.05 128 SER C O 1
ATOM 2965 N N . GLU C 1 74 ? 78.744 127.778 -14.609 1.00 55.23 129 GLU C N 1
ATOM 2966 C CA . GLU C 1 74 ? 80.089 128.314 -14.715 1.00 52.61 129 GLU C CA 1
ATOM 2967 C C . GLU C 1 74 ? 80.948 127.486 -15.678 1.00 56.85 129 GLU C C 1
ATOM 2968 O O . GLU C 1 74 ? 81.928 126.846 -15.276 1.00 51.16 129 GLU C O 1
ATOM 2974 N N . ALA C 1 75 ? 80.577 127.535 -16.957 1.00 48.32 130 ALA C N 1
ATOM 2975 C CA . ALA C 1 75 ? 81.301 126.853 -18.019 1.00 44.65 130 ALA C CA 1
ATOM 2976 C C . ALA C 1 75 ? 80.891 127.562 -19.285 1.00 51.69 130 ALA C C 1
ATOM 2977 O O . ALA C 1 75 ? 80.112 128.515 -19.207 1.00 64.34 130 ALA C O 1
ATOM 2979 N N . SER C 1 76 ? 81.392 127.141 -20.448 1.00 54.01 131 SER C N 1
ATOM 2980 C CA . SER C 1 76 ? 81.012 127.833 -21.683 1.00 49.87 131 SER C CA 1
ATOM 2981 C C . SER C 1 76 ? 79.499 128.076 -21.701 1.00 52.81 131 SER C C 1
ATOM 2982 O O . SER C 1 76 ? 78.721 127.192 -21.370 1.00 48.98 131 SER C O 1
ATOM 2985 N N . ALA C 1 77 ? 79.066 129.270 -22.087 1.00 57.19 132 ALA C N 1
ATOM 2986 C CA . ALA C 1 77 ? 77.661 129.404 -22.422 1.00 54.61 132 ALA C CA 1
ATOM 2987 C C . ALA C 1 77 ? 77.274 128.088 -23.078 1.00 46.71 132 ALA C C 1
ATOM 2988 O O . ALA C 1 77 ? 76.280 127.471 -22.700 1.00 43.07 132 ALA C O 1
ATOM 2990 N N . ASP C 1 78 ? 78.140 127.655 -24.002 1.00 47.64 133 ASP C N 1
ATOM 2991 C CA . ASP C 1 78 ? 77.919 126.579 -24.973 1.00 48.94 133 ASP C CA 1
ATOM 2992 C C . ASP C 1 78 ? 77.676 125.245 -24.330 1.00 49.58 133 ASP C C 1
ATOM 2993 O O . ASP C 1 78 ? 77.452 124.238 -25.017 1.00 48.25 133 ASP C O 1
ATOM 2998 N N . THR C 1 79 ? 77.777 125.233 -23.011 1.00 51.75 134 THR C N 1
ATOM 2999 C CA . THR C 1 79 ? 77.525 124.040 -22.246 1.00 50.75 134 THR C CA 1
ATOM 3000 C C . THR C 1 79 ? 76.261 124.297 -21.434 1.00 54.39 134 THR C C 1
ATOM 3001 O O . THR C 1 79 ? 75.342 123.469 -21.429 1.00 44.38 134 THR C O 1
ATOM 3005 N N . GLU C 1 80 ? 76.200 125.464 -20.792 1.00 49.67 135 GLU C N 1
ATOM 3006 C CA . GLU C 1 80 ? 74.966 125.909 -20.161 1.00 51.15 135 GLU C CA 1
ATOM 3007 C C . GLU C 1 80 ? 73.782 125.813 -21.104 1.00 48.45 135 GLU C C 1
ATOM 3008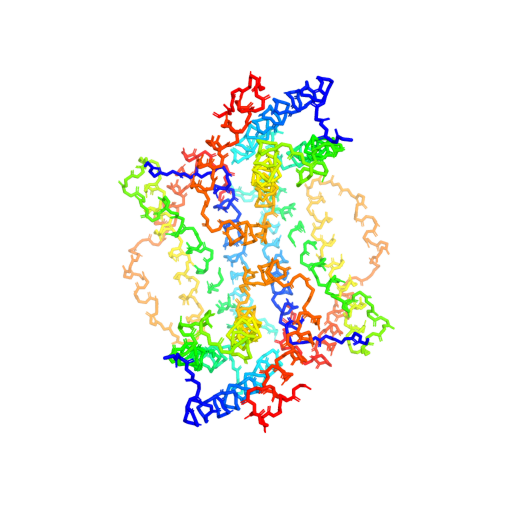 O O . GLU C 1 80 ? 72.683 125.429 -20.683 1.00 52.55 135 GLU C O 1
ATOM 3014 N N . ALA C 1 81 ? 73.994 126.218 -22.356 1.00 43.10 136 ALA C N 1
ATOM 3015 C CA . ALA C 1 81 ? 73.003 126.015 -23.383 1.00 45.36 136 ALA C CA 1
ATOM 3016 C C . ALA C 1 81 ? 72.567 124.558 -23.380 1.00 45.96 136 ALA C C 1
ATOM 3017 O O . ALA C 1 81 ? 71.372 124.239 -23.421 1.00 51.52 136 ALA C O 1
ATOM 3019 N N . PHE C 1 82 ? 73.550 123.672 -23.310 1.00 44.66 137 PHE C N 1
ATOM 3020 C CA . PHE C 1 82 ? 73.286 122.243 -23.323 1.00 36.91 137 PHE C CA 1
ATOM 3021 C C . PHE C 1 82 ? 72.626 121.735 -22.034 1.00 38.40 137 PHE C C 1
ATOM 3022 O O . PHE C 1 82 ? 71.698 120.935 -22.077 1.00 40.65 137 PHE C O 1
ATOM 3030 N N . LYS C 1 83 ? 73.059 122.194 -20.870 1.00 35.55 138 LYS C N 1
ATOM 3031 C CA . LYS C 1 83 ? 72.373 121.715 -19.662 1.00 33.87 138 LYS C CA 1
ATOM 3032 C C . LYS C 1 83 ? 70.891 122.014 -19.686 1.00 31.43 138 LYS C C 1
ATOM 3033 O O . LYS C 1 83 ? 70.062 121.112 -19.525 1.00 41.19 138 LYS C O 1
ATOM 3039 N N . LYS C 1 84 ? 70.585 123.293 -19.837 1.00 28.53 139 LYS C N 1
ATOM 3040 C CA . LYS C 1 84 ? 69.217 123.808 -19.976 1.00 36.18 139 LYS C CA 1
ATOM 3041 C C . LYS C 1 84 ? 68.414 123.075 -21.068 1.00 36.89 139 LYS C C 1
ATOM 3042 O O . LYS C 1 84 ? 67.395 122.486 -20.756 1.00 40.88 139 LYS C O 1
ATOM 3048 N N . ILE C 1 85 ? 68.879 123.090 -22.321 1.00 39.16 140 ILE C N 1
ATOM 3049 C CA . ILE C 1 85 ? 68.160 122.426 -23.418 1.00 43.98 140 ILE C CA 1
ATOM 3050 C C . ILE C 1 85 ? 67.992 120.933 -23.134 1.00 52.06 140 ILE C C 1
ATOM 3051 O O . ILE C 1 85 ? 66.871 120.424 -23.172 1.00 59.38 140 ILE C O 1
ATOM 3056 N N . PHE C 1 86 ? 69.086 120.238 -22.806 1.00 47.41 141 PHE C N 1
ATOM 3057 C CA . PHE C 1 86 ? 68.995 118.805 -22.559 1.00 47.32 141 PHE C CA 1
ATOM 3058 C C . PHE C 1 86 ? 68.005 118.516 -21.448 1.00 53.90 141 PHE C C 1
ATOM 3059 O O . PHE C 1 86 ? 67.697 117.354 -21.162 1.00 59.41 141 PHE C O 1
ATOM 3067 N N . LYS C 1 87 ? 67.485 119.572 -20.840 1.00 47.17 142 LYS C N 1
ATOM 3068 C CA . LYS C 1 87 ? 66.735 119.404 -19.621 1.00 44.00 142 LYS C CA 1
ATOM 3069 C C . LYS C 1 87 ? 65.289 119.168 -19.972 1.00 40.03 142 LYS C C 1
ATOM 3070 O O . LYS C 1 87 ? 64.566 118.490 -19.267 1.00 38.37 142 LYS C O 1
ATOM 3076 N N . GLU C 1 88 ? 64.878 119.715 -21.100 1.00 49.18 143 GLU C N 1
ATOM 3077 C CA . GLU C 1 88 ? 63.478 119.774 -21.423 1.00 46.94 143 GLU C CA 1
ATOM 3078 C C . GLU C 1 88 ? 63.184 118.740 -22.486 1.00 55.11 143 GLU C C 1
ATOM 3079 O O . GLU C 1 88 ? 62.264 117.932 -22.340 1.00 57.31 143 GLU C O 1
ATOM 3085 N N . TRP C 1 89 ? 63.989 118.759 -23.547 1.00 52.15 144 TRP C N 1
ATOM 3086 C CA . TRP C 1 89 ? 63.891 117.766 -24.605 1.00 42.09 144 TRP C CA 1
ATOM 3087 C C . TRP C 1 89 ? 63.929 116.289 -24.117 1.00 42.08 144 TRP C C 1
ATOM 3088 O O . TRP C 1 89 ? 63.223 115.453 -24.670 1.00 41.48 144 TRP C O 1
ATOM 3099 N N . SER C 1 90 ? 64.738 115.949 -23.114 1.00 39.88 145 SER C N 1
ATOM 3100 C CA . SER C 1 90 ? 64.821 114.544 -22.667 1.00 39.48 145 SER C CA 1
ATOM 3101 C C . SER C 1 90 ? 63.824 114.302 -21.540 1.00 46.60 145 SER C C 1
ATOM 3102 O O . SER C 1 90 ? 63.450 113.158 -21.265 1.00 40.16 145 SER C O 1
ATOM 3105 N N . GLU C 1 91 ? 63.430 115.396 -20.887 1.00 44.13 146 GLU C N 1
ATOM 3106 C CA . GLU C 1 91 ? 62.299 115.428 -19.964 1.00 43.35 146 GLU C CA 1
ATOM 3107 C C . GLU C 1 91 ? 60.990 114.951 -20.572 1.00 34.82 146 GLU C C 1
ATOM 3108 O O . GLU C 1 91 ? 60.388 113.984 -20.115 1.00 45.08 146 GLU C O 1
ATOM 3114 N N . PHE C 1 92 ? 60.572 115.666 -21.594 1.00 30.31 147 PHE C N 1
ATOM 3115 C CA . PHE C 1 92 ? 59.346 115.451 -22.353 1.00 36.70 147 PHE C CA 1
ATOM 3116 C C . PHE C 1 92 ? 59.316 114.106 -23.053 1.00 37.14 147 PHE C C 1
ATOM 3117 O O . PHE C 1 92 ? 58.303 113.393 -23.080 1.00 37.22 147 PHE C O 1
ATOM 3125 N N . LYS C 1 93 ? 60.414 113.765 -23.695 1.00 42.35 148 LYS C N 1
ATOM 3126 C CA . LYS C 1 93 ? 60.316 112.650 -24.591 1.00 50.34 148 LYS C CA 1
ATOM 3127 C C . LYS C 1 93 ? 60.099 111.458 -23.699 1.00 46.13 148 LYS C C 1
ATOM 3128 O O . LYS C 1 93 ? 59.451 110.496 -24.095 1.00 38.41 148 LYS C O 1
ATOM 3134 N N . ILE C 1 94 ? 60.575 111.573 -22.462 1.00 46.25 149 ILE C N 1
ATOM 3135 C CA . ILE C 1 94 ? 60.315 110.549 -21.466 1.00 33.47 149 ILE C CA 1
ATOM 3136 C C . ILE C 1 94 ? 58.884 110.664 -20.984 1.00 38.67 149 ILE C C 1
ATOM 3137 O O . ILE C 1 94 ? 58.197 109.663 -20.887 1.00 40.54 149 ILE C O 1
ATOM 3142 N N . GLU C 1 95 ? 58.426 111.875 -20.661 1.00 42.78 150 GLU C N 1
ATOM 3143 C CA . GLU C 1 95 ? 57.044 112.021 -20.193 1.00 50.13 150 GLU C CA 1
ATOM 3144 C C . GLU C 1 95 ? 56.014 111.599 -21.230 1.00 48.62 150 GLU C C 1
ATOM 3145 O O . GLU C 1 95 ? 55.116 110.805 -20.953 1.00 66.60 150 GLU C O 1
ATOM 3151 N N . ARG C 1 96 ? 56.152 112.112 -22.437 1.00 41.94 151 ARG C N 1
ATOM 3152 C CA . ARG C 1 96 ? 55.171 111.813 -23.471 1.00 40.48 151 ARG C CA 1
ATOM 3153 C C . ARG C 1 96 ? 55.005 110.318 -23.512 1.00 38.03 151 ARG C C 1
ATOM 3154 O O . ARG C 1 96 ? 53.980 109.819 -23.919 1.00 37.90 151 ARG C O 1
ATOM 3162 N N . ILE C 1 97 ? 56.040 109.592 -23.124 1.00 45.81 152 ILE C N 1
ATOM 3163 C CA . ILE C 1 97 ? 55.954 108.156 -23.203 1.00 35.52 152 ILE C CA 1
ATOM 3164 C C . ILE C 1 97 ? 55.106 107.682 -22.037 1.00 33.78 152 ILE C C 1
ATOM 3165 O O . ILE C 1 97 ? 54.078 107.015 -22.214 1.00 30.58 152 ILE C O 1
ATOM 3170 N N . GLN C 1 98 ? 55.533 108.113 -20.857 1.00 30.82 153 GLN C N 1
ATOM 3171 C CA . GLN C 1 98 ? 54.970 107.740 -19.608 1.00 25.76 153 GLN C CA 1
ATOM 3172 C C . GLN C 1 98 ? 53.456 107.691 -19.739 1.00 24.61 153 GLN C C 1
ATOM 3173 O O . GLN C 1 98 ? 52.830 106.777 -19.251 1.00 31.81 153 GLN C O 1
ATOM 3179 N N . VAL C 1 99 ? 52.890 108.696 -20.380 1.00 25.25 154 VAL C N 1
ATOM 3180 C CA . VAL C 1 99 ? 51.480 108.917 -20.394 1.00 25.68 154 VAL C CA 1
ATOM 3181 C C . VAL C 1 99 ? 50.778 107.922 -21.299 1.00 27.24 154 VAL C C 1
ATOM 3182 O O . VAL C 1 99 ? 49.738 107.376 -20.922 1.00 32.79 154 VAL C O 1
ATOM 3186 N N . THR C 1 100 ? 51.290 107.715 -22.508 1.00 28.54 155 THR C N 1
ATOM 3187 C CA . THR C 1 100 ? 50.484 106.954 -23.499 1.00 26.09 155 THR C CA 1
ATOM 3188 C C . THR C 1 100 ? 50.448 105.477 -23.117 1.00 24.75 155 THR C C 1
ATOM 3189 O O . THR C 1 100 ? 49.562 104.754 -23.522 1.00 25.96 155 THR C O 1
ATOM 3193 N N . ILE C 1 101 ? 51.467 105.010 -22.406 1.00 27.63 156 ILE C N 1
ATOM 3194 C CA . ILE C 1 101 ? 51.373 103.708 -21.765 1.00 29.04 156 ILE C CA 1
ATOM 3195 C C . ILE C 1 101 ? 50.415 103.821 -20.575 1.00 29.06 156 ILE C C 1
ATOM 3196 O O . ILE C 1 101 ? 49.596 102.933 -20.380 1.00 40.53 156 ILE C O 1
ATOM 3201 N N . ASP C 1 102 ? 50.508 104.916 -19.813 1.00 27.39 157 ASP C N 1
ATOM 3202 C CA . ASP C 1 102 ? 49.625 105.175 -18.678 1.00 33.79 157 ASP C CA 1
ATOM 3203 C C . ASP C 1 102 ? 48.193 105.083 -19.172 1.00 29.77 157 ASP C C 1
ATOM 3204 O O . ASP C 1 102 ? 47.380 104.324 -18.667 1.00 31.25 157 ASP C O 1
ATOM 3209 N N . LEU C 1 103 ? 47.936 105.825 -20.240 1.00 32.56 158 LEU C N 1
ATOM 3210 C CA . LEU C 1 103 ? 46.629 105.900 -20.852 1.00 32.62 158 LEU C CA 1
ATOM 3211 C C . LEU C 1 103 ? 46.013 104.564 -21.167 1.00 38.10 158 LEU C C 1
ATOM 3212 O O . LEU C 1 103 ? 44.835 104.342 -20.875 1.00 39.74 158 LEU C O 1
ATOM 3217 N N . LEU C 1 104 ? 46.789 103.703 -21.827 1.00 38.91 159 LEU C N 1
ATOM 3218 C CA . LEU C 1 104 ? 46.401 102.299 -22.070 1.00 32.09 159 LEU C CA 1
ATOM 3219 C C . LEU C 1 104 ? 45.856 101.518 -20.855 1.00 39.42 159 LEU C C 1
ATOM 3220 O O . LEU C 1 104 ? 45.051 100.574 -20.992 1.00 35.53 159 LEU C O 1
ATOM 3225 N N . ASN C 1 105 ? 46.301 101.885 -19.660 1.00 38.79 160 ASN C N 1
ATOM 3226 C CA . ASN C 1 105 ? 45.738 101.263 -18.486 1.00 36.31 160 ASN C CA 1
ATOM 3227 C C . ASN C 1 105 ? 44.493 102.038 -18.116 1.00 38.20 160 ASN C C 1
ATOM 3228 O O . ASN C 1 105 ? 43.950 101.812 -17.055 1.00 38.76 160 ASN C O 1
ATOM 3233 N N . GLY C 1 106 ? 44.084 102.976 -18.973 1.00 34.34 161 GLY C N 1
ATOM 3234 C CA . GLY C 1 106 ? 43.070 103.985 -18.621 1.00 34.47 161 GLY C CA 1
ATOM 3235 C C . GLY C 1 106 ? 43.321 104.698 -17.296 1.00 38.80 161 GLY C C 1
ATOM 3236 O O . GLY C 1 106 ? 42.463 104.693 -16.405 1.00 32.72 161 GLY C O 1
ATOM 3237 N N . LYS C 1 107 ? 44.534 105.242 -17.167 1.00 40.08 162 LYS C N 1
ATOM 3238 C CA . LYS C 1 107 ? 44.882 106.320 -16.242 1.00 33.39 162 LYS C CA 1
ATOM 3239 C C . LYS C 1 107 ? 44.895 107.625 -17.013 1.00 32.47 162 LYS C C 1
ATOM 3240 O O . LYS C 1 107 ? 45.494 107.687 -18.069 1.00 35.10 162 LYS C O 1
ATOM 3246 N N . LYS C 1 108 ? 44.274 108.675 -16.479 1.00 31.77 163 LYS C N 1
ATOM 3247 C CA . LYS C 1 108 ? 44.087 109.926 -17.209 1.00 29.93 163 LYS C CA 1
ATOM 3248 C C . LYS C 1 108 ? 44.741 111.126 -16.597 1.00 32.84 163 LYS C C 1
ATOM 3249 O O . LYS C 1 108 ? 44.830 112.181 -17.229 1.00 35.31 163 LYS C O 1
ATOM 3255 N N . ASP C 1 109 ? 45.236 110.957 -15.380 1.00 32.64 164 ASP C N 1
ATOM 3256 C CA . ASP C 1 109 ? 45.873 112.045 -14.694 1.00 43.83 164 ASP C CA 1
ATOM 3257 C C . ASP C 1 109 ? 47.063 112.525 -15.511 1.00 34.03 164 ASP C C 1
ATOM 3258 O O . ASP C 1 109 ? 47.110 113.694 -15.879 1.00 32.75 164 ASP C O 1
ATOM 3263 N N . SER C 1 110 ? 47.979 111.633 -15.869 1.00 31.96 165 SER C N 1
ATOM 3264 C CA . SER C 1 110 ? 49.173 112.115 -16.529 1.00 34.57 165 SER C CA 1
ATOM 3265 C C . SER C 1 110 ? 48.942 112.782 -17.896 1.00 34.70 165 SER C C 1
ATOM 3266 O O . SER C 1 110 ? 49.843 113.473 -18.354 1.00 45.11 165 SER C O 1
ATOM 3269 N N . GLU C 1 111 ? 47.762 112.611 -18.525 1.00 31.21 166 GLU C N 1
ATOM 3270 C CA . GLU C 1 111 ? 47.492 113.197 -19.864 1.00 33.06 166 GLU C CA 1
ATOM 3271 C C . GLU C 1 111 ? 46.759 114.577 -19.861 1.00 40.47 166 GLU C C 1
ATOM 3272 O O . GLU C 1 111 ? 46.518 115.198 -20.923 1.00 36.62 166 GLU C O 1
ATOM 3278 N N . ALA C 1 112 ? 46.429 115.031 -18.655 1.00 31.00 167 ALA C N 1
ATOM 3279 C CA . ALA C 1 112 ? 45.686 116.227 -18.433 1.00 34.33 167 ALA C CA 1
ATOM 3280 C C . ALA C 1 112 ? 46.767 117.186 -18.030 1.00 33.39 167 ALA C C 1
ATOM 3281 O O . ALA C 1 112 ? 46.698 118.368 -18.332 1.00 47.62 167 ALA C O 1
ATOM 3283 N N . VAL C 1 113 ? 47.761 116.654 -17.323 1.00 30.48 168 VAL C N 1
ATOM 3284 C CA . VAL C 1 113 ? 48.902 117.411 -16.826 1.00 31.97 168 VAL C CA 1
ATOM 3285 C C . VAL C 1 113 ? 49.829 117.699 -17.988 1.00 30.14 168 VAL C C 1
ATOM 3286 O O . VAL C 1 113 ? 50.385 118.800 -18.108 1.00 38.49 168 VAL C O 1
ATOM 3290 N N . PHE C 1 114 ? 50.028 116.687 -18.825 1.00 37.40 169 PHE C N 1
ATOM 3291 C CA . PHE C 1 114 ? 50.844 116.855 -19.999 1.00 39.72 169 PHE C CA 1
ATOM 3292 C C . PHE C 1 114 ? 50.291 118.110 -20.684 1.00 43.22 169 PHE C C 1
ATOM 3293 O O . PHE C 1 114 ? 50.935 119.163 -20.697 1.00 45.24 169 PHE C O 1
ATOM 3301 N N . LYS C 1 115 ? 49.062 118.020 -21.165 1.00 41.52 170 LYS C N 1
ATOM 3302 C CA . LYS C 1 115 ? 48.415 119.136 -21.852 1.00 43.33 170 LYS C CA 1
ATOM 3303 C C . LYS C 1 115 ? 48.593 120.439 -21.118 1.00 42.06 170 LYS C C 1
ATOM 3304 O O . LYS C 1 115 ? 48.407 121.505 -21.700 1.00 44.35 170 LYS C O 1
ATOM 3310 N N . LYS C 1 116 ? 48.906 120.346 -19.829 1.00 47.87 171 LYS C N 1
ATOM 3311 C CA . LYS C 1 116 ? 49.035 121.535 -18.972 1.00 44.24 171 LYS C CA 1
ATOM 3312 C C . LYS C 1 116 ? 50.482 121.794 -18.561 1.00 51.72 171 LYS C C 1
ATOM 3313 O O . LYS C 1 116 ? 50.795 122.829 -17.946 1.00 33.67 171 LYS C O 1
ATOM 3319 N N . THR C 1 117 ? 51.370 120.857 -18.890 1.00 45.67 172 THR C N 1
ATOM 3320 C CA . THR C 1 117 ? 52.779 121.220 -18.871 1.00 45.11 172 THR C CA 1
ATOM 3321 C C . THR C 1 117 ? 53.393 121.445 -20.255 1.00 40.69 172 THR C C 1
ATOM 3322 O O . THR C 1 117 ? 54.420 122.124 -20.370 1.00 45.15 172 THR C O 1
ATOM 3326 N N . TYR C 1 118 ? 52.716 120.942 -21.295 1.00 42.91 173 TYR C N 1
ATOM 3327 C CA . TYR C 1 118 ? 53.102 121.130 -22.695 1.00 34.64 173 TYR C CA 1
ATOM 3328 C C . TYR C 1 118 ? 51.819 121.379 -23.502 1.00 38.80 173 TYR C C 1
ATOM 3329 O O . TYR C 1 118 ? 51.362 120.517 -24.264 1.00 32.38 173 TYR C O 1
ATOM 3338 N N . PRO C 1 119 ? 51.276 122.600 -23.381 1.00 43.86 174 PRO C N 1
ATOM 3339 C CA . PRO C 1 119 ? 49.975 123.009 -23.912 1.00 41.61 174 PRO C CA 1
ATOM 3340 C C . PRO C 1 119 ? 49.826 122.777 -25.388 1.00 33.40 174 PRO C C 1
ATOM 3341 O O . PRO C 1 119 ? 48.750 122.458 -25.827 1.00 36.49 174 PRO C O 1
ATOM 3345 N N . ASN C 1 120 ? 50.918 122.911 -26.136 1.00 39.77 175 ASN C N 1
ATOM 3346 C CA . ASN C 1 120 ? 50.903 122.779 -27.577 1.00 28.50 175 ASN C CA 1
ATOM 3347 C C . ASN C 1 120 ? 52.154 122.004 -27.918 1.00 37.26 175 ASN C C 1
ATOM 3348 O O . ASN C 1 120 ? 53.240 122.597 -27.972 1.00 36.49 175 ASN C O 1
ATOM 3353 N N . GLN C 1 121 ? 51.995 120.688 -28.110 1.00 30.42 176 GLN C N 1
ATOM 3354 C CA . GLN C 1 121 ? 53.109 119.722 -28.122 1.00 40.40 176 GLN C CA 1
ATOM 3355 C C . GLN C 1 121 ? 54.084 119.763 -29.292 1.00 39.31 176 GLN C C 1
ATOM 3356 O O . GLN C 1 121 ? 55.295 119.815 -29.093 1.00 60.32 176 GLN C O 1
ATOM 3362 N N . ILE C 1 122 ? 53.565 119.707 -30.509 1.00 42.66 177 ILE C N 1
ATOM 3363 C CA . ILE C 1 122 ? 54.415 119.607 -31.695 1.00 40.24 177 ILE C CA 1
ATOM 3364 C C . ILE C 1 122 ? 55.358 120.807 -31.897 1.00 38.24 177 ILE C C 1
ATOM 3365 O O . ILE C 1 122 ? 56.301 120.752 -32.673 1.00 39.30 177 ILE C O 1
ATOM 3370 N N . ILE C 1 123 ? 55.073 121.920 -31.242 1.00 39.09 178 ILE C N 1
ATOM 3371 C CA . ILE C 1 123 ? 55.976 123.077 -31.327 1.00 46.92 178 ILE C CA 1
ATOM 3372 C C . ILE C 1 123 ? 57.113 122.941 -30.315 1.00 47.01 178 ILE C C 1
ATOM 3373 O O . ILE C 1 123 ? 58.281 122.920 -30.707 1.00 45.29 178 ILE C O 1
ATOM 3378 N N . PHE C 1 124 ? 56.760 122.796 -29.035 1.00 41.01 179 PHE C N 1
ATOM 3379 C CA . PHE C 1 124 ? 57.738 122.506 -27.980 1.00 36.13 179 PHE C CA 1
ATOM 3380 C C . PHE C 1 124 ? 58.706 121.430 -28.458 1.00 42.45 179 PHE C C 1
ATOM 3381 O O . PHE C 1 124 ? 59.859 121.390 -28.020 1.00 54.85 179 PHE C O 1
ATOM 3389 N N . ASP C 1 125 ? 58.290 120.560 -29.372 1.00 39.71 180 ASP C N 1
ATOM 3390 C CA . ASP C 1 125 ? 59.219 119.479 -29.721 1.00 49.16 180 ASP C CA 1
ATOM 3391 C C . ASP C 1 125 ? 60.120 119.855 -30.888 1.00 50.09 180 ASP C C 1
ATOM 3392 O O . ASP C 1 125 ? 61.352 119.873 -30.737 1.00 46.08 180 ASP C O 1
ATOM 3397 N N . ASP C 1 126 ? 59.519 120.180 -32.030 1.00 44.85 181 ASP C N 1
ATOM 3398 C CA . ASP C 1 126 ? 60.290 120.738 -33.156 1.00 49.30 181 ASP C CA 1
ATOM 3399 C C . ASP C 1 126 ? 61.215 121.820 -32.656 1.00 40.37 181 ASP C C 1
ATOM 3400 O O . ASP C 1 126 ? 62.277 122.083 -33.219 1.00 47.40 181 ASP C O 1
ATOM 3405 N N . VAL C 1 127 ? 60.766 122.500 -31.620 1.00 46.97 182 VAL C N 1
ATOM 3406 C CA . VAL C 1 127 ? 61.520 123.611 -31.108 1.00 38.19 182 VAL C CA 1
ATOM 3407 C C . VAL C 1 127 ? 62.674 123.105 -30.285 1.00 43.89 182 VAL C C 1
ATOM 3408 O O . VAL C 1 127 ? 63.831 123.297 -30.704 1.00 45.29 182 VAL C O 1
ATOM 3412 N N . ARG C 1 128 ? 62.388 122.382 -29.196 1.00 38.17 183 ARG C N 1
ATOM 3413 C CA . ARG C 1 128 ? 63.479 121.852 -28.401 1.00 38.63 183 ARG C CA 1
ATOM 3414 C C . ARG C 1 128 ? 64.313 120.902 -29.242 1.00 39.48 183 ARG C C 1
ATOM 3415 O O . ARG C 1 128 ? 65.413 120.556 -28.822 1.00 44.12 183 ARG C O 1
ATOM 3423 N N . THR C 1 129 ? 63.827 120.439 -30.396 1.00 43.87 184 THR C N 1
ATOM 3424 C CA . THR C 1 129 ? 64.656 119.513 -31.171 1.00 49.91 184 THR C CA 1
ATOM 3425 C C . THR C 1 129 ? 65.694 120.202 -32.039 1.00 49.47 184 THR C C 1
ATOM 3426 O O . THR C 1 129 ? 66.847 119.769 -32.087 1.00 42.72 184 THR C O 1
ATOM 3430 N N . ASN C 1 130 ? 65.284 121.260 -32.737 1.00 50.24 185 ASN C N 1
ATOM 3431 C CA . ASN C 1 130 ? 66.204 122.014 -33.576 1.00 40.02 185 ASN C CA 1
ATOM 3432 C C . ASN C 1 130 ? 67.233 122.688 -32.715 1.00 53.47 185 ASN C C 1
ATOM 3433 O O . ASN C 1 130 ? 68.333 123.032 -33.159 1.00 60.54 185 ASN C O 1
ATOM 3438 N N . LYS C 1 131 ? 66.834 122.945 -31.482 1.00 54.97 186 LYS C N 1
ATOM 3439 C CA . LYS C 1 131 ? 67.617 123.800 -30.631 1.00 49.46 186 LYS C CA 1
ATOM 3440 C C . LYS C 1 131 ? 68.630 122.953 -29.915 1.00 59.57 186 LYS C C 1
ATOM 3441 O O . LYS C 1 131 ? 69.686 123.444 -29.506 1.00 52.84 186 LYS C O 1
ATOM 3447 N N . LEU C 1 132 ? 68.286 121.670 -29.782 1.00 67.32 187 LEU C N 1
ATOM 3448 C CA . LEU C 1 132 ? 69.192 120.660 -29.274 1.00 59.33 187 LEU C CA 1
ATOM 3449 C C . LEU C 1 132 ? 70.295 120.506 -30.304 1.00 56.70 187 LEU C C 1
ATOM 3450 O O . LEU C 1 132 ? 71.481 120.622 -29.971 1.00 74.61 187 LEU C O 1
ATOM 3455 N N . GLN C 1 133 ? 69.910 120.284 -31.557 1.00 43.33 188 GLN C N 1
ATOM 3456 C CA . GLN C 1 133 ? 70.897 119.959 -32.575 1.00 40.52 188 GLN C CA 1
ATOM 3457 C C . GLN C 1 133 ? 71.945 121.041 -32.555 1.00 37.88 188 GLN C C 1
ATOM 3458 O O . GLN C 1 133 ? 73.132 120.768 -32.486 1.00 36.91 188 GLN C O 1
ATOM 3464 N N . THR C 1 134 ? 71.480 122.278 -32.653 1.00 47.49 189 THR C N 1
ATOM 3465 C CA . THR C 1 134 ? 72.345 123.430 -32.698 1.00 40.52 189 THR C CA 1
ATOM 3466 C C . THR C 1 134 ? 73.260 123.371 -31.498 1.00 43.19 189 THR C C 1
ATOM 3467 O O . THR C 1 134 ? 74.487 123.462 -31.627 1.00 40.23 189 THR C O 1
ATOM 3471 N N . ALA C 1 135 ? 72.653 123.165 -30.330 1.00 45.42 190 ALA C N 1
ATOM 3472 C CA . ALA C 1 135 ? 73.355 123.284 -29.064 1.00 46.13 190 ALA C CA 1
ATOM 3473 C C . ALA C 1 135 ? 74.232 122.062 -28.866 1.00 48.25 190 ALA C C 1
ATOM 3474 O O . ALA C 1 135 ? 75.037 122.016 -27.938 1.00 47.83 190 ALA C O 1
ATOM 3476 N N . LEU C 1 136 ? 74.067 121.066 -29.737 1.00 49.96 191 LEU C N 1
ATOM 3477 C CA . LEU C 1 136 ? 75.055 119.990 -29.833 1.00 46.37 191 LEU C CA 1
ATOM 3478 C C . LEU C 1 136 ? 76.138 120.419 -30.845 1.00 44.87 191 LEU C C 1
ATOM 3479 O O . LEU C 1 136 ? 77.325 120.505 -30.519 1.00 32.00 191 LEU C O 1
ATOM 3484 N N . ASN C 1 137 ? 75.721 120.765 -32.060 1.00 41.80 192 ASN C N 1
ATOM 3485 C CA . ASN C 1 137 ? 76.653 121.350 -33.013 1.00 47.33 192 ASN C CA 1
ATOM 3486 C C . ASN C 1 137 ? 77.715 122.237 -32.280 1.00 44.75 192 ASN C C 1
ATOM 3487 O O . ASN C 1 137 ? 78.920 122.099 -32.508 1.00 47.77 192 ASN C O 1
ATOM 3492 N N . ASN C 1 138 ? 77.283 123.109 -31.374 1.00 45.74 193 ASN C N 1
ATOM 3493 C CA . ASN C 1 138 ? 78.232 123.972 -30.635 1.00 39.26 193 ASN C CA 1
ATOM 3494 C C . ASN C 1 138 ? 79.313 123.280 -29.789 1.00 37.41 193 ASN C C 1
ATOM 3495 O O . ASN C 1 138 ? 80.508 123.578 -29.931 1.00 42.43 193 ASN C O 1
ATOM 3500 N N . LEU C 1 139 ? 78.923 122.322 -28.956 1.00 37.58 194 LEU C N 1
ATOM 3501 C CA . LEU C 1 139 ? 79.889 121.496 -28.212 1.00 30.34 194 LEU C CA 1
ATOM 3502 C C . LEU C 1 139 ? 80.659 120.447 -29.034 1.00 37.81 194 LEU C C 1
ATOM 3503 O O . LEU C 1 139 ? 81.289 119.534 -28.483 1.00 31.72 194 LEU C O 1
ATOM 3508 N N . LYS C 1 140 ? 80.637 120.582 -30.355 1.00 39.30 195 LYS C N 1
ATOM 3509 C CA . LYS C 1 140 ? 81.346 119.652 -31.240 1.00 45.68 195 LYS C CA 1
ATOM 3510 C C . LYS C 1 140 ? 80.905 118.211 -31.022 1.00 53.72 195 LYS C C 1
ATOM 3511 O O . LYS C 1 140 ? 81.688 117.367 -30.580 1.00 49.74 195 LYS C O 1
ATOM 3517 N N . VAL C 1 141 ? 79.630 117.956 -31.322 1.00 56.44 196 VAL C N 1
ATOM 3518 C CA . VAL C 1 141 ? 79.036 116.634 -31.189 1.00 48.24 196 VAL C CA 1
ATOM 3519 C C . VAL C 1 141 ? 78.223 116.423 -32.446 1.00 48.78 196 VAL C C 1
ATOM 3520 O O . VAL C 1 141 ? 77.128 116.959 -32.606 1.00 57.04 196 VAL C O 1
ATOM 3524 N N . GLY C 1 142 ? 78.803 115.696 -33.381 1.00 43.83 197 GLY C N 1
ATOM 3525 C CA . GLY C 1 142 ? 78.116 115.412 -34.612 1.00 44.29 197 GLY C CA 1
ATOM 3526 C C . GLY C 1 142 ? 77.376 114.111 -34.430 1.00 49.39 197 GLY C C 1
ATOM 3527 O O . GLY C 1 142 ? 77.634 113.135 -35.137 1.00 46.90 197 GLY C O 1
ATOM 3528 N N . TYR C 1 143 ? 76.501 114.095 -33.426 1.00 52.99 198 TYR C N 1
ATOM 3529 C CA . TYR C 1 143 ? 75.393 113.130 -33.338 1.00 52.46 198 TYR C CA 1
ATOM 3530 C C . TYR C 1 143 ? 74.133 113.849 -33.797 1.00 41.98 198 TYR C C 1
ATOM 3531 O O . TYR C 1 143 ? 73.700 114.816 -33.168 1.00 50.23 198 TYR C O 1
ATOM 3540 N N . GLU C 1 144 ? 73.549 113.351 -34.878 1.00 38.49 199 GLU C N 1
ATOM 3541 C CA . GLU C 1 144 ? 72.361 113.923 -35.488 1.00 35.35 199 GLU C CA 1
ATOM 3542 C C . GLU C 1 144 ? 71.035 113.336 -34.968 1.00 41.76 199 GLU C C 1
ATOM 3543 O O . GLU C 1 144 ? 70.729 112.163 -35.188 1.00 41.96 199 GLU C O 1
ATOM 3549 N N . LEU C 1 145 ? 70.213 114.167 -34.344 1.00 47.27 200 LEU C N 1
ATOM 3550 C CA . LEU C 1 145 ? 68.942 113.712 -33.772 1.00 42.87 200 LEU C CA 1
ATOM 3551 C C . LEU C 1 145 ? 68.125 113.074 -34.868 1.00 44.19 200 LEU C C 1
ATOM 3552 O O . LEU C 1 145 ? 68.078 113.587 -35.996 1.00 46.41 200 LEU C O 1
ATOM 3557 N N . LEU C 1 146 ? 67.505 111.938 -34.554 1.00 38.42 201 LEU C N 1
ATOM 3558 C CA . LEU C 1 146 ? 66.714 111.253 -35.556 1.00 35.52 201 LEU C CA 1
ATOM 3559 C C . LEU C 1 146 ? 65.819 112.239 -36.208 1.00 34.96 201 LEU C C 1
ATOM 3560 O O . LEU C 1 146 ? 65.900 112.443 -37.408 1.00 47.85 201 LEU C O 1
ATOM 3565 N N . ASP C 1 147 ? 65.006 112.897 -35.398 1.00 42.02 202 ASP C N 1
ATOM 3566 C CA . ASP C 1 147 ? 63.979 113.786 -35.902 1.00 41.82 202 ASP C CA 1
ATOM 3567 C C . ASP C 1 147 ? 64.548 115.042 -36.524 1.00 38.81 202 ASP C C 1
ATOM 3568 O O . ASP C 1 147 ? 64.514 115.185 -37.750 1.00 48.68 202 ASP C O 1
ATOM 3573 N N . ARG D 1 1 ? 53.930 158.208 -16.709 1.00 70.46 56 ARG D N 1
ATOM 3574 C CA . ARG D 1 1 ? 54.621 157.804 -15.441 1.00 52.52 56 ARG D CA 1
ATOM 3575 C C . ARG D 1 1 ? 53.720 156.970 -14.538 1.00 52.52 56 ARG D C 1
ATOM 3576 O O . ARG D 1 1 ? 53.186 157.467 -13.532 1.00 47.40 56 ARG D O 1
ATOM 3584 N N . PRO D 1 2 ? 53.549 155.688 -14.914 1.00 47.72 57 PRO D N 1
ATOM 3585 C CA . PRO D 1 2 ? 52.691 154.646 -14.350 1.00 46.41 57 PRO D CA 1
ATOM 3586 C C . PRO D 1 2 ? 52.549 154.502 -12.810 1.00 52.46 57 PRO D C 1
ATOM 3587 O O . PRO D 1 2 ? 53.453 154.007 -12.114 1.00 42.75 57 PRO D O 1
ATOM 3591 N N . LYS D 1 3 ? 51.382 154.923 -12.313 1.00 46.72 58 LYS D N 1
ATOM 3592 C CA . LYS D 1 3 ? 51.042 154.864 -10.898 1.00 36.89 58 LYS D CA 1
ATOM 3593 C C . LYS D 1 3 ? 49.541 154.557 -10.702 1.00 43.97 58 LYS D C 1
ATOM 3594 O O . LYS D 1 3 ? 48.667 155.049 -11.430 1.00 41.70 58 LYS D O 1
ATOM 3600 N N . LEU D 1 4 ? 49.257 153.701 -9.732 1.00 50.26 59 LEU D N 1
ATOM 3601 C CA . LEU D 1 4 ? 47.902 153.499 -9.271 1.00 48.97 59 LEU D CA 1
ATOM 3602 C C . LEU D 1 4 ? 47.490 154.744 -8.501 1.00 58.38 59 LEU D C 1
ATOM 3603 O O . LEU D 1 4 ? 48.130 155.122 -7.493 1.00 46.23 59 LEU D O 1
ATOM 3608 N N . SER D 1 5 ? 46.453 155.387 -9.036 1.00 49.58 60 SER D N 1
ATOM 3609 C CA . SER D 1 5 ? 45.831 156.581 -8.497 1.00 49.18 60 SER D CA 1
ATOM 3610 C C . SER D 1 5 ? 45.237 156.287 -7.131 1.00 44.94 60 SER D C 1
ATOM 3611 O O . SER D 1 5 ? 45.674 155.349 -6.460 1.00 45.33 60 SER D O 1
ATOM 3614 N N . THR D 1 6 ? 44.238 157.093 -6.744 1.00 43.86 61 THR D N 1
ATOM 3615 C CA . THR D 1 6 ? 43.339 156.794 -5.615 1.00 43.53 61 THR D CA 1
ATOM 3616 C C . THR D 1 6 ? 42.076 156.106 -6.150 1.00 46.20 61 THR D C 1
ATOM 3617 O O . THR D 1 6 ? 41.559 155.191 -5.508 1.00 50.59 61 THR D O 1
ATOM 3621 N N . LYS D 1 7 ? 41.559 156.522 -7.311 1.00 34.67 62 LYS D N 1
ATOM 3622 C CA . LYS D 1 7 ? 40.444 155.758 -7.875 1.00 39.62 62 LYS D CA 1
ATOM 3623 C C . LYS D 1 7 ? 40.748 154.252 -8.056 1.00 41.35 62 LYS D C 1
ATOM 3624 O O . LYS D 1 7 ? 39.856 153.414 -7.923 1.00 55.22 62 LYS D O 1
ATOM 3630 N N . ASP D 1 8 ? 41.994 153.902 -8.360 1.00 43.45 63 ASP D N 1
ATOM 3631 C CA . ASP D 1 8 ? 42.395 152.496 -8.524 1.00 40.80 63 ASP D CA 1
ATOM 3632 C C . ASP D 1 8 ? 42.268 151.644 -7.258 1.00 45.81 63 ASP D C 1
ATOM 3633 O O . ASP D 1 8 ? 41.729 150.548 -7.278 1.00 41.82 63 ASP D O 1
ATOM 3638 N N . LEU D 1 9 ? 42.788 152.141 -6.149 1.00 49.62 64 LEU D N 1
ATOM 3639 C CA . LEU D 1 9 ? 42.903 151.322 -4.953 1.00 57.38 64 LEU D CA 1
ATOM 3640 C C . LEU D 1 9 ? 41.551 150.985 -4.353 1.00 55.92 64 LEU D C 1
ATOM 3641 O O . LEU D 1 9 ? 41.409 150.034 -3.568 1.00 51.26 64 LEU D O 1
ATOM 3646 N N . ALA D 1 10 ? 40.557 151.789 -4.688 1.00 50.81 65 ALA D N 1
ATOM 3647 C CA . ALA D 1 10 ? 39.240 151.524 -4.155 1.00 48.63 65 ALA D CA 1
ATOM 3648 C C . ALA D 1 10 ? 38.777 150.296 -4.935 1.00 52.08 65 ALA D C 1
ATOM 3649 O O . ALA D 1 10 ? 38.410 149.276 -4.349 1.00 48.98 65 ALA D O 1
ATOM 3651 N N . LEU D 1 11 ? 38.897 150.367 -6.256 1.00 46.25 66 LEU D N 1
ATOM 3652 C CA . LEU D 1 11 ? 38.649 149.211 -7.103 1.00 44.86 66 LEU D CA 1
ATOM 3653 C C . LEU D 1 11 ? 39.324 147.950 -6.560 1.00 54.47 66 LEU D C 1
ATOM 3654 O O . LEU D 1 11 ? 38.664 146.951 -6.181 1.00 39.88 66 LEU D O 1
ATOM 3659 N N . ILE D 1 12 ? 40.651 147.999 -6.529 1.00 47.79 67 ILE D N 1
ATOM 3660 C CA . ILE D 1 12 ? 41.360 146.939 -5.876 1.00 47.70 67 ILE D CA 1
ATOM 3661 C C . ILE D 1 12 ? 40.548 146.640 -4.638 1.00 42.61 67 ILE D C 1
ATOM 3662 O O . ILE D 1 12 ? 39.970 145.567 -4.515 1.00 42.68 67 ILE D O 1
ATOM 3667 N N . LYS D 1 13 ? 40.428 147.605 -3.744 1.00 45.68 68 LYS D N 1
ATOM 3668 C CA . LYS D 1 13 ? 39.781 147.306 -2.477 1.00 42.14 68 LYS D CA 1
ATOM 3669 C C . LYS D 1 13 ? 38.353 146.730 -2.626 1.00 45.21 68 LYS D C 1
ATOM 3670 O O . LYS D 1 13 ? 38.002 145.800 -1.903 1.00 57.53 68 LYS D O 1
ATOM 3676 N N . ALA D 1 14 ? 37.514 147.245 -3.525 1.00 42.35 69 ALA D N 1
ATOM 3677 C CA . ALA D 1 14 ? 36.143 146.667 -3.625 1.00 41.82 69 ALA D CA 1
ATOM 3678 C C . ALA D 1 14 ? 36.144 145.260 -4.210 1.00 42.40 69 ALA D C 1
ATOM 3679 O O . ALA D 1 14 ? 35.472 144.363 -3.705 1.00 45.71 69 ALA D O 1
ATOM 3681 N N . ASP D 1 15 ? 36.868 145.074 -5.300 1.00 39.03 70 ASP D N 1
ATOM 3682 C CA . ASP D 1 15 ? 36.985 143.737 -5.866 1.00 41.95 70 ASP D CA 1
ATOM 3683 C C . ASP D 1 15 ? 37.566 142.675 -4.917 1.00 38.73 70 ASP D C 1
ATOM 3684 O O . ASP D 1 15 ? 37.173 141.510 -4.948 1.00 42.43 70 ASP D O 1
ATOM 3689 N N . LEU D 1 16 ? 38.523 143.046 -4.086 1.00 47.15 71 LEU D N 1
ATOM 3690 C CA . LEU D 1 16 ? 39.145 142.050 -3.224 1.00 45.12 71 LEU D CA 1
ATOM 3691 C C . LEU D 1 16 ? 38.159 141.426 -2.233 1.00 50.65 71 LEU D C 1
ATOM 3692 O O . LEU D 1 16 ? 38.185 140.215 -2.005 1.00 47.97 71 LEU D O 1
ATOM 3697 N N . ALA D 1 17 ? 37.250 142.236 -1.703 1.00 50.21 72 ALA D N 1
ATOM 3698 C CA . ALA D 1 17 ? 36.246 141.751 -0.757 1.00 49.87 72 ALA D CA 1
ATOM 3699 C C . ALA D 1 17 ? 35.071 141.068 -1.441 1.00 49.34 72 ALA D C 1
ATOM 3700 O O . ALA D 1 17 ? 34.425 140.205 -0.847 1.00 49.17 72 ALA D O 1
ATOM 3702 N N . GLU D 1 18 ? 34.774 141.443 -2.680 1.00 47.08 73 GLU D N 1
ATOM 3703 C CA . GLU D 1 18 ? 33.632 140.830 -3.359 1.00 47.89 73 GLU D CA 1
ATOM 3704 C C . GLU D 1 18 ? 34.045 139.416 -3.736 1.00 46.36 73 GLU D C 1
ATOM 3705 O O . GLU D 1 18 ? 33.254 138.465 -3.616 1.00 40.34 73 GLU D O 1
ATOM 3711 N N . PHE D 1 19 ? 35.281 139.322 -4.234 1.00 39.23 74 PHE D N 1
ATOM 3712 C CA . PHE D 1 19 ? 35.970 138.074 -4.575 1.00 33.63 74 PHE D CA 1
ATOM 3713 C C . PHE D 1 19 ? 35.988 137.139 -3.367 1.00 40.59 74 PHE D C 1
ATOM 3714 O O . PHE D 1 19 ? 35.728 135.925 -3.476 1.00 34.33 74 PHE D O 1
ATOM 3722 N N . GLU D 1 20 ? 36.269 137.712 -2.202 1.00 34.74 75 GLU D N 1
ATOM 3723 C CA . GLU D 1 20 ? 36.397 136.916 -0.992 1.00 30.41 75 GLU D CA 1
ATOM 3724 C C . GLU D 1 20 ? 34.976 136.542 -0.532 1.00 38.51 75 GLU D C 1
ATOM 3725 O O . GLU D 1 20 ? 34.760 135.462 0.026 1.00 42.62 75 GLU D O 1
ATOM 3731 N N . ALA D 1 21 ? 34.009 137.426 -0.805 1.00 35.13 76 ALA D N 1
ATOM 3732 C CA . ALA D 1 21 ? 32.604 137.136 -0.576 1.00 37.78 76 ALA D CA 1
ATOM 3733 C C . ALA D 1 21 ? 32.050 136.113 -1.557 1.00 39.51 76 ALA D C 1
ATOM 3734 O O . ALA D 1 21 ? 31.252 135.268 -1.140 1.00 43.09 76 ALA D O 1
ATOM 3736 N N . ARG D 1 22 ? 32.478 136.173 -2.824 1.00 40.55 77 ARG D N 1
ATOM 3737 C CA . ARG D 1 22 ? 32.142 135.146 -3.848 1.00 42.21 77 ARG D CA 1
ATOM 3738 C C . ARG D 1 22 ? 32.867 133.825 -3.624 1.00 47.52 77 ARG D C 1
ATOM 3739 O O . ARG D 1 22 ? 32.471 132.784 -4.162 1.00 49.26 77 ARG D O 1
ATOM 3747 N N . GLU D 1 23 ? 33.951 133.890 -2.852 1.00 52.78 78 GLU D N 1
ATOM 3748 C CA . GLU D 1 23 ? 34.844 132.776 -2.586 1.00 42.51 78 GLU D CA 1
ATOM 3749 C C . GLU D 1 23 ? 34.187 131.889 -1.523 1.00 54.93 78 GLU D C 1
ATOM 3750 O O . GLU D 1 23 ? 34.278 130.660 -1.588 1.00 56.71 78 GLU D O 1
ATOM 3756 N N . LEU D 1 24 ? 33.551 132.532 -0.537 1.00 55.76 79 LEU D N 1
ATOM 3757 C CA . LEU D 1 24 ? 32.801 131.853 0.535 1.00 41.82 79 LEU D CA 1
ATOM 3758 C C . LEU D 1 24 ? 31.430 131.388 0.058 1.00 45.30 79 LEU D C 1
ATOM 3759 O O . LEU D 1 24 ? 30.963 130.318 0.447 1.00 44.19 79 LEU D O 1
ATOM 3764 N N . SER D 1 25 ? 30.755 132.232 -0.721 1.00 38.46 80 SER D N 1
ATOM 3765 C CA . SER D 1 25 ? 29.509 131.857 -1.339 1.00 36.91 80 SER D CA 1
ATOM 3766 C C . SER D 1 25 ? 29.748 130.521 -2.047 1.00 37.53 80 SER D C 1
ATOM 3767 O O . SER D 1 25 ? 28.976 129.587 -1.892 1.00 43.00 80 SER D O 1
ATOM 3770 N N . SER D 1 26 ? 30.815 130.428 -2.835 1.00 44.66 81 SER D N 1
ATOM 3771 C CA . SER D 1 26 ? 31.138 129.175 -3.507 1.00 48.79 81 SER D CA 1
ATOM 3772 C C . SER D 1 26 ? 31.240 128.014 -2.545 1.00 44.98 81 SER D C 1
ATOM 3773 O O . SER D 1 26 ? 30.719 126.933 -2.817 1.00 43.52 81 SER D O 1
ATOM 3776 N N . GLU D 1 27 ? 31.943 128.265 -1.444 1.00 48.18 82 GLU D N 1
ATOM 3777 C CA . GLU D 1 27 ? 32.151 127.355 -0.317 1.00 36.49 82 GLU D CA 1
ATOM 3778 C C . GLU D 1 27 ? 30.836 126.832 0.294 1.00 42.31 82 GLU D C 1
ATOM 3779 O O . GLU D 1 27 ? 30.650 125.627 0.479 1.00 36.50 82 GLU D O 1
ATOM 3785 N N . LYS D 1 28 ? 29.906 127.734 0.596 1.00 51.71 83 LYS D N 1
ATOM 3786 C CA . LYS D 1 28 ? 28.604 127.352 1.174 1.00 46.63 83 LYS D CA 1
ATOM 3787 C C . LYS D 1 28 ? 27.760 126.605 0.162 1.00 40.58 83 LYS D C 1
ATOM 3788 O O . LYS D 1 28 ? 26.990 125.715 0.513 1.00 41.25 83 LYS D O 1
ATOM 3794 N N . ILE D 1 29 ? 27.873 127.002 -1.098 1.00 38.41 84 ILE D N 1
ATOM 3795 C CA . ILE D 1 29 ? 27.174 126.288 -2.147 1.00 34.01 84 ILE D CA 1
ATOM 3796 C C . ILE D 1 29 ? 27.856 124.920 -2.295 1.00 34.64 84 ILE D C 1
ATOM 3797 O O . ILE D 1 29 ? 27.175 123.904 -2.325 1.00 48.08 84 ILE D O 1
ATOM 3802 N N . LEU D 1 30 ? 29.187 124.866 -2.239 1.00 35.00 85 LEU D N 1
ATOM 3803 C CA . LEU D 1 30 ? 29.888 123.571 -2.381 1.00 40.79 85 LEU D CA 1
ATOM 3804 C C . LEU D 1 30 ? 29.527 122.519 -1.332 1.00 37.50 85 LEU D C 1
ATOM 3805 O O . LEU D 1 30 ? 29.167 121.387 -1.668 1.00 42.29 85 LEU D O 1
ATOM 3810 N N . LYS D 1 31 ? 29.708 122.879 -0.067 1.00 37.11 86 LYS D N 1
ATOM 3811 C CA . LYS D 1 31 ? 29.383 122.029 1.072 1.00 34.97 86 LYS D CA 1
ATOM 3812 C C . LYS D 1 31 ? 27.941 121.496 0.944 1.00 41.97 86 LYS D C 1
ATOM 3813 O O . LYS D 1 31 ? 27.672 120.317 1.105 1.00 44.15 86 LYS D O 1
ATOM 3819 N N . ASP D 1 32 ? 27.016 122.397 0.654 1.00 40.17 87 ASP D N 1
ATOM 3820 C CA . ASP D 1 32 ? 25.610 122.079 0.650 1.00 40.16 87 ASP D CA 1
ATOM 3821 C C . ASP D 1 32 ? 25.251 121.119 -0.449 1.00 41.47 87 ASP D C 1
ATOM 3822 O O . ASP D 1 32 ? 24.283 120.378 -0.342 1.00 45.51 87 ASP D O 1
ATOM 3827 N N . THR D 1 33 ? 26.088 121.089 -1.475 1.00 47.88 88 THR D N 1
ATOM 3828 C CA . THR D 1 33 ? 25.991 120.096 -2.529 1.00 39.52 88 THR D CA 1
ATOM 3829 C C . THR D 1 33 ? 26.674 118.846 -2.077 1.00 36.20 88 THR D C 1
ATOM 3830 O O . THR D 1 33 ? 26.141 117.761 -2.195 1.00 46.81 88 THR D O 1
ATOM 3834 N N . ILE D 1 34 ? 27.873 118.980 -1.541 1.00 41.87 89 ILE D N 1
ATOM 3835 C CA . ILE D 1 34 ? 28.588 117.788 -1.110 1.00 29.96 89 ILE D CA 1
ATOM 3836 C C . ILE D 1 34 ? 27.656 117.022 -0.229 1.00 34.03 89 ILE D C 1
ATOM 3837 O O . ILE D 1 34 ? 27.712 115.772 -0.163 1.00 30.61 89 ILE D O 1
ATOM 3842 N N . LYS D 1 35 ? 26.831 117.783 0.495 1.00 36.56 90 LYS D N 1
ATOM 3843 C CA . LYS D 1 35 ? 25.977 117.169 1.497 1.00 35.64 90 LYS D CA 1
ATOM 3844 C C . LYS D 1 35 ? 24.712 116.670 0.852 1.00 27.23 90 LYS D C 1
ATOM 3845 O O . LYS D 1 35 ? 23.851 116.168 1.523 1.00 29.39 90 LYS D O 1
ATOM 3851 N N . GLU D 1 36 ? 24.693 116.718 -0.478 1.00 34.26 91 GLU D N 1
ATOM 3852 C CA . GLU D 1 36 ? 23.528 116.430 -1.343 1.00 31.07 91 GLU D CA 1
ATOM 3853 C C . GLU D 1 36 ? 22.258 117.088 -0.826 1.00 41.46 91 GLU D C 1
ATOM 3854 O O . GLU D 1 36 ? 21.380 116.437 -0.196 1.00 36.41 91 GLU D O 1
ATOM 3860 N N . GLU D 1 37 ? 22.174 118.395 -1.046 1.00 38.86 92 GLU D N 1
ATOM 3861 C CA . GLU D 1 37 ? 20.984 119.126 -0.575 1.00 45.59 92 GLU D CA 1
ATOM 3862 C C . GLU D 1 37 ? 19.781 118.939 -1.519 1.00 52.04 92 GLU D C 1
ATOM 3863 O O . GLU D 1 37 ? 19.804 119.399 -2.670 1.00 47.91 92 GLU D O 1
ATOM 3869 N N . SER D 1 38 ? 18.765 118.216 -1.025 1.00 49.72 93 SER D N 1
ATOM 3870 C CA . SER D 1 38 ? 17.442 118.111 -1.647 1.00 39.75 93 SER D CA 1
ATOM 3871 C C . SER D 1 38 ? 17.113 119.361 -2.430 1.00 50.00 93 SER D C 1
ATOM 3872 O O . SER D 1 38 ? 16.367 119.302 -3.426 1.00 58.85 93 SER D O 1
ATOM 3875 N N . TRP D 1 39 ? 17.674 120.482 -1.965 1.00 50.96 94 TRP D N 1
ATOM 3876 C CA . TRP D 1 39 ? 17.531 121.798 -2.605 1.00 61.21 94 TRP D CA 1
ATOM 3877 C C . TRP D 1 39 ? 18.734 122.117 -3.508 1.00 61.04 94 TRP D C 1
ATOM 3878 O O . TRP D 1 39 ? 18.577 122.569 -4.652 1.00 70.49 94 TRP D O 1
ATOM 3889 N N . SER D 1 40 ? 19.929 121.893 -2.969 1.00 53.97 95 SER D N 1
ATOM 3890 C CA . SER D 1 40 ? 21.148 122.010 -3.733 1.00 58.10 95 SER D CA 1
ATOM 3891 C C . SER D 1 40 ? 21.509 120.650 -4.323 1.00 72.63 95 SER D C 1
ATOM 3892 O O . SER D 1 40 ? 22.220 119.843 -3.703 1.00 72.25 95 SER D O 1
ATOM 3895 N N . ASP D 1 41 ? 20.963 120.379 -5.503 1.00 70.60 96 ASP D N 1
ATOM 3896 C CA . ASP D 1 41 ? 21.501 119.320 -6.336 1.00 71.23 96 ASP D CA 1
ATOM 3897 C C . ASP D 1 41 ? 22.460 119.990 -7.337 1.00 57.30 96 ASP D C 1
ATOM 3898 O O . ASP D 1 41 ? 22.693 121.201 -7.262 1.00 42.68 96 ASP D O 1
ATOM 3903 N N . LEU D 1 42 ? 22.996 119.201 -8.263 1.00 47.48 97 LEU D N 1
ATOM 3904 C CA . LEU D 1 42 ? 24.095 119.644 -9.126 1.00 40.07 97 LEU D CA 1
ATOM 3905 C C . LEU D 1 42 ? 23.732 120.949 -9.859 1.00 37.41 97 LEU D C 1
ATOM 3906 O O . LEU D 1 42 ? 24.503 121.908 -9.820 1.00 39.39 97 LEU D O 1
ATOM 3911 N N . ASP D 1 43 ? 22.547 121.009 -10.469 1.00 34.67 98 ASP D N 1
ATOM 3912 C CA . ASP D 1 43 ? 22.261 122.034 -11.498 1.00 33.57 98 ASP D CA 1
ATOM 3913 C C . ASP D 1 43 ? 22.205 123.436 -10.973 1.00 32.91 98 ASP D C 1
ATOM 3914 O O . ASP D 1 43 ? 22.706 124.364 -11.601 1.00 30.62 98 ASP D O 1
ATOM 3919 N N . PHE D 1 44 ? 21.496 123.599 -9.866 1.00 32.50 99 PHE D N 1
ATOM 3920 C CA . PHE D 1 44 ? 21.522 124.846 -9.167 1.00 39.32 99 PHE D CA 1
ATOM 3921 C C . PHE D 1 44 ? 22.978 125.179 -8.835 1.00 37.31 99 PHE D C 1
ATOM 3922 O O . PHE D 1 44 ? 23.414 126.339 -8.976 1.00 46.81 99 PHE D O 1
ATOM 3930 N N . ALA D 1 45 ? 23.739 124.168 -8.427 1.00 30.96 100 ALA D N 1
ATOM 3931 C CA . ALA D 1 45 ? 25.121 124.409 -8.015 1.00 28.01 100 ALA D CA 1
ATOM 3932 C C . ALA D 1 45 ? 25.889 124.925 -9.184 1.00 34.00 100 ALA D C 1
ATOM 3933 O O . ALA D 1 45 ? 26.610 125.947 -9.079 1.00 40.63 100 ALA D O 1
ATOM 3935 N N . ASN D 1 46 ? 25.711 124.232 -10.312 1.00 30.28 101 ASN D N 1
ATOM 3936 C CA . ASN D 1 46 ? 26.457 124.546 -11.492 1.00 31.59 101 ASN D CA 1
ATOM 3937 C C . ASN D 1 46 ? 26.146 125.971 -11.917 1.00 32.35 101 ASN D C 1
ATOM 3938 O O . ASN D 1 46 ? 26.973 126.856 -11.729 1.00 39.67 101 ASN D O 1
ATOM 3943 N N . ASP D 1 47 ? 24.927 126.198 -12.388 1.00 35.23 102 ASP D N 1
ATOM 3944 C CA . ASP D 1 47 ? 24.451 127.533 -12.739 1.00 40.68 102 ASP D CA 1
ATOM 3945 C C . ASP D 1 47 ? 24.960 128.655 -11.827 1.00 30.24 102 ASP D C 1
ATOM 3946 O O . ASP D 1 47 ? 25.312 129.698 -12.333 1.00 36.83 102 ASP D O 1
ATOM 3951 N N . ASN D 1 48 ? 25.054 128.444 -10.516 1.00 47.53 103 ASN D N 1
ATOM 3952 C CA . ASN D 1 48 ? 25.543 129.494 -9.575 1.00 32.43 103 ASN D CA 1
ATOM 3953 C C . ASN D 1 48 ? 27.039 129.570 -9.360 1.00 35.69 103 ASN D C 1
ATOM 3954 O O . ASN D 1 48 ? 27.623 130.671 -9.299 1.00 28.02 103 ASN D O 1
ATOM 3959 N N . ILE D 1 49 ? 27.634 128.407 -9.105 1.00 36.70 104 ILE D N 1
ATOM 3960 C CA . ILE D 1 49 ? 29.083 128.306 -8.978 1.00 39.16 104 ILE D CA 1
ATOM 3961 C C . ILE D 1 49 ? 29.733 128.865 -10.221 1.00 35.64 104 ILE D C 1
ATOM 3962 O O . ILE D 1 49 ? 30.670 129.645 -10.154 1.00 45.42 104 ILE D O 1
ATOM 3967 N N . ASN D 1 50 ? 29.208 128.501 -11.372 1.00 39.09 105 ASN D N 1
ATOM 3968 C CA . ASN D 1 50 ? 29.749 129.054 -12.582 1.00 37.58 105 ASN D CA 1
ATOM 3969 C C . ASN D 1 50 ? 29.640 130.562 -12.626 1.00 39.49 105 ASN D C 1
ATOM 3970 O O . ASN D 1 50 ? 30.571 131.221 -13.056 1.00 46.67 105 ASN D O 1
ATOM 3975 N N . GLN D 1 51 ? 28.536 131.128 -12.160 1.00 39.62 106 GLN D N 1
ATOM 3976 C CA . GLN D 1 51 ? 28.359 132.551 -12.363 1.00 41.01 106 GLN D CA 1
ATOM 3977 C C . GLN D 1 51 ? 29.479 133.224 -11.626 1.00 38.33 106 GLN D C 1
ATOM 3978 O O . GLN D 1 51 ? 29.979 134.247 -12.055 1.00 43.06 106 GLN D O 1
ATOM 3992 N N . ILE D 1 53 ? 32.463 132.015 -10.176 1.00 40.43 108 ILE D N 1
ATOM 3993 C CA . ILE D 1 53 ? 33.585 131.850 -11.045 1.00 42.25 108 ILE D CA 1
ATOM 3994 C C . ILE D 1 53 ? 33.626 133.077 -11.953 1.00 49.98 108 ILE D C 1
ATOM 3995 O O . ILE D 1 53 ? 34.557 133.888 -11.859 1.00 62.99 108 ILE D O 1
ATOM 4000 N N . GLY D 1 54 ? 32.582 133.266 -12.756 1.00 47.32 109 GLY D N 1
ATOM 4001 C CA . GLY D 1 54 ? 32.572 134.333 -13.755 1.00 45.59 109 GLY D CA 1
ATOM 4002 C C . GLY D 1 54 ? 32.778 135.726 -13.191 1.00 39.06 109 GLY D C 1
ATOM 4003 O O . GLY D 1 54 ? 33.518 136.545 -13.745 1.00 40.91 109 GLY D O 1
ATOM 4004 N N . THR D 1 55 ? 32.109 136.011 -12.092 1.00 36.78 110 THR D N 1
ATOM 4005 C CA . THR D 1 55 ? 32.267 137.295 -11.465 1.00 40.32 110 THR D CA 1
ATOM 4006 C C . THR D 1 55 ? 33.702 137.389 -10.898 1.00 43.57 110 THR D C 1
ATOM 4007 O O . THR D 1 55 ? 34.448 138.360 -11.142 1.00 35.15 110 THR D O 1
ATOM 4019 N N . LYS D 1 57 ? 36.333 136.044 -11.835 1.00 49.83 112 LYS D N 1
ATOM 4020 C CA . LYS D 1 57 ? 37.239 136.364 -12.922 1.00 37.06 112 LYS D CA 1
ATOM 4021 C C . LYS D 1 57 ? 37.169 137.836 -13.212 1.00 49.64 112 LYS D C 1
ATOM 4022 O O . LYS D 1 57 ? 38.133 138.564 -12.954 1.00 54.77 112 LYS D O 1
ATOM 4028 N N . ARG D 1 58 ? 36.000 138.283 -13.670 1.00 52.98 113 ARG D N 1
ATOM 4029 C CA . ARG D 1 58 ? 35.704 139.708 -13.842 1.00 45.22 113 ARG D CA 1
ATOM 4030 C C . ARG D 1 58 ? 36.510 140.589 -12.909 1.00 47.22 113 ARG D C 1
ATOM 4031 O O . ARG D 1 58 ? 37.149 141.562 -13.333 1.00 52.95 113 ARG D O 1
ATOM 4039 N N . TYR D 1 59 ? 36.466 140.244 -11.627 1.00 48.41 114 TYR D N 1
ATOM 4040 C CA . TYR D 1 59 ? 37.109 141.036 -10.592 1.00 42.36 114 TYR D CA 1
ATOM 4041 C C . TYR D 1 59 ? 38.609 141.117 -10.817 1.00 46.37 114 TYR D C 1
ATOM 4042 O O . TYR D 1 59 ? 39.185 142.201 -11.004 1.00 52.52 114 TYR D O 1
ATOM 4051 N N . GLN D 1 60 ? 39.201 139.934 -10.816 1.00 39.20 115 GLN D N 1
ATOM 4052 C CA . GLN D 1 60 ? 40.572 139.678 -11.157 1.00 36.56 115 GLN D CA 1
ATOM 4053 C C . GLN D 1 60 ? 40.870 140.425 -12.430 1.00 39.74 115 GLN D C 1
ATOM 4054 O O . GLN D 1 60 ? 41.897 141.080 -12.544 1.00 64.45 115 GLN D O 1
ATOM 4060 N N . GLN D 1 61 ? 39.963 140.378 -13.386 1.00 37.20 116 GLN D N 1
ATOM 4061 C CA . GLN D 1 61 ? 40.280 140.996 -14.663 1.00 47.51 116 GLN D CA 1
ATOM 4062 C C . GLN D 1 61 ? 40.222 142.509 -14.563 1.00 52.27 116 GLN D C 1
ATOM 4063 O O . GLN D 1 61 ? 40.785 143.197 -15.417 1.00 62.46 116 GLN D O 1
ATOM 4069 N N . GLU D 1 62 ? 39.542 143.028 -13.539 1.00 50.18 117 GLU D N 1
ATOM 4070 C CA . GLU D 1 62 ? 39.430 144.482 -13.390 1.00 39.21 117 GLU D CA 1
ATOM 4071 C C . GLU D 1 62 ? 40.691 144.973 -12.717 1.00 36.23 117 GLU D C 1
ATOM 4072 O O . GLU D 1 62 ? 41.208 146.034 -13.061 1.00 44.35 117 GLU D O 1
ATOM 4078 N N . ILE D 1 63 ? 41.155 144.214 -11.727 1.00 31.53 118 ILE D N 1
ATOM 4079 C CA . ILE D 1 63 ? 42.324 144.580 -10.958 1.00 30.29 118 ILE D CA 1
ATOM 4080 C C . ILE D 1 63 ? 43.642 144.266 -11.672 1.00 35.39 118 ILE D C 1
ATOM 4081 O O . ILE D 1 63 ? 44.635 144.956 -11.456 1.00 28.84 118 ILE D O 1
ATOM 4086 N N . LEU D 1 64 ? 43.669 143.207 -12.483 1.00 36.96 119 LEU D N 1
ATOM 4087 C CA . LEU D 1 64 ? 44.843 142.988 -13.320 1.00 40.18 119 LEU D CA 1
ATOM 4088 C C . LEU D 1 64 ? 44.944 144.022 -14.440 1.00 41.43 119 LEU D C 1
ATOM 4089 O O . LEU D 1 64 ? 46.044 144.217 -14.974 1.00 38.37 119 LEU D O 1
ATOM 4094 N N . SER D 1 65 ? 43.826 144.685 -14.779 1.00 49.43 120 SER D N 1
ATOM 4095 C CA . SER D 1 65 ? 43.755 145.592 -15.971 1.00 54.66 120 SER D CA 1
ATOM 4096 C C . SER D 1 65 ? 43.752 147.108 -15.691 1.00 42.42 120 SER D C 1
ATOM 4097 O O . SER D 1 65 ? 43.648 147.944 -16.601 1.00 33.16 120 SER D O 1
ATOM 4100 N N . ILE D 1 66 ? 43.819 147.442 -14.414 1.00 43.03 121 ILE D N 1
ATOM 4101 C CA . ILE D 1 66 ? 44.276 148.750 -13.948 1.00 44.83 121 ILE D CA 1
ATOM 4102 C C . ILE D 1 66 ? 45.661 149.016 -14.568 1.00 49.88 121 ILE D C 1
ATOM 4103 O O . ILE D 1 66 ? 46.657 148.544 -14.037 1.00 45.72 121 ILE D O 1
ATOM 4108 N N . ASP D 1 67 ? 45.731 149.710 -15.711 1.00 48.52 122 ASP D N 1
ATOM 4109 C CA . ASP D 1 67 ? 47.011 150.015 -16.383 1.00 37.25 122 ASP D CA 1
ATOM 4110 C C . ASP D 1 67 ? 48.262 149.909 -15.500 1.00 46.55 122 ASP D C 1
ATOM 4111 O O . ASP D 1 67 ? 49.292 149.359 -15.917 1.00 49.89 122 ASP D O 1
ATOM 4116 N N . ALA D 1 68 ? 48.190 150.502 -14.311 1.00 45.34 123 ALA D N 1
ATOM 4117 C CA . ALA D 1 68 ? 49.337 150.634 -13.412 1.00 47.03 123 ALA D CA 1
ATOM 4118 C C . ALA D 1 68 ? 49.712 149.277 -12.849 1.00 54.60 123 ALA D C 1
ATOM 4119 O O . ALA D 1 68 ? 50.823 149.078 -12.315 1.00 52.51 123 ALA D O 1
ATOM 4121 N N . ILE D 1 69 ? 48.735 148.375 -12.934 1.00 43.23 124 ILE D N 1
ATOM 4122 C CA . ILE D 1 69 ? 48.918 146.927 -12.781 1.00 43.50 124 ILE D CA 1
ATOM 4123 C C . ILE D 1 69 ? 49.429 146.261 -14.062 1.00 39.44 124 ILE D C 1
ATOM 4124 O O . ILE D 1 69 ? 50.372 145.489 -14.028 1.00 44.55 124 ILE D O 1
ATOM 4129 N N . LYS D 1 70 ? 48.768 146.514 -15.187 1.00 46.58 125 LYS D N 1
ATOM 4130 C CA . LYS D 1 70 ? 49.251 146.022 -16.475 1.00 48.46 125 LYS D CA 1
ATOM 4131 C C . LYS D 1 70 ? 50.763 146.224 -16.628 1.00 51.27 125 LYS D C 1
ATOM 4132 O O . LYS D 1 70 ? 51.499 145.289 -16.953 1.00 73.59 125 LYS D O 1
ATOM 4138 N N . ARG D 1 71 ? 51.206 147.444 -16.354 1.00 49.43 126 ARG D N 1
ATOM 4139 C CA . ARG D 1 71 ? 52.566 147.917 -16.621 1.00 48.13 126 ARG D CA 1
ATOM 4140 C C . ARG D 1 71 ? 53.428 147.798 -15.373 1.00 47.60 126 ARG D C 1
ATOM 4141 O O . ARG D 1 71 ? 54.527 148.342 -15.321 1.00 44.56 126 ARG D O 1
ATOM 4149 N N . SER D 1 72 ? 52.904 147.095 -14.372 1.00 51.39 127 SER D N 1
ATOM 4150 C CA . SER D 1 72 ? 53.555 146.894 -13.056 1.00 49.07 127 SER D CA 1
ATOM 4151 C C . SER D 1 72 ? 55.065 146.849 -13.053 1.00 48.02 127 SER D C 1
ATOM 4152 O O . SER D 1 72 ? 55.705 147.430 -12.174 1.00 54.72 127 SER D O 1
ATOM 4155 N N . SER D 1 73 ? 55.636 146.074 -13.965 1.00 50.76 128 SER D N 1
ATOM 4156 C CA . SER D 1 73 ? 57.087 145.978 -14.017 1.00 49.79 128 SER D CA 1
ATOM 4157 C C . SER D 1 73 ? 57.641 147.411 -14.152 1.00 52.42 128 SER D C 1
ATOM 4158 O O . SER D 1 73 ? 58.779 147.693 -13.752 1.00 43.07 128 SER D O 1
ATOM 4161 N N . GLU D 1 74 ? 56.799 148.318 -14.663 1.00 47.87 129 GLU D N 1
ATOM 4162 C CA . GLU D 1 74 ? 57.152 149.738 -14.760 1.00 49.75 129 GLU D CA 1
ATOM 4163 C C . GLU D 1 74 ? 56.415 150.629 -13.760 1.00 51.34 129 GLU D C 1
ATOM 4164 O O . GLU D 1 74 ? 55.922 151.699 -14.126 1.00 57.61 129 GLU D O 1
ATOM 4170 N N . ALA D 1 75 ? 56.388 150.187 -12.498 1.00 53.97 130 ALA D N 1
ATOM 4171 C CA . ALA D 1 75 ? 55.782 150.901 -11.366 1.00 44.65 130 ALA D CA 1
ATOM 4172 C C . ALA D 1 75 ? 56.547 150.596 -10.061 1.00 43.74 130 ALA D C 1
ATOM 4173 O O . ALA D 1 75 ? 57.573 149.889 -10.085 1.00 38.55 130 ALA D O 1
ATOM 4175 N N . SER D 1 76 ? 56.081 151.126 -8.925 1.00 37.67 131 SER D N 1
ATOM 4176 C CA . SER D 1 76 ? 56.856 150.989 -7.671 1.00 47.28 131 SER D CA 1
ATOM 4177 C C . SER D 1 76 ? 57.191 149.562 -7.243 1.00 55.99 131 SER D C 1
ATOM 4178 O O . SER D 1 76 ? 56.495 148.596 -7.594 1.00 56.70 131 SER D O 1
ATOM 4181 N N . ALA D 1 77 ? 58.285 149.436 -6.498 1.00 55.57 132 ALA D N 1
ATOM 4182 C CA . ALA D 1 77 ? 58.741 148.142 -5.996 1.00 45.07 132 ALA D CA 1
ATOM 4183 C C . ALA D 1 77 ? 57.631 147.348 -5.289 1.00 48.26 132 ALA D C 1
ATOM 4184 O O . ALA D 1 77 ? 57.658 146.103 -5.250 1.00 48.69 132 ALA D O 1
ATOM 4186 N N . ASP D 1 78 ? 56.642 148.066 -4.762 1.00 38.89 133 ASP D N 1
ATOM 4187 C CA . ASP D 1 78 ? 55.640 147.465 -3.889 1.00 37.01 133 ASP D CA 1
ATOM 4188 C C . ASP D 1 78 ? 54.422 146.975 -4.641 1.00 38.96 133 ASP D C 1
ATOM 4189 O O . ASP D 1 78 ? 53.663 146.135 -4.158 1.00 41.45 133 ASP D O 1
ATOM 4194 N N . THR D 1 79 ? 54.205 147.533 -5.819 1.00 48.15 134 THR D N 1
ATOM 4195 C CA . THR D 1 79 ? 53.004 147.214 -6.560 1.00 46.56 134 THR D CA 1
ATOM 4196 C C . THR D 1 79 ? 53.265 146.058 -7.485 1.00 44.20 134 THR D C 1
ATOM 4197 O O . THR D 1 79 ? 52.338 145.364 -7.894 1.00 56.35 134 THR D O 1
ATOM 4201 N N . GLU D 1 80 ? 54.522 145.885 -7.864 1.00 35.54 135 GLU D N 1
ATOM 4202 C CA . GLU D 1 80 ? 54.911 144.756 -8.700 1.00 38.30 135 GLU D CA 1
ATOM 4203 C C . GLU D 1 80 ? 54.791 143.500 -7.828 1.00 43.65 135 GLU D C 1
ATOM 4204 O O . GLU D 1 80 ? 54.157 142.524 -8.213 1.00 37.36 135 GLU D O 1
ATOM 4210 N N . ALA D 1 81 ? 55.317 143.581 -6.611 1.00 50.15 136 ALA D N 1
ATOM 4211 C CA . ALA D 1 81 ? 55.120 142.545 -5.609 1.00 61.28 136 ALA D CA 1
ATOM 4212 C C . ALA D 1 81 ? 53.647 142.161 -5.576 1.00 59.49 136 ALA D C 1
ATOM 4213 O O . ALA D 1 81 ? 53.293 140.985 -5.749 1.00 54.39 136 ALA D O 1
ATOM 4215 N N . PHE D 1 82 ? 52.797 143.170 -5.395 1.00 48.71 137 PHE D N 1
ATOM 4216 C CA . PHE D 1 82 ? 51.346 142.964 -5.366 1.00 39.55 137 PHE D CA 1
ATOM 4217 C C . PHE D 1 82 ? 50.752 142.283 -6.606 1.00 34.38 137 PHE D C 1
ATOM 4218 O O . PHE D 1 82 ? 50.095 141.265 -6.482 1.00 34.01 137 PHE D O 1
ATOM 4226 N N . LYS D 1 83 ? 51.007 142.819 -7.792 1.00 38.20 138 LYS D N 1
ATOM 4227 C CA . LYS D 1 83 ? 50.576 142.158 -9.025 1.00 40.60 138 LYS D CA 1
ATOM 4228 C C . LYS D 1 83 ? 50.867 140.658 -9.040 1.00 39.76 138 LYS D C 1
ATOM 4229 O O . LYS D 1 83 ? 49.962 139.841 -8.974 1.00 35.00 138 LYS D O 1
ATOM 4235 N N . LYS D 1 84 ? 52.129 140.293 -9.157 1.00 37.59 139 LYS D N 1
ATOM 4236 C CA . LYS D 1 84 ? 52.462 138.898 -9.327 1.00 37.14 139 LYS D CA 1
ATOM 4237 C C . LYS D 1 84 ? 51.596 138.074 -8.367 1.00 40.82 139 LYS D C 1
ATOM 4238 O O . LYS D 1 84 ? 50.894 137.150 -8.775 1.00 37.47 139 LYS D O 1
ATOM 4244 N N . ILE D 1 85 ? 51.622 138.454 -7.093 1.00 42.10 140 ILE D N 1
ATOM 4245 C CA . ILE D 1 85 ? 51.011 137.685 -6.012 1.00 42.23 140 ILE D CA 1
ATOM 4246 C C . ILE D 1 85 ? 49.493 137.719 -6.060 1.00 35.50 140 ILE D C 1
ATOM 4247 O O . ILE D 1 85 ? 48.794 136.742 -5.731 1.00 35.58 140 ILE D O 1
ATOM 4252 N N . PHE D 1 86 ? 48.970 138.826 -6.548 1.00 35.03 141 PHE D N 1
ATOM 4253 C CA . PHE D 1 86 ? 47.539 138.871 -6.755 1.00 37.83 141 PHE D CA 1
ATOM 4254 C C . PHE D 1 86 ? 47.136 137.843 -7.812 1.00 39.14 141 PHE D C 1
ATOM 4255 O O . PHE D 1 86 ? 46.511 136.824 -7.489 1.00 45.47 141 PHE D O 1
ATOM 4263 N N . LYS D 1 87 ? 47.516 138.106 -9.065 1.00 40.61 142 LYS D N 1
ATOM 4264 C CA . LYS D 1 87 ? 47.320 137.205 -10.199 1.00 36.45 142 LYS D CA 1
ATOM 4265 C C . LYS D 1 87 ? 47.541 135.718 -9.847 1.00 43.58 142 LYS D C 1
ATOM 4266 O O . LYS D 1 87 ? 46.778 134.872 -10.304 1.00 41.53 142 LYS D O 1
ATOM 4272 N N . GLU D 1 88 ? 48.566 135.423 -9.032 1.00 50.03 143 GLU D N 1
ATOM 4273 C CA . GLU D 1 88 ? 48.958 134.056 -8.623 1.00 42.58 143 GLU D CA 1
ATOM 4274 C C . GLU D 1 88 ? 48.072 133.474 -7.517 1.00 50.58 143 GLU D C 1
ATOM 4275 O O . GLU D 1 88 ? 48.006 132.241 -7.324 1.00 41.73 143 GLU D O 1
ATOM 4281 N N . TRP D 1 89 ? 47.486 134.367 -6.719 1.00 47.86 144 TRP D N 1
ATOM 4282 C CA . TRP D 1 89 ? 46.721 133.984 -5.537 1.00 47.64 144 TRP D CA 1
ATOM 4283 C C . TRP D 1 89 ? 45.312 133.787 -6.012 1.00 45.89 144 TRP D C 1
ATOM 4284 O O . TRP D 1 89 ? 44.542 133.001 -5.472 1.00 60.95 144 TRP D O 1
ATOM 4295 N N . SER D 1 90 ? 44.992 134.527 -7.060 1.00 48.06 145 SER D N 1
ATOM 4296 C CA . SER D 1 90 ? 43.640 134.634 -7.549 1.00 37.47 145 SER D CA 1
ATOM 4297 C C . SER D 1 90 ? 43.328 133.451 -8.427 1.00 40.63 145 SER D C 1
ATOM 4298 O O . SER D 1 90 ? 42.208 132.937 -8.412 1.00 41.04 145 SER D O 1
ATOM 4301 N N . GLU D 1 91 ? 44.322 132.986 -9.166 1.00 41.06 146 GLU D N 1
ATOM 4302 C CA . GLU D 1 91 ? 44.153 131.738 -9.876 1.00 36.71 146 GLU D CA 1
ATOM 4303 C C . GLU D 1 91 ? 44.090 130.550 -8.914 1.00 31.79 146 GLU D C 1
ATOM 4304 O O . GLU D 1 91 ? 43.448 129.562 -9.215 1.00 30.46 146 GLU D O 1
ATOM 4310 N N . PHE D 1 92 ? 44.798 130.612 -7.797 1.00 29.78 147 PHE D N 1
ATOM 4311 C CA . PHE D 1 92 ? 44.792 129.465 -6.896 1.00 35.69 147 PHE D CA 1
ATOM 4312 C C . PHE D 1 92 ? 43.393 129.261 -6.304 1.00 37.17 147 PHE D C 1
ATOM 4313 O O . PHE D 1 92 ? 42.828 128.164 -6.352 1.00 34.69 147 PHE D O 1
ATOM 4321 N N . LYS D 1 93 ? 42.848 130.340 -5.743 1.00 40.43 148 LYS D N 1
ATOM 4322 C CA . LYS D 1 93 ? 41.505 130.336 -5.176 1.00 40.85 148 LYS D CA 1
ATOM 4323 C C . LYS D 1 93 ? 40.364 130.096 -6.156 1.00 40.29 148 LYS D C 1
ATOM 4324 O O . LYS D 1 93 ? 39.431 129.384 -5.806 1.00 50.92 148 LYS D O 1
ATOM 4330 N N . ILE D 1 94 ? 40.434 130.650 -7.369 1.00 39.27 149 ILE D N 1
ATOM 4331 C CA . ILE D 1 94 ? 39.392 130.430 -8.390 1.00 34.82 149 ILE D CA 1
ATOM 4332 C C . ILE D 1 94 ? 39.508 128.991 -8.940 1.00 37.23 149 ILE D C 1
ATOM 4333 O O . ILE D 1 94 ? 38.685 128.122 -8.650 1.00 33.26 149 ILE D O 1
ATOM 4338 N N . GLU D 1 95 ? 40.575 128.695 -9.661 1.00 43.20 150 GLU D N 1
ATOM 4339 C CA . GLU D 1 95 ? 40.720 127.341 -10.210 1.00 38.31 150 GLU D CA 1
ATOM 4340 C C . GLU D 1 95 ? 40.376 126.292 -9.154 1.00 42.73 150 GLU D C 1
ATOM 4341 O O . GLU D 1 95 ? 39.714 125.288 -9.447 1.00 50.01 150 GLU D O 1
ATOM 4347 N N . ARG D 1 96 ? 40.724 126.570 -7.902 1.00 42.05 151 ARG D N 1
ATOM 4348 C CA . ARG D 1 96 ? 40.327 125.692 -6.786 1.00 35.95 151 ARG D CA 1
ATOM 4349 C C . ARG D 1 96 ? 38.834 125.378 -6.644 1.00 31.02 151 ARG D C 1
ATOM 4350 O O . ARG D 1 96 ? 38.453 124.337 -6.089 1.00 26.09 151 ARG D O 1
ATOM 4358 N N . ILE D 1 97 ? 37.984 126.289 -7.110 1.00 36.13 152 ILE D N 1
ATOM 4359 C CA . ILE D 1 97 ? 36.531 126.122 -7.010 1.00 30.71 152 ILE D CA 1
ATOM 4360 C C . ILE D 1 97 ? 36.028 125.657 -8.372 1.00 34.75 152 ILE D C 1
ATOM 4361 O O . ILE D 1 97 ? 34.963 125.053 -8.496 1.00 34.72 152 ILE D O 1
ATOM 4366 N N . GLN D 1 98 ? 36.823 125.898 -9.404 1.00 31.55 153 GLN D N 1
ATOM 4367 C CA . GLN D 1 98 ? 36.515 125.324 -10.703 1.00 34.85 153 GLN D CA 1
ATOM 4368 C C . GLN D 1 98 ? 36.822 123.832 -10.676 1.00 36.12 153 GLN D C 1
ATOM 4369 O O . GLN D 1 98 ? 36.071 123.040 -11.202 1.00 47.33 153 GLN D O 1
ATOM 4375 N N . VAL D 1 99 ? 37.879 123.441 -9.974 1.00 44.50 154 VAL D N 1
ATOM 4376 C CA . VAL D 1 99 ? 38.288 122.047 -9.952 1.00 35.68 154 VAL D CA 1
ATOM 4377 C C . VAL D 1 99 ? 37.332 121.266 -9.114 1.00 39.27 154 VAL D C 1
ATOM 4378 O O . VAL D 1 99 ? 37.313 120.033 -9.151 1.00 51.01 154 VAL D O 1
ATOM 4382 N N . THR D 1 100 ? 36.565 121.956 -8.293 1.00 37.55 155 THR D N 1
ATOM 4383 C CA . THR D 1 100 ? 35.712 121.197 -7.411 1.00 25.51 155 THR D CA 1
ATOM 4384 C C . THR D 1 100 ? 34.374 121.069 -8.106 1.00 23.94 155 THR D C 1
ATOM 4385 O O . THR D 1 100 ? 33.740 120.031 -8.066 1.00 25.67 155 THR D O 1
ATOM 4389 N N . ILE D 1 101 ? 33.937 122.097 -8.821 1.00 31.55 156 ILE D N 1
ATOM 4390 C CA . ILE D 1 101 ? 32.638 121.934 -9.441 1.00 31.23 156 ILE D CA 1
ATOM 4391 C C . ILE D 1 101 ? 32.768 120.854 -10.512 1.00 36.55 156 ILE D C 1
ATOM 4392 O O . ILE D 1 101 ? 31.793 120.223 -10.875 1.00 43.49 156 ILE D O 1
ATOM 4397 N N . ASP D 1 102 ? 33.990 120.670 -11.018 1.00 44.66 157 ASP D N 1
ATOM 4398 C CA . ASP D 1 102 ? 34.368 119.577 -11.917 1.00 45.33 157 ASP D CA 1
ATOM 4399 C C . ASP D 1 102 ? 34.193 118.201 -11.242 1.00 50.15 157 ASP D C 1
ATOM 4400 O O . ASP D 1 102 ? 33.332 117.411 -11.627 1.00 57.98 157 ASP D O 1
ATOM 4405 N N . LEU D 1 103 ? 35.049 117.915 -10.265 1.00 35.84 158 LEU D N 1
ATOM 4406 C CA . LEU D 1 103 ? 34.875 116.837 -9.328 1.00 34.06 158 LEU D CA 1
ATOM 4407 C C . LEU D 1 103 ? 33.416 116.534 -8.989 1.00 36.36 158 LEU D C 1
ATOM 4408 O O . LEU D 1 103 ? 33.017 115.379 -8.912 1.00 36.38 158 LEU D O 1
ATOM 4413 N N . LEU D 1 104 ? 32.592 117.550 -8.787 1.00 37.05 159 LEU D N 1
ATOM 4414 C CA . LEU D 1 104 ? 31.223 117.237 -8.411 1.00 36.50 159 LEU D CA 1
ATOM 4415 C C . LEU D 1 104 ? 30.546 116.553 -9.592 1.00 39.20 159 LEU D C 1
ATOM 4416 O O . LEU D 1 104 ? 29.475 115.968 -9.493 1.00 33.31 159 LEU D O 1
ATOM 4421 N N . ASN D 1 105 ? 31.281 116.473 -10.691 1.00 51.15 160 ASN D N 1
ATOM 4422 C CA . ASN D 1 105 ? 30.671 116.065 -11.937 1.00 46.33 160 ASN D CA 1
ATOM 4423 C C . ASN D 1 105 ? 31.268 114.870 -12.606 1.00 43.36 160 ASN D C 1
ATOM 4424 O O . ASN D 1 105 ? 31.044 114.651 -13.788 1.00 34.62 160 ASN D O 1
ATOM 4429 N N . GLY D 1 106 ? 31.935 114.057 -11.803 1.00 45.64 161 GLY D N 1
ATOM 4430 C CA . GLY D 1 106 ? 32.754 112.973 -12.309 1.00 44.25 161 GLY D CA 1
ATOM 4431 C C . GLY D 1 106 ? 33.931 113.450 -13.136 1.00 44.26 161 GLY D C 1
ATOM 4432 O O . GLY D 1 106 ? 34.487 112.660 -13.882 1.00 36.88 161 GLY D O 1
ATOM 4433 N N . LYS D 1 107 ? 34.316 114.720 -12.996 1.00 35.01 162 LYS D N 1
ATOM 4434 C CA . LYS D 1 107 ? 35.380 115.300 -13.809 1.00 37.16 162 LYS D CA 1
ATOM 4435 C C . LYS D 1 107 ? 36.708 115.444 -13.072 1.00 41.95 162 LYS D C 1
ATOM 4436 O O . LYS D 1 107 ? 36.873 116.333 -12.223 1.00 45.08 162 LYS D O 1
ATOM 4442 N N . LYS D 1 108 ? 37.654 114.584 -13.436 1.00 40.64 163 LYS D N 1
ATOM 4443 C CA . LYS D 1 108 ? 38.909 114.450 -12.748 1.00 45.12 163 LYS D CA 1
ATOM 4444 C C . LYS D 1 108 ? 39.995 115.402 -13.266 1.00 39.28 163 LYS D C 1
ATOM 4445 O O . LYS D 1 108 ? 40.961 115.719 -12.552 1.00 32.74 163 LYS D O 1
ATOM 4451 N N . ASP D 1 109 ? 39.886 115.830 -14.517 1.00 33.39 164 ASP D N 1
ATOM 4452 C CA . ASP D 1 109 ? 41.111 116.239 -15.175 1.00 33.92 164 ASP D CA 1
ATOM 4453 C C . ASP D 1 109 ? 41.749 117.390 -14.443 1.00 32.87 164 ASP D C 1
ATOM 4454 O O . ASP D 1 109 ? 42.970 117.520 -14.397 1.00 37.05 164 ASP D O 1
ATOM 4459 N N . SER D 1 110 ? 40.897 118.249 -13.909 1.00 38.28 165 SER D N 1
ATOM 4460 C CA . SER D 1 110 ? 41.285 119.588 -13.492 1.00 38.46 165 SER D CA 1
ATOM 4461 C C . SER D 1 110 ? 41.931 119.523 -12.122 1.00 39.02 165 SER D C 1
ATOM 4462 O O . SER D 1 110 ? 42.641 120.453 -11.717 1.00 41.58 165 SER D O 1
ATOM 4465 N N . GLU D 1 111 ? 41.663 118.437 -11.401 1.00 32.77 166 GLU D N 1
ATOM 4466 C CA . GLU D 1 111 ? 42.435 118.139 -10.241 1.00 31.52 166 GLU D CA 1
ATOM 4467 C C . GLU D 1 111 ? 43.791 117.924 -10.851 1.00 32.62 166 GLU D C 1
ATOM 4468 O O . GLU D 1 111 ? 44.694 118.792 -10.787 1.00 22.98 166 GLU D O 1
ATOM 4474 N N . ALA D 1 112 ? 43.886 116.766 -11.505 1.00 40.70 167 ALA D N 1
ATOM 4475 C CA . ALA D 1 112 ? 45.111 116.325 -12.140 1.00 36.58 167 ALA D CA 1
ATOM 4476 C C . ALA D 1 112 ? 45.931 117.551 -12.378 1.00 33.72 167 ALA D C 1
ATOM 4477 O O . ALA D 1 112 ? 47.036 117.640 -11.854 1.00 26.79 167 ALA D O 1
ATOM 4479 N N . VAL D 1 113 ? 45.362 118.481 -13.156 1.00 39.33 168 VAL D N 1
ATOM 4480 C CA . VAL D 1 113 ? 45.971 119.796 -13.415 1.00 37.04 168 VAL D CA 1
ATOM 4481 C C . VAL D 1 113 ? 46.191 120.539 -12.096 1.00 43.88 168 VAL D C 1
ATOM 4482 O O . VAL D 1 113 ? 47.314 120.978 -11.815 1.00 51.27 168 VAL D O 1
ATOM 4486 N N . PHE D 1 114 ? 45.145 120.660 -11.270 1.00 42.60 169 PHE D N 1
ATOM 4487 C CA . PHE D 1 114 ? 45.271 121.464 -10.035 1.00 36.27 169 PHE D CA 1
ATOM 4488 C C . PHE D 1 114 ? 46.461 121.083 -9.154 1.00 30.33 169 PHE D C 1
ATOM 4489 O O . PHE D 1 114 ? 47.278 121.933 -8.831 1.00 35.40 169 PHE D O 1
ATOM 4497 N N . LYS D 1 115 ? 46.572 119.804 -8.804 1.00 30.86 170 LYS D N 1
ATOM 4498 C CA . LYS D 1 115 ? 47.636 119.279 -7.940 1.00 30.86 170 LYS D CA 1
ATOM 4499 C C . LYS D 1 115 ? 49.085 119.439 -8.402 1.00 39.16 170 LYS D C 1
ATOM 4500 O O . LYS D 1 115 ? 49.961 119.906 -7.664 1.00 38.99 170 LYS D O 1
ATOM 4506 N N . LYS D 1 116 ? 49.359 118.983 -9.610 1.00 38.59 171 LYS D N 1
ATOM 4507 C CA . LYS D 1 116 ? 50.675 119.199 -10.165 1.00 38.88 171 LYS D CA 1
ATOM 4508 C C . LYS D 1 116 ? 50.925 120.682 -10.413 1.00 45.08 171 LYS D C 1
ATOM 4509 O O . LYS D 1 116 ? 52.023 121.150 -10.107 1.00 46.60 171 LYS D O 1
ATOM 4515 N N . THR D 1 117 ? 49.949 121.451 -10.920 1.00 39.64 172 THR D N 1
ATOM 4516 C CA . THR D 1 117 ? 50.317 122.848 -11.185 1.00 47.43 172 THR D CA 1
ATOM 4517 C C . THR D 1 117 ? 50.552 123.595 -9.906 1.00 34.72 172 THR D C 1
ATOM 4518 O O . THR D 1 117 ? 51.243 124.591 -9.911 1.00 39.07 172 THR D O 1
ATOM 4522 N N . TYR D 1 118 ? 49.994 123.092 -8.814 1.00 35.22 173 TYR D N 1
ATOM 4523 C CA . TYR D 1 118 ? 50.303 123.626 -7.487 1.00 34.39 173 TYR D CA 1
ATOM 4524 C C . TYR D 1 118 ? 50.922 122.547 -6.612 1.00 33.37 173 TYR D C 1
ATOM 4525 O O . TYR D 1 118 ? 50.269 122.068 -5.685 1.00 29.96 173 TYR D O 1
ATOM 4534 N N . PRO D 1 119 ? 52.198 122.215 -6.863 1.00 33.89 174 PRO D N 1
ATOM 4535 C CA . PRO D 1 119 ? 52.871 121.237 -6.015 1.00 39.77 174 PRO D CA 1
ATOM 4536 C C . PRO D 1 119 ? 52.524 121.448 -4.539 1.00 41.73 174 PRO D C 1
ATOM 4537 O O . PRO D 1 119 ? 52.179 120.495 -3.833 1.00 36.88 174 PRO D O 1
ATOM 4541 N N . ASN D 1 120 ? 52.593 122.696 -4.077 1.00 41.56 175 ASN D N 1
ATOM 4542 C CA . ASN D 1 120 ? 52.457 122.931 -2.647 1.00 41.11 175 ASN D CA 1
ATOM 4543 C C . ASN D 1 120 ? 51.190 123.647 -2.170 1.00 39.95 175 ASN D C 1
ATOM 4544 O O . ASN D 1 120 ? 51.246 124.775 -1.720 1.00 36.09 175 ASN D O 1
ATOM 4549 N N . GLN D 1 121 ? 50.060 122.946 -2.291 1.00 44.01 176 GLN D N 1
ATOM 4550 C CA . GLN D 1 121 ? 48.731 123.409 -1.854 1.00 56.51 176 GLN D CA 1
ATOM 4551 C C . GLN D 1 121 ? 48.662 124.182 -0.528 1.00 59.49 176 GLN D C 1
ATOM 4552 O O . GLN D 1 121 ? 48.624 125.410 -0.541 1.00 77.55 176 GLN D O 1
ATOM 4558 N N . ILE D 1 122 ? 48.639 123.474 0.606 1.00 57.63 177 ILE D N 1
ATOM 4559 C CA . ILE D 1 122 ? 48.432 124.115 1.905 1.00 39.95 177 ILE D CA 1
ATOM 4560 C C . ILE D 1 122 ? 49.418 125.233 2.203 1.00 45.65 177 ILE D C 1
ATOM 4561 O O . ILE D 1 122 ? 49.053 126.251 2.814 1.00 42.83 177 ILE D O 1
ATOM 4566 N N . ILE D 1 123 ? 50.669 125.044 1.792 1.00 47.82 178 ILE D N 1
ATOM 4567 C CA . ILE D 1 123 ? 51.630 126.134 1.884 1.00 52.05 178 ILE D CA 1
ATOM 4568 C C . ILE D 1 123 ? 51.324 127.186 0.829 1.00 49.82 178 ILE D C 1
ATOM 4569 O O . ILE D 1 123 ? 51.411 128.385 1.110 1.00 61.33 178 ILE D O 1
ATOM 4574 N N . PHE D 1 124 ? 50.966 126.768 -0.380 1.00 45.52 179 PHE D N 1
ATOM 4575 C CA . PHE D 1 124 ? 50.691 127.766 -1.409 1.00 45.34 179 PHE D CA 1
ATOM 4576 C C . PHE D 1 124 ? 49.689 128.783 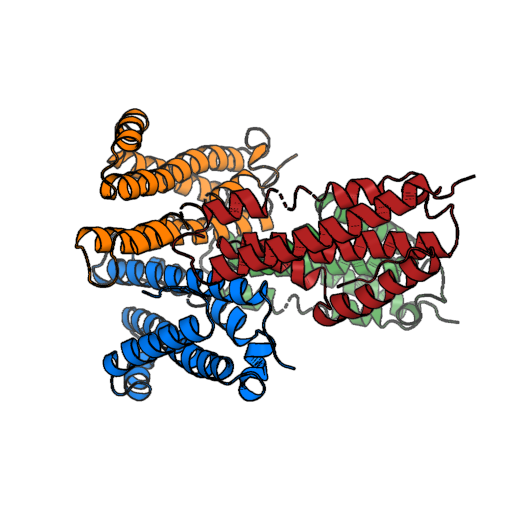-0.869 1.00 46.23 179 PHE D C 1
ATOM 4577 O O . PHE D 1 124 ? 49.847 129.993 -1.044 1.00 54.10 179 PHE D O 1
ATOM 4585 N N . ASP D 1 125 ? 48.688 128.273 -0.165 1.00 47.80 180 ASP D N 1
ATOM 4586 C CA . ASP D 1 125 ? 47.619 129.086 0.412 1.00 45.16 180 ASP D CA 1
ATOM 4587 C C . ASP D 1 125 ? 48.111 130.010 1.530 1.00 39.41 180 ASP D C 1
ATOM 4588 O O . ASP D 1 125 ? 47.713 131.160 1.585 1.00 40.90 180 ASP D O 1
ATOM 4593 N N . ASP D 1 126 ? 48.942 129.498 2.433 1.00 43.95 181 ASP D N 1
ATOM 4594 C CA . ASP D 1 126 ? 49.438 130.290 3.563 1.00 45.48 181 ASP D CA 1
ATOM 4595 C C . ASP D 1 126 ? 50.405 131.393 3.193 1.00 48.45 181 ASP D C 1
ATOM 4596 O O . ASP D 1 126 ? 50.071 132.582 3.334 1.00 44.11 181 ASP D O 1
ATOM 4601 N N . VAL D 1 127 ? 51.607 130.999 2.773 1.00 43.59 182 VAL D N 1
ATOM 4602 C CA . VAL D 1 127 ? 52.631 131.953 2.338 1.00 42.69 182 VAL D CA 1
ATOM 4603 C C . VAL D 1 127 ? 51.975 133.048 1.487 1.00 50.58 182 VAL D C 1
ATOM 4604 O O . VAL D 1 127 ? 52.002 134.237 1.868 1.00 47.81 182 VAL D O 1
ATOM 4608 N N . ARG D 1 128 ? 51.360 132.640 0.371 1.00 39.25 183 ARG D N 1
ATOM 4609 C CA . ARG D 1 128 ? 50.676 133.565 -0.568 1.00 43.57 183 ARG D CA 1
ATOM 4610 C C . ARG D 1 128 ? 49.644 134.520 0.082 1.00 40.92 183 ARG D C 1
ATOM 4611 O O . ARG D 1 128 ? 49.488 135.696 -0.319 1.00 33.22 183 ARG D O 1
ATOM 4619 N N . THR D 1 129 ? 48.927 134.017 1.088 1.00 45.39 184 THR D N 1
ATOM 4620 C CA . THR D 1 129 ? 47.972 134.875 1.777 1.00 46.23 184 THR D CA 1
ATOM 4621 C C . THR D 1 129 ? 48.712 135.843 2.664 1.00 39.16 184 THR D C 1
ATOM 4622 O O . THR D 1 129 ? 48.181 136.899 2.967 1.00 43.29 184 THR D O 1
ATOM 4626 N N . ASN D 1 130 ? 49.915 135.462 3.106 1.00 42.59 185 ASN D N 1
ATOM 4627 C CA . ASN D 1 130 ? 50.725 136.302 3.984 1.00 38.15 185 ASN D CA 1
ATOM 4628 C C . ASN D 1 130 ? 51.328 137.393 3.137 1.00 38.91 185 ASN D C 1
ATOM 4629 O O . ASN D 1 130 ? 51.244 138.552 3.491 1.00 43.54 185 ASN D O 1
ATOM 4634 N N . LYS D 1 131 ? 51.865 137.023 1.979 1.00 39.87 186 LYS D N 1
ATOM 4635 C CA . LYS D 1 131 ? 52.576 137.967 1.127 1.00 43.95 186 LYS D CA 1
ATOM 4636 C C . LYS D 1 131 ? 51.657 139.038 0.572 1.00 41.12 186 LYS D C 1
ATOM 4637 O O . LYS D 1 131 ? 52.019 140.216 0.505 1.00 47.57 186 LYS D O 1
ATOM 4643 N N . LEU D 1 132 ? 50.473 138.625 0.146 1.00 44.95 187 LEU D N 1
ATOM 4644 C CA . LEU D 1 132 ? 49.565 139.529 -0.549 1.00 40.19 187 LEU D CA 1
ATOM 4645 C C . LEU D 1 132 ? 49.145 140.613 0.436 1.00 40.02 187 LEU D C 1
ATOM 4646 O O . LEU D 1 132 ? 49.169 141.801 0.108 1.00 35.07 187 LEU D O 1
ATOM 4651 N N . GLN D 1 133 ? 48.739 140.170 1.628 1.00 42.13 188 GLN D N 1
ATOM 4652 C CA . GLN D 1 133 ? 48.363 141.024 2.765 1.00 32.87 188 GLN D CA 1
ATOM 4653 C C . GLN D 1 133 ? 49.540 141.909 3.138 1.00 37.39 188 GLN D C 1
ATOM 4654 O O . GLN D 1 133 ? 49.357 142.931 3.790 1.00 37.66 188 GLN D O 1
ATOM 4660 N N . THR D 1 134 ? 50.753 141.506 2.760 1.00 37.78 189 THR D N 1
ATOM 4661 C CA . THR D 1 134 ? 51.926 142.329 3.051 1.00 36.71 189 THR D CA 1
ATOM 4662 C C . THR D 1 134 ? 52.013 143.305 1.923 1.00 35.67 189 THR D C 1
ATOM 4663 O O . THR D 1 134 ? 52.285 144.475 2.158 1.00 43.52 189 THR D O 1
ATOM 4667 N N . ALA D 1 135 ? 51.787 142.852 0.697 1.00 35.01 190 ALA D N 1
ATOM 4668 C CA . ALA D 1 135 ? 51.852 143.818 -0.409 1.00 38.14 190 ALA D CA 1
ATOM 4669 C C . ALA D 1 135 ? 50.686 144.836 -0.383 1.00 36.04 190 ALA D C 1
ATOM 4670 O O . ALA D 1 135 ? 50.859 145.989 -0.717 1.00 39.05 190 ALA D O 1
ATOM 4672 N N . LEU D 1 136 ? 49.509 144.413 0.077 1.00 40.45 191 LEU D N 1
ATOM 4673 C CA . LEU D 1 136 ? 48.404 145.340 0.358 1.00 40.65 191 LEU D CA 1
ATOM 4674 C C . LEU D 1 136 ? 48.777 146.428 1.359 1.00 42.70 191 LEU D C 1
ATOM 4675 O O . LEU D 1 136 ? 48.376 147.574 1.198 1.00 38.83 191 LEU D O 1
ATOM 4680 N N . ASN D 1 137 ? 49.511 146.036 2.401 1.00 44.05 192 ASN D N 1
ATOM 4681 C CA . ASN D 1 137 ? 49.926 146.929 3.470 1.00 47.27 192 ASN D CA 1
ATOM 4682 C C . ASN D 1 137 ? 50.848 147.971 2.894 1.00 48.02 192 ASN D C 1
ATOM 4683 O O . ASN D 1 137 ? 50.671 149.179 3.091 1.00 48.36 192 ASN D O 1
ATOM 4688 N N . ASN D 1 138 ? 51.829 147.453 2.164 1.00 43.36 193 ASN D N 1
ATOM 4689 C CA . ASN D 1 138 ? 52.785 148.226 1.399 1.00 45.16 193 ASN D CA 1
ATOM 4690 C C . ASN D 1 138 ? 52.167 149.193 0.391 1.00 52.69 193 ASN D C 1
ATOM 4691 O O . ASN D 1 138 ? 52.614 150.339 0.259 1.00 51.21 193 ASN D O 1
ATOM 4696 N N . LEU D 1 139 ? 51.137 148.747 -0.319 1.00 55.58 194 LEU D N 1
ATOM 4697 C CA . LEU D 1 139 ? 50.335 149.686 -1.095 1.00 47.35 194 LEU D CA 1
ATOM 4698 C C . LEU D 1 139 ? 49.357 150.488 -0.222 1.00 44.98 194 LEU D C 1
ATOM 4699 O O . LEU D 1 139 ? 48.435 151.150 -0.716 1.00 39.84 194 LEU D O 1
ATOM 4704 N N . LYS D 1 140 ? 49.571 150.407 1.089 1.00 47.15 195 LYS D N 1
ATOM 4705 C CA . LYS D 1 140 ? 48.923 151.297 2.058 1.00 43.96 195 LYS D CA 1
ATOM 4706 C C . LYS D 1 140 ? 47.401 151.083 2.023 1.00 41.54 195 LYS D C 1
ATOM 4707 O O . LYS D 1 140 ? 46.623 151.846 2.585 1.00 50.73 195 LYS D O 1
ATOM 4713 N N . VAL D 1 141 ? 47.010 150.007 1.350 1.00 41.00 196 VAL D N 1
ATOM 4714 C CA . VAL D 1 141 ? 45.618 149.598 1.141 1.00 42.46 196 VAL D CA 1
ATOM 4715 C C . VAL D 1 141 ? 45.135 148.749 2.323 1.00 39.48 196 VAL D C 1
ATOM 4716 O O . VAL D 1 141 ? 45.613 147.634 2.539 1.00 44.95 196 VAL D O 1
ATOM 4720 N N . GLY D 1 142 ? 44.153 149.268 3.048 1.00 43.41 197 GLY D N 1
ATOM 4721 C CA . GLY D 1 142 ? 43.791 148.777 4.365 1.00 44.95 197 GLY D CA 1
ATOM 4722 C C . GLY D 1 142 ? 42.804 147.638 4.374 1.00 59.46 197 GLY D C 1
ATOM 4723 O O . GLY D 1 142 ? 41.739 147.723 4.983 1.00 69.74 197 GLY D O 1
ATOM 4724 N N . TYR D 1 143 ? 43.188 146.539 3.741 1.00 62.30 198 TYR D N 1
ATOM 4725 C CA . TYR D 1 143 ? 42.303 145.408 3.616 1.00 51.54 198 TYR D CA 1
ATOM 4726 C C . TYR D 1 143 ? 42.924 144.153 4.207 1.00 54.71 198 TYR D C 1
ATOM 4727 O O . TYR D 1 143 ? 44.051 143.788 3.851 1.00 59.50 198 TYR D O 1
ATOM 4736 N N . GLU D 1 144 ? 42.175 143.461 5.061 1.00 47.44 199 GLU D N 1
ATOM 4737 C CA . GLU D 1 144 ? 42.731 142.295 5.684 1.00 43.06 199 GLU D CA 1
ATOM 4738 C C . GLU D 1 144 ? 42.176 141.035 5.100 1.00 35.45 199 GLU D C 1
ATOM 4739 O O . GLU D 1 144 ? 41.005 140.810 5.171 1.00 31.48 199 GLU D O 1
ATOM 4745 N N . LEU D 1 145 ? 43.042 140.178 4.572 1.00 46.49 200 LEU D N 1
ATOM 4746 C CA . LEU D 1 145 ? 42.589 139.008 3.822 1.00 42.18 200 LEU D CA 1
ATOM 4747 C C . LEU D 1 145 ? 41.881 138.018 4.710 1.00 40.80 200 LEU D C 1
ATOM 4748 O O . LEU D 1 145 ? 41.796 138.203 5.905 1.00 46.35 200 LEU D O 1
ATOM 4753 N N . LEU D 1 146 ? 41.325 136.972 4.116 1.00 47.79 201 LEU D N 1
ATOM 4754 C CA . LEU D 1 146 ? 40.558 136.021 4.893 1.00 43.23 201 LEU D CA 1
ATOM 4755 C C . LEU D 1 146 ? 41.442 134.962 5.520 1.00 39.27 201 LEU D C 1
ATOM 4756 O O . LEU D 1 146 ? 41.390 134.760 6.735 1.00 35.29 201 LEU D O 1
#

InterPro domains:
  IPR043113 LntA, helical domain [G3DSA:1.20.120.1420] (56-205)
  IPR054607 Listeria nuclear targeted protein A, helical domain [PF22390] (63-195)

B-factor: mean 41.76, std 9.98, range [16.69, 135.17]

GO terms:
  GO:0042025 host cell nucleus (C, IDA)
  GO:0005576 extracellular region (C, IDA)
  GO:0039579 symbiont-mediated suppression of host ISG15-protein conjugation (P, EXP)

Sequence (577 aa):
RPKLSTKDLALIKADLAEFEARELSSEKILKDTIKEESWSDLDFANDNINQIGTKRYQQEILSIDAIKRSSEASADTEAFKKIFKEWSEFKIERIQVTIDLLNGKKDSEAVFKKTYPNQIIFDDVRTNKLQTALNNLKVGYELLRPKLSTKDLALIKADLAEFEARELSSEKILKDTIKEESWSDLDFANDNINQIGTKRYQQEILSIDAIKRSSEASADTEAFKKIFKEWSEFKIERIQVTIDLLNGKKDSEAVFKKTYPNQIIFDDVRTNKLQTALNNLKVGYELLRPKLSTKDLALIKADLAEFEARELSSEKILKDTIKEESWSDLDFANDNINQIGTKRYQQEILSIDAIKRSSEASADTEAFKKIFKEWSEFKIERIQVTIDLLNGKKDSEAVFKKTYPNQIIFDDVRTNKLQTALNNLKVGYELLDRPKLSTKDLALIKADLAEFEARELSSEKILKDTIKEESWSDLDFANDNINQIGTKRYQQEILSIDAIKRSSEASADTEAFKKIFKEWSEFKIERIQVTIDLLNGKKDSEAVFKKTYPNQIIFDDVRTNKLQTALNNLKVGYELL

Radius of gyration: 27.28 Å; Cα contacts (8 Å, |Δi|>4): 625; chains: 4; bounding box: 80×80×59 Å

CATH classification: 1.20.120.1420

Nearest PDB structures (foldseek):
  4cih-assembly1_A  TM=1.007E+00  e=8.266E-18  Listeria monocytogenes
  2xl4-assembly1_A  TM=1.000E+00  e=6.463E-15  Listeria monocytogenes EGD-e
  4cih-assembly4_D  TM=9.957E-01  e=4.342E-15  Listeria monocytogenes
  4cih-assembly2_B  TM=9.899E-01  e=1.636E-13  Listeria monocytogenes
  4cih-assembly2_B  TM=1.007E+00  e=1.760E-18  Listeria monocytogenes

Foldseek 3Di:
DQDADPVGLVLLLVLVVVVVVLLVVLVVLLVCVVVPHDVRDLVVSCVRLVVLVSCVSLVVQCVDPSNVVVVPDDPLRVLLSVLSVVQVVLSSLVSVCSSCVVPVRNPSVVVNCVVPVDSVVSNVVSLVSNQVSCVVVVNPDNDD/DDEQDPVLLVLLQVLLVVQVVVLVVLVVLLVCCVVPDPVRDLVVNCVVLVCLVVVVSVVVNCPDPPLVVLVPYDVLSNQLSVLVNQVSVVSSLVSVQSSVCSVPHCVSVVVVCVVPVDCVVVPVVSQVVNQVSCVVSPRPHHRD/DDDDDPVLLVLLLVLLVVLVVLLVVLVVLLCCAVVPDPVHDLVNNCVSLVCLVSVVSLVSNCVRPCNVVVPPYPVLRVLQSVLSVVQSVVSSLVSVVSSVCSVPDCVSVVVCCVVCVDPPCSHVPSQVSNCVSCVSVVRPRHDPD/DQDQDVVLLVLVVVLQVVLLVLLVVLVVLLVCQVVPPPPNDLPVNCVSLVVLVVVVSVCSNCPSVSNVCVVPHDPLVVLQNVLSNQQSCLSSLVSVCVSLVSPVHHVSVVVNCVVCVDPVVNNVVSLVSNQVSCVVVVNPDHHD

Solvent-accessible surface area: 29705 Å² total